Protein AF-A0A090AL54-F1 (afdb_monomer_lite)

Foldseek 3Di:
DDDDDDDDDDPVPVVVVVPPDPPPPPPPPPQLQVQFFDPPVSVVLVVLLCQCQPPPRPQHDPLLQQEAEEEDDVFFFDQPQHHLLVVLLLVCCVPPNPDPVSVVVHPDRPDDVPVDPLLVSLLVQFFPFLVRVLVSLQVQQQPPADPPPRHRSLQGTFPSVLSSLVSSVVSSHLYAYQYLDELSNQLRRVCQQNVHHSLRYHFFYFDWDDDPNTIGGRSDTDPDRRWALNVVVSCCVRSVHAHQEYEEQANRCQVNQVSNVPDPRNHAAEYEQQCCVPQGNHDHRHDDDDPRYYYHYCVRTGNHGTDDPPPRRKHQPFKWWADPVPRDIDTDRIPVVHDPPTDIDNADPVQVVVVVCCQVPVVSVVQDQDDPCPDQDDTWDADPVQQKTKGFFHWDQDPVGDTFTKIWIWHDDPRDPDTDTDPVPIGGD

Secondary structure (DSSP, 8-state):
---------SSSSSSTTSSS--------PPPS-TTB--HHHHHHHHHHHHHHHSTT-TT---GGG-EEEE--BTTTB---SS-HHHHHHHHHHHHTS--HHHHHH---TT--S-SS-HHHHHGGGTT-BHHHHHHHHHHHHHHSBPTTT-SBGGG-BBHHHHHHHHHHHHTT-EEEEEEEEEHHHIIIIIHHHH---GGGEEEEPEEEEEETTEEEEEEEEPSSPSSTTHHHHHHHHHT-S--SEEEE-SGGGHHHHHHHHT-SS--EEEEEEEE-TTTS-EE---PPP-TTEEEEEHHHHBS-SB--TTS-----S-EEEE-TTT--EEEESSTTSSPTTSEEESS-THHHHHHHHHHH-GGGGT----SS-----S--EEETTTTEEEEEEEEEE-TTSPEEEEEEEEEEPTTSS-EEEEEEEEEE-

Organism: NCBI:txid40754

Radius of gyration: 29.32 Å; chains: 1; bounding box: 94×60×91 Å

InterPro domains:
  IPR023214 HAD superfamily [G3DSA:3.40.50.1000] (121-334)
  IPR036412 HAD-like superfamily [SSF56784] (64-260)

Sequence (429 aa):
MKIKKCCNQSIAIAILLFLGLITTTLSYAKDPLPSWNNADHKQAIISFVEAVTEEGSPDFVPETYRVATFDQDGTILVEQPLVVLFEHLYNFFETQKPEPKLVLMGRQPGQYVSSVSNEVLLTAYQGYTVEQYSEDLLNFVKTAKHPRFNVPYFDLFYQPMLELIQYLRSKNFRVYIVSGSWQIFVRSVVGEKTGLRRSDLIGTQTELAYENGEIKLTGRLTQPVSNLEAKPEYIENNIGEKPILAFGNTLGDYQMFEYTSTNKRKHLVMWLEHDDGEREYEYASHIEEKPGWLKISMKNDFSTVFGNSSDKPCVQETTWGKDPSTGIWSKFNSSCDVPTGWDVSNQDPGHQTGIDKCKADPASCGITCDGEITQCPTSPTYEVASGELHIPLIGVPDAFGVMQGLGVSLIQRPGTFTFDLDMDRITGK

Structure (mmCIF, N/CA/C/O backbone):
data_AF-A0A090AL54-F1
#
_entry.id   AF-A0A090AL54-F1
#
loop_
_atom_site.group_PDB
_atom_site.id
_atom_site.type_symbol
_atom_site.label_atom_id
_atom_site.label_alt_id
_atom_site.label_comp_id
_atom_site.label_asym_id
_atom_site.label_entity_id
_atom_site.label_seq_id
_atom_site.pdbx_PDB_ins_code
_atom_site.Cartn_x
_atom_site.Cartn_y
_atom_site.Cartn_z
_atom_site.occupancy
_atom_site.B_iso_or_equiv
_atom_site.auth_seq_id
_atom_site.auth_comp_id
_atom_site.auth_asym_id
_atom_site.auth_atom_id
_atom_site.pdbx_PDB_model_num
ATOM 1 N N . MET A 1 1 ? -65.342 -42.803 53.718 1.00 35.75 1 MET A N 1
ATOM 2 C CA . MET A 1 1 ? -64.355 -43.443 52.822 1.00 35.75 1 MET A CA 1
ATOM 3 C C . MET A 1 1 ? -64.194 -42.599 51.556 1.00 35.75 1 MET A C 1
ATOM 5 O O . MET A 1 1 ? -65.107 -42.563 50.755 1.00 35.75 1 MET A O 1
ATOM 9 N N . LYS A 1 2 ? -63.078 -41.852 51.491 1.00 34.22 2 LYS A N 1
ATOM 10 C CA . LYS A 1 2 ? -62.219 -41.495 50.335 1.00 34.22 2 LYS A CA 1
ATOM 11 C C . LYS A 1 2 ? -62.883 -41.084 48.989 1.00 34.22 2 LYS A C 1
ATOM 13 O O . LYS A 1 2 ? -63.490 -41.921 48.348 1.00 34.22 2 LYS A O 1
ATOM 18 N N . ILE A 1 3 ? -62.834 -39.794 48.590 1.00 40.03 3 ILE A N 1
ATOM 19 C CA . ILE A 1 3 ? -61.770 -39.115 47.777 1.00 40.03 3 ILE A CA 1
ATOM 20 C C . ILE A 1 3 ? -61.902 -39.504 46.274 1.00 40.03 3 ILE A C 1
ATOM 22 O O . ILE A 1 3 ? -61.898 -40.688 45.986 1.00 40.03 3 ILE A O 1
ATOM 26 N N . LYS A 1 4 ? -62.011 -38.629 45.253 1.00 38.69 4 LYS A N 1
ATOM 27 C CA . LYS A 1 4 ? -61.203 -37.435 44.914 1.00 38.69 4 LYS A CA 1
ATOM 28 C C . LYS A 1 4 ? -61.872 -36.621 43.785 1.00 38.69 4 LYS A C 1
ATOM 30 O O . LYS A 1 4 ? -62.397 -37.192 42.836 1.00 38.69 4 LYS A O 1
ATOM 35 N N . LYS A 1 5 ? -61.741 -35.292 43.864 1.00 51.78 5 LYS A N 1
ATOM 36 C CA . LYS A 1 5 ? -61.818 -34.342 42.739 1.00 51.78 5 LYS A CA 1
ATOM 37 C C . LYS A 1 5 ? -60.677 -34.619 41.752 1.00 51.78 5 LYS A C 1
ATOM 39 O O . LYS A 1 5 ? -59.543 -34.708 42.208 1.00 51.78 5 LYS A O 1
ATOM 44 N N . CYS A 1 6 ? -60.952 -34.636 40.449 1.00 39.50 6 CYS A N 1
ATOM 45 C CA . CYS A 1 6 ? -59.945 -34.438 39.398 1.00 39.50 6 CYS A CA 1
ATOM 46 C C . CYS A 1 6 ? -60.629 -33.950 38.115 1.00 39.50 6 CYS A C 1
ATOM 48 O O . CYS A 1 6 ? -61.117 -34.755 37.336 1.00 39.50 6 CYS A O 1
ATOM 50 N N . CYS A 1 7 ? -60.663 -32.635 37.897 1.00 45.59 7 CYS A N 1
ATOM 51 C CA . CYS A 1 7 ? -60.806 -32.067 36.556 1.00 45.59 7 CYS A CA 1
ATOM 52 C C . CYS A 1 7 ? -60.325 -30.611 36.599 1.00 45.59 7 CYS A C 1
ATOM 54 O O . CYS A 1 7 ? -61.108 -29.726 36.913 1.00 45.59 7 CYS A O 1
ATOM 56 N N . ASN A 1 8 ? -59.011 -30.401 36.444 1.00 46.50 8 ASN A N 1
ATOM 57 C CA . ASN A 1 8 ? -58.380 -29.117 36.085 1.00 46.50 8 ASN A CA 1
ATOM 58 C C . ASN A 1 8 ? -56.856 -29.293 35.914 1.00 46.50 8 ASN A C 1
ATOM 60 O O . ASN A 1 8 ? -56.062 -28.648 36.591 1.00 46.50 8 ASN A O 1
ATOM 64 N N . GLN A 1 9 ? -56.424 -30.205 35.036 1.00 46.12 9 GLN A N 1
ATOM 65 C CA . GLN A 1 9 ? -54.992 -30.386 34.733 1.00 46.12 9 GLN A CA 1
ATOM 66 C C . GLN A 1 9 ? -54.643 -30.408 33.239 1.00 46.12 9 GLN A C 1
ATOM 68 O O . GLN A 1 9 ? -53.487 -30.620 32.895 1.00 46.12 9 GLN A O 1
ATOM 73 N N . SER A 1 10 ? -55.589 -30.118 32.342 1.00 47.31 10 SER A N 1
ATOM 74 C CA . SER A 1 10 ? -55.346 -30.261 30.896 1.00 47.31 10 SER A CA 1
ATOM 75 C C . SER A 1 10 ? -55.065 -28.955 30.145 1.00 47.31 10 SER A C 1
ATOM 77 O O . SER A 1 10 ? -54.845 -29.008 28.944 1.00 47.31 10 SER A O 1
ATOM 79 N N . ILE A 1 11 ? -55.030 -27.792 30.811 1.00 48.00 11 ILE A N 1
ATOM 80 C CA . ILE A 1 11 ? -54.783 -26.496 30.135 1.00 48.00 11 ILE A CA 1
ATOM 81 C C . ILE A 1 11 ? -53.390 -25.915 30.455 1.00 48.00 11 ILE A C 1
ATOM 83 O O . ILE A 1 11 ? -52.863 -25.114 29.692 1.00 48.00 11 ILE A O 1
ATOM 87 N N . ALA A 1 12 ? -52.713 -26.380 31.510 1.00 43.00 12 ALA A N 1
ATOM 88 C CA . ALA A 1 12 ? -51.407 -25.836 31.907 1.00 43.00 12 ALA A CA 1
ATOM 89 C C . ALA A 1 12 ? -50.195 -26.437 31.160 1.00 43.00 12 ALA A C 1
ATOM 91 O O . ALA A 1 12 ? -49.089 -25.927 31.298 1.00 43.00 12 ALA A O 1
ATOM 92 N N . ILE A 1 13 ? -50.375 -27.497 30.362 1.00 45.12 13 ILE A N 1
ATOM 93 C CA . ILE A 1 13 ? -49.256 -28.192 29.690 1.00 45.12 13 ILE A CA 1
ATOM 94 C C . ILE A 1 13 ? -49.034 -27.688 28.250 1.00 45.12 13 ILE A C 1
ATOM 96 O O . ILE A 1 13 ? -47.937 -27.821 27.718 1.00 45.12 13 ILE A O 1
ATOM 100 N N . ALA A 1 14 ? -50.011 -27.009 27.640 1.00 42.31 14 ALA A N 1
ATOM 101 C CA . ALA A 1 14 ? -49.862 -26.470 26.283 1.00 42.31 14 ALA A CA 1
ATOM 102 C C . ALA A 1 14 ? -49.110 -25.122 26.217 1.00 42.31 14 ALA A C 1
ATOM 104 O O . ALA A 1 14 ? -48.641 -24.745 25.150 1.00 42.31 14 ALA A O 1
ATOM 105 N N . ILE A 1 15 ? -48.952 -24.410 27.341 1.00 44.59 15 ILE A N 1
ATOM 106 C CA . ILE A 1 15 ? -48.249 -23.110 27.390 1.00 44.59 15 ILE A CA 1
ATOM 107 C C . ILE A 1 15 ? -46.769 -23.274 27.796 1.00 44.59 15 ILE A C 1
ATOM 109 O O . ILE A 1 15 ? -45.937 -22.433 27.471 1.00 44.59 15 ILE A O 1
ATOM 113 N N . LEU A 1 16 ? -46.398 -24.397 28.420 1.00 41.56 16 LEU A N 1
ATOM 114 C CA . LEU A 1 16 ? -45.016 -24.685 28.837 1.00 41.56 16 LEU A CA 1
ATOM 115 C C . LEU A 1 16 ? -44.150 -25.360 27.757 1.00 41.56 16 LEU A C 1
ATOM 117 O O . LEU A 1 16 ? -42.945 -25.484 27.945 1.00 41.56 16 LEU A O 1
ATOM 121 N N . LEU A 1 17 ? -44.731 -25.747 26.616 1.00 42.38 17 LEU A N 1
ATOM 122 C CA . LEU A 1 17 ? -44.000 -26.318 25.473 1.00 42.38 17 LEU A CA 1
ATOM 123 C C . LEU A 1 17 ? -43.671 -25.297 24.368 1.00 42.38 17 LEU A C 1
ATOM 125 O O . LEU A 1 17 ? -43.011 -25.652 23.399 1.00 42.38 17 LEU A O 1
ATOM 129 N N . PHE A 1 18 ? -44.071 -24.030 24.527 1.00 44.72 18 PHE A N 1
ATOM 130 C CA . PHE A 1 18 ? -43.773 -22.947 23.576 1.00 44.72 18 PHE A CA 1
ATOM 131 C C . PHE A 1 18 ? -42.726 -21.939 24.085 1.00 44.72 18 PHE A C 1
ATOM 133 O O . PHE A 1 18 ? -42.502 -20.914 23.448 1.00 44.72 18 PHE A O 1
ATOM 140 N N . LEU A 1 19 ? -42.075 -22.218 25.223 1.00 48.19 19 LEU A N 1
ATOM 141 C CA . LEU A 1 19 ? -41.098 -21.319 25.860 1.00 48.19 19 LEU A CA 1
ATOM 142 C C . LEU A 1 19 ? -39.647 -21.835 25.834 1.00 48.19 19 LEU A C 1
ATOM 144 O O . LEU A 1 19 ? -38.812 -21.369 26.604 1.00 48.19 19 LEU A O 1
ATOM 148 N N . GLY A 1 20 ? -39.334 -22.809 24.979 1.00 50.78 20 GLY A N 1
ATOM 149 C CA . GLY A 1 20 ? -38.052 -23.512 25.029 1.00 50.78 20 GLY A CA 1
ATOM 150 C C . GLY A 1 20 ? -37.465 -23.835 23.667 1.00 50.78 20 GLY A C 1
ATOM 151 O O . GLY A 1 20 ? -37.213 -25.000 23.414 1.00 50.78 20 GLY A O 1
ATOM 152 N N . LEU A 1 21 ? -37.275 -22.835 22.799 1.00 50.66 21 LEU A N 1
ATOM 153 C CA . LEU A 1 21 ? -36.350 -22.894 21.652 1.00 50.66 21 LEU A CA 1
ATOM 154 C C . LEU A 1 21 ? -36.153 -21.487 21.052 1.00 50.66 21 LEU A C 1
ATOM 156 O O . LEU A 1 21 ? -36.314 -21.264 19.859 1.00 50.66 21 LEU A O 1
ATOM 160 N N . ILE A 1 22 ? -35.781 -20.509 21.885 1.00 50.94 22 ILE A N 1
ATOM 161 C CA . ILE A 1 22 ? -34.991 -19.381 21.375 1.00 50.94 22 ILE A CA 1
ATOM 162 C C . ILE A 1 22 ? -33.556 -19.896 21.357 1.00 50.94 22 ILE A C 1
ATOM 164 O O . ILE A 1 22 ? -32.808 -19.746 22.320 1.00 50.94 22 ILE A O 1
ATOM 168 N N . THR A 1 23 ? -33.187 -20.595 20.288 1.00 46.06 23 THR A N 1
ATOM 169 C CA . THR A 1 23 ? -31.777 -20.776 19.959 1.00 46.06 23 THR A CA 1
ATOM 170 C C . THR A 1 23 ? -31.254 -19.396 19.608 1.00 46.06 23 THR A C 1
ATOM 172 O O . THR A 1 23 ? -31.425 -18.929 18.485 1.00 46.06 23 THR A O 1
ATOM 175 N N . THR A 1 24 ? -30.656 -18.712 20.579 1.00 43.81 24 THR A N 1
ATOM 176 C CA . THR A 1 24 ? -29.725 -17.629 20.288 1.00 43.81 24 THR A CA 1
ATOM 177 C C . THR A 1 24 ? -28.592 -18.257 19.491 1.00 43.81 24 THR A C 1
ATOM 179 O O . THR A 1 24 ? -27.664 -18.836 20.056 1.00 43.81 24 THR A O 1
ATOM 182 N N . THR A 1 25 ? -28.694 -18.213 18.167 1.00 40.38 25 THR A N 1
ATOM 183 C CA . THR A 1 25 ? -27.535 -18.364 17.302 1.00 40.38 25 THR A CA 1
ATOM 184 C C . THR A 1 25 ? -26.639 -17.179 17.629 1.00 40.38 25 THR A C 1
ATOM 186 O O . THR A 1 25 ? -26.835 -16.080 17.115 1.00 40.38 25 THR A O 1
ATOM 189 N N . LEU A 1 26 ? -25.703 -17.379 18.556 1.00 38.53 26 LEU A N 1
ATOM 190 C CA . LEU A 1 26 ? -24.510 -16.555 18.642 1.00 38.53 26 LEU A CA 1
ATOM 191 C C . LEU A 1 26 ? -23.835 -16.698 17.281 1.00 38.53 26 LEU A C 1
ATOM 193 O O . LEU A 1 26 ? -23.136 -17.675 17.022 1.00 38.53 26 LEU A O 1
ATOM 197 N N . SER A 1 27 ? -24.128 -15.764 16.378 1.00 35.09 27 SER A N 1
ATOM 198 C CA . SER A 1 27 ? -23.304 -15.549 15.203 1.00 35.09 27 SER A CA 1
ATOM 199 C C . SER A 1 27 ? -21.962 -15.108 15.757 1.00 35.09 27 SER A C 1
ATOM 201 O O . SER A 1 27 ? -21.806 -13.957 16.157 1.00 35.09 27 SER A O 1
ATOM 203 N N . TYR A 1 28 ? -21.032 -16.049 15.897 1.00 38.06 28 TYR A N 1
ATOM 204 C CA . TYR A 1 28 ? -19.657 -15.718 16.216 1.00 38.06 28 TYR A CA 1
ATOM 205 C C . TYR A 1 28 ? -19.184 -14.839 15.064 1.00 38.06 28 TYR A C 1
ATOM 207 O O . TYR A 1 28 ? -19.054 -15.317 13.935 1.00 38.06 28 TYR A O 1
ATOM 215 N N . ALA A 1 29 ? -19.053 -13.534 15.311 1.00 56.44 29 ALA A N 1
ATOM 216 C CA . ALA A 1 29 ? -18.458 -12.645 14.334 1.00 56.44 29 ALA A CA 1
ATOM 217 C C . ALA A 1 29 ? -17.075 -13.223 14.034 1.00 56.44 29 ALA A C 1
ATOM 219 O O . ALA A 1 29 ? -16.271 -13.421 14.947 1.00 56.44 29 ALA A O 1
ATOM 220 N N . LYS A 1 30 ? -16.851 -13.603 12.774 1.00 75.50 30 LYS A N 1
ATOM 221 C CA . LYS A 1 30 ? -15.556 -14.103 12.324 1.00 75.50 30 LYS A CA 1
ATOM 222 C C . LYS A 1 30 ? -14.515 -13.058 12.719 1.00 75.50 30 LYS A C 1
ATOM 224 O O . LYS A 1 30 ? -14.703 -11.884 12.409 1.00 75.50 30 LYS A O 1
ATOM 229 N N . ASP A 1 31 ? -13.482 -13.487 13.437 1.00 85.12 31 ASP A N 1
ATOM 230 C CA . ASP A 1 31 ? -12.390 -12.616 13.865 1.00 85.12 31 ASP A CA 1
ATOM 231 C C . ASP A 1 31 ? -11.860 -11.832 12.649 1.00 85.12 31 ASP A C 1
ATOM 233 O O . ASP A 1 31 ? -11.439 -12.470 11.678 1.00 85.12 31 ASP A O 1
ATOM 237 N N . PRO A 1 32 ? -11.935 -10.486 12.646 1.00 88.06 32 PRO A N 1
ATOM 238 C CA . PRO A 1 32 ? -11.549 -9.694 11.483 1.00 88.06 32 PRO A CA 1
ATOM 239 C C . PRO A 1 32 ? -10.033 -9.651 11.260 1.00 88.06 32 PRO A C 1
ATOM 241 O O . PRO A 1 32 ? -9.607 -9.307 10.162 1.00 88.06 32 PRO A O 1
ATOM 244 N N . LEU A 1 33 ? -9.231 -9.981 12.280 1.00 94.38 33 LEU A N 1
ATOM 245 C CA . LEU A 1 33 ? -7.768 -9.885 12.270 1.00 94.38 33 LEU A CA 1
ATOM 246 C C . LEU A 1 33 ? -7.137 -11.170 12.856 1.00 94.38 33 LEU A C 1
ATOM 248 O O . LEU A 1 33 ? -6.482 -11.113 13.903 1.00 94.38 33 LEU A O 1
ATOM 252 N N . PRO A 1 34 ? -7.367 -12.352 12.255 1.00 92.56 34 PRO A N 1
ATOM 253 C CA . PRO A 1 34 ? -6.992 -13.643 12.840 1.00 92.56 34 PRO A CA 1
ATOM 254 C C . PRO A 1 34 ? -5.477 -13.864 12.957 1.00 92.56 34 PRO A C 1
ATOM 256 O O . PRO A 1 34 ? -5.039 -14.632 13.814 1.00 92.56 34 PRO A O 1
ATOM 259 N N . SER A 1 35 ? -4.668 -13.181 12.145 1.00 95.50 35 SER A N 1
ATOM 260 C CA . SER A 1 35 ? -3.206 -13.257 12.212 1.00 95.50 35 SER A CA 1
ATOM 261 C C . SER A 1 35 ? -2.584 -12.255 13.190 1.00 95.50 35 SER A C 1
ATOM 263 O O . SER A 1 35 ? -1.362 -12.191 13.307 1.00 95.50 35 SER A O 1
ATOM 265 N N . TRP A 1 36 ? -3.404 -11.504 13.931 1.00 95.69 36 TRP A N 1
ATOM 266 C CA . TRP A 1 36 ? -2.970 -10.589 14.987 1.00 95.69 36 TRP A CA 1
ATOM 267 C C . TRP A 1 36 ? -3.145 -11.243 16.372 1.00 95.69 36 TRP A C 1
ATOM 269 O O . TRP A 1 36 ? -4.266 -11.517 16.804 1.00 95.69 36 TRP A O 1
ATOM 279 N N . ASN A 1 37 ? -2.030 -11.497 17.063 1.00 88.44 37 ASN A N 1
ATOM 280 C CA . ASN A 1 37 ? -1.937 -12.151 18.374 1.00 88.44 37 ASN A CA 1
ATOM 281 C C . ASN A 1 37 ? -2.195 -11.206 19.550 1.00 88.44 37 ASN A C 1
ATOM 283 O O . ASN A 1 37 ? -2.850 -11.588 20.521 1.00 88.44 37 ASN A O 1
ATOM 287 N N . ASN A 1 38 ? -1.611 -10.006 19.511 1.00 75.06 38 ASN A N 1
ATOM 288 C CA . ASN A 1 38 ? -1.593 -9.128 20.674 1.00 75.06 38 ASN A CA 1
ATOM 289 C C . ASN A 1 38 ? -2.958 -8.475 20.872 1.00 75.06 38 ASN A C 1
ATOM 291 O O . ASN A 1 38 ? -3.400 -7.668 20.049 1.00 75.06 38 ASN A O 1
ATOM 295 N N . ALA A 1 39 ? -3.597 -8.823 21.989 1.00 79.75 39 ALA A N 1
ATOM 296 C CA . ALA A 1 39 ? -4.912 -8.328 22.348 1.00 79.75 39 ALA A CA 1
ATOM 297 C C . ALA A 1 39 ? -4.956 -6.796 22.381 1.00 79.75 39 ALA A C 1
ATOM 299 O O . ALA A 1 39 ? -5.931 -6.238 21.901 1.00 79.75 39 ALA A O 1
ATOM 300 N N . ASP A 1 40 ? -3.909 -6.111 22.846 1.00 93.31 40 ASP A N 1
ATOM 301 C CA . ASP A 1 40 ? -3.958 -4.660 23.039 1.00 93.31 40 ASP A CA 1
ATOM 302 C C . ASP A 1 40 ? -3.881 -3.898 21.709 1.00 93.31 40 ASP A C 1
ATOM 304 O O . ASP A 1 40 ? -4.735 -3.054 21.437 1.00 93.31 40 ASP A O 1
ATOM 308 N N . HIS A 1 41 ? -2.916 -4.216 20.836 1.00 96.75 41 HIS A N 1
ATOM 309 C CA . HIS A 1 41 ? -2.802 -3.564 19.523 1.00 96.75 41 HIS A CA 1
ATOM 310 C C . HIS A 1 41 ? -3.955 -3.941 18.591 1.00 96.75 41 HIS A C 1
ATOM 312 O O . HIS A 1 41 ? -4.549 -3.069 17.953 1.00 96.75 41 HIS A O 1
ATOM 318 N N . LYS A 1 42 ? -4.345 -5.222 18.566 1.00 95.88 42 LYS A N 1
ATOM 319 C CA . LYS A 1 42 ? -5.525 -5.674 17.822 1.00 95.88 42 LYS A CA 1
ATOM 320 C C . LYS A 1 42 ? -6.789 -4.973 18.310 1.00 95.88 42 LYS A C 1
ATOM 322 O O . LYS A 1 42 ? -7.570 -4.482 17.496 1.00 95.88 42 LYS A O 1
ATOM 327 N N . GLN A 1 43 ? -6.983 -4.884 19.627 1.00 96.31 43 GLN A N 1
ATOM 328 C CA . GLN A 1 43 ? -8.135 -4.195 20.195 1.00 96.31 43 GLN A CA 1
ATOM 329 C C . GLN A 1 43 ? -8.076 -2.695 19.909 1.00 96.31 43 GLN A C 1
ATOM 331 O O . GLN A 1 43 ? -9.118 -2.115 19.622 1.00 96.31 43 GLN A O 1
ATOM 336 N N . ALA A 1 44 ? -6.902 -2.058 19.929 1.00 97.81 44 ALA A N 1
ATOM 337 C CA . ALA A 1 44 ? -6.754 -0.648 19.569 1.00 97.81 44 ALA A CA 1
ATOM 338 C C . ALA A 1 44 ? -7.203 -0.378 18.124 1.00 97.81 44 ALA A C 1
ATOM 340 O O . ALA A 1 44 ? -7.969 0.558 17.890 1.00 97.81 44 ALA A O 1
ATOM 341 N N . ILE A 1 45 ? -6.808 -1.237 17.176 1.00 98.44 45 ILE A N 1
ATOM 342 C CA . ILE A 1 45 ? -7.250 -1.171 15.776 1.00 98.44 45 ILE A CA 1
ATOM 343 C C . ILE A 1 45 ? -8.769 -1.344 15.678 1.00 98.44 45 ILE A C 1
ATOM 345 O O . ILE A 1 45 ? -9.446 -0.506 15.084 1.00 98.44 45 ILE A O 1
ATOM 349 N N . ILE A 1 46 ? -9.318 -2.409 16.271 1.00 97.31 46 ILE A N 1
ATOM 350 C CA . ILE A 1 46 ? -10.757 -2.705 16.198 1.00 97.31 46 ILE A CA 1
ATOM 351 C C . ILE A 1 46 ? -11.568 -1.567 16.823 1.00 97.31 46 ILE A C 1
ATOM 353 O O . ILE A 1 46 ? -12.476 -1.052 16.178 1.00 97.31 46 ILE A O 1
ATOM 357 N N . SER A 1 47 ? -11.177 -1.103 18.011 1.00 97.81 47 SER A N 1
ATOM 358 C CA . SER A 1 47 ? -11.863 -0.031 18.744 1.00 97.81 47 SER A CA 1
ATOM 359 C C . SER A 1 47 ? -11.790 1.305 18.008 1.00 97.81 47 SER A C 1
ATOM 361 O O . SER A 1 47 ? -12.745 2.078 18.030 1.00 97.81 47 SER A O 1
ATOM 363 N N . PHE A 1 48 ? -10.664 1.606 17.352 1.00 98.69 48 PHE A N 1
ATOM 364 C CA . PHE A 1 48 ? -10.552 2.780 16.490 1.00 98.69 48 PHE A CA 1
ATOM 365 C C . PHE A 1 48 ? -11.542 2.697 15.327 1.00 98.69 48 PHE A C 1
ATOM 367 O O . PHE A 1 48 ? -12.311 3.633 15.114 1.00 98.69 48 PHE A O 1
ATOM 374 N N . VAL A 1 49 ? -11.544 1.571 14.608 1.00 98.44 49 VAL A N 1
ATOM 375 C CA . VAL A 1 49 ? -12.415 1.353 13.449 1.00 98.44 49 VAL A CA 1
ATOM 376 C C . VAL A 1 49 ? -13.887 1.410 13.850 1.00 98.44 49 VAL A C 1
ATOM 378 O O . VAL A 1 49 ? -14.662 2.090 13.184 1.00 98.44 49 VAL A O 1
ATOM 381 N N . GLU A 1 50 ? -14.281 0.769 14.949 1.00 97.00 50 GLU A N 1
ATOM 382 C CA . GLU A 1 50 ? -15.644 0.840 15.488 1.00 97.00 50 GLU A CA 1
ATOM 383 C C . GLU A 1 50 ? -16.024 2.283 15.834 1.00 97.00 50 GLU A C 1
ATOM 385 O O . GLU A 1 50 ? -17.022 2.790 15.322 1.00 97.00 50 GLU A O 1
ATOM 390 N N . ALA A 1 51 ? -15.176 2.999 16.580 1.00 98.44 51 ALA A N 1
ATOM 391 C CA . ALA A 1 51 ? -15.453 4.375 16.983 1.00 98.44 51 ALA A CA 1
ATOM 392 C C . ALA A 1 51 ? -15.689 5.321 15.793 1.00 98.44 51 ALA A C 1
ATOM 394 O O . ALA A 1 51 ? -16.540 6.204 15.884 1.00 98.44 51 ALA A O 1
ATOM 395 N N . VAL A 1 52 ? -14.968 5.153 14.680 1.00 98.50 52 VAL A N 1
ATOM 396 C CA . VAL A 1 52 ? -15.109 6.030 13.503 1.00 98.50 52 VAL A CA 1
ATOM 397 C C . VAL A 1 52 ? -16.153 5.550 12.491 1.00 98.50 52 VAL A C 1
ATOM 399 O O . VAL A 1 52 ? -16.452 6.277 11.541 1.00 98.50 52 VAL A O 1
ATOM 402 N N . THR A 1 53 ? -16.729 4.357 12.671 1.00 92.56 53 THR A N 1
ATOM 403 C CA . THR A 1 53 ? -17.691 3.767 11.720 1.00 92.56 53 THR A CA 1
ATOM 404 C C . THR A 1 53 ? -19.092 3.576 12.291 1.00 92.56 53 THR A C 1
ATOM 406 O O . THR A 1 53 ? -20.040 3.544 11.509 1.00 92.56 53 THR A O 1
ATOM 409 N N . GLU A 1 54 ? -19.244 3.490 13.614 1.00 93.56 54 GLU A N 1
ATOM 410 C CA . GLU A 1 54 ? -20.533 3.283 14.276 1.00 93.56 54 GLU A CA 1
ATOM 411 C C . GLU A 1 54 ? -21.393 4.554 14.271 1.00 93.56 54 GLU A C 1
ATOM 413 O O . GLU A 1 54 ? -20.997 5.611 14.771 1.00 93.56 54 GLU A O 1
ATOM 418 N N . GLU A 1 55 ? -22.596 4.455 13.702 1.00 86.75 55 GLU A N 1
ATOM 419 C CA . GLU A 1 55 ? -23.551 5.562 13.684 1.00 86.75 55 GLU A CA 1
ATOM 420 C C . GLU A 1 55 ? -23.929 5.985 15.111 1.00 86.75 55 GLU A C 1
ATOM 422 O O . GLU A 1 55 ? -24.274 5.167 15.958 1.00 86.75 55 GLU A O 1
ATOM 427 N N . GLY A 1 56 ? -23.874 7.291 15.380 1.00 91.44 56 GLY A N 1
ATOM 428 C CA . GLY A 1 56 ? -24.134 7.847 16.712 1.00 91.44 56 GLY A CA 1
ATOM 429 C C . GLY A 1 56 ? -22.908 7.914 17.627 1.00 91.44 56 GLY A C 1
ATOM 430 O O . GLY A 1 56 ? -22.983 8.568 18.668 1.00 91.44 56 GLY A O 1
ATOM 431 N N . SER A 1 57 ? -21.769 7.333 17.233 1.00 97.19 57 SER A N 1
ATOM 432 C CA . SER A 1 57 ? -20.492 7.574 17.911 1.00 97.19 57 SER A CA 1
ATOM 433 C C . SER A 1 57 ? -20.107 9.062 17.839 1.00 97.19 57 SER A C 1
ATOM 435 O O . SER A 1 57 ? -20.241 9.677 16.775 1.00 97.19 57 SER A O 1
ATOM 437 N N . PRO A 1 58 ? -19.569 9.663 18.920 1.00 96.75 58 PRO A N 1
ATOM 438 C CA . PRO A 1 58 ? -19.029 11.025 18.870 1.00 96.75 58 PRO A CA 1
ATOM 439 C C . PRO A 1 58 ? -17.823 11.152 17.926 1.00 96.75 58 PRO A C 1
ATOM 441 O O . PRO A 1 58 ? -17.519 12.253 17.468 1.00 96.75 58 PRO A O 1
ATOM 444 N N . ASP A 1 59 ? -17.162 10.032 17.623 1.00 98.06 59 ASP A N 1
ATOM 445 C CA . ASP A 1 59 ? -16.010 9.949 16.726 1.00 98.06 59 ASP A CA 1
ATOM 446 C C . ASP A 1 59 ? -16.403 9.556 15.291 1.00 98.06 59 ASP A C 1
ATOM 448 O O . ASP A 1 59 ? -15.517 9.376 14.455 1.00 98.06 59 ASP A O 1
ATOM 452 N N . PHE A 1 60 ? -17.702 9.414 14.988 1.00 97.50 60 PHE A N 1
ATOM 453 C CA . PHE A 1 60 ? -18.177 8.947 13.685 1.00 97.50 60 PHE A CA 1
ATOM 454 C C . PHE A 1 60 ? -17.610 9.779 12.527 1.00 97.50 60 PHE A C 1
ATOM 456 O O . PHE A 1 60 ? -17.700 11.011 12.495 1.00 97.50 60 PHE A O 1
ATOM 463 N N . VAL A 1 61 ? -17.070 9.085 11.525 1.00 94.75 61 VAL A N 1
ATOM 464 C CA . VAL A 1 61 ? -16.526 9.677 10.304 1.00 94.75 61 VAL A CA 1
ATOM 465 C C . VAL A 1 61 ? -17.359 9.201 9.109 1.00 94.75 61 VAL A C 1
ATOM 467 O O . VAL A 1 61 ? -17.510 7.992 8.925 1.00 94.75 61 VAL A O 1
ATOM 470 N N . PRO A 1 62 ? -17.896 10.103 8.263 1.00 91.00 62 PRO A N 1
ATOM 471 C CA . PRO A 1 62 ? -18.553 9.709 7.016 1.00 91.00 62 PRO A CA 1
ATOM 472 C C . PRO A 1 62 ? -17.598 8.954 6.085 1.00 91.00 62 PRO A C 1
ATOM 474 O O . PRO A 1 62 ? -16.417 9.289 6.019 1.00 91.00 62 PRO A O 1
ATOM 477 N N . GLU A 1 63 ? -18.114 7.987 5.325 1.00 89.81 63 GLU A N 1
ATOM 478 C CA . GLU A 1 63 ? -17.328 7.082 4.464 1.00 89.81 63 GLU A CA 1
ATOM 479 C C . GLU A 1 63 ? -16.342 7.806 3.540 1.00 89.81 63 GLU A C 1
ATOM 481 O O . GLU A 1 63 ? -15.183 7.410 3.436 1.00 89.81 63 GLU A O 1
ATOM 486 N N . THR A 1 64 ? -16.756 8.932 2.949 1.00 87.50 64 THR A N 1
ATOM 487 C CA . THR A 1 64 ? -15.911 9.763 2.075 1.00 87.50 64 THR A CA 1
ATOM 488 C C . THR A 1 64 ? -14.590 10.182 2.732 1.00 87.50 64 THR A C 1
ATOM 490 O O . THR A 1 64 ? -13.577 10.292 2.037 1.00 87.50 64 THR A O 1
ATOM 493 N N . TYR A 1 65 ? -14.588 10.352 4.060 1.00 93.50 65 TYR A N 1
ATOM 494 C CA . TYR A 1 65 ? -13.453 10.804 4.870 1.00 93.50 65 TYR A CA 1
ATOM 495 C C . TYR A 1 65 ? -12.727 9.668 5.611 1.00 93.50 65 TYR A C 1
ATOM 497 O O . TYR A 1 65 ? -11.790 9.932 6.366 1.00 93.50 65 TYR A O 1
ATOM 505 N N . ARG A 1 66 ? -13.131 8.402 5.426 1.00 97.88 66 ARG A N 1
ATOM 506 C CA . ARG A 1 66 ? -12.466 7.233 6.028 1.00 97.88 66 ARG A CA 1
ATOM 507 C C . ARG A 1 66 ? -11.253 6.818 5.199 1.00 97.88 66 ARG A C 1
ATOM 509 O O . ARG A 1 66 ? -11.249 5.768 4.565 1.00 97.88 66 ARG A O 1
ATOM 516 N N . VAL A 1 67 ? -10.236 7.671 5.151 1.00 98.62 67 VAL A N 1
ATOM 517 C CA . VAL A 1 67 ? -9.018 7.422 4.367 1.00 98.62 67 VAL A CA 1
ATOM 518 C C . VAL A 1 67 ? -7.959 6.740 5.230 1.00 98.62 67 VAL A C 1
ATOM 520 O O . VAL A 1 67 ? -7.633 7.223 6.316 1.00 98.62 67 VAL A O 1
ATOM 523 N N . ALA A 1 68 ? -7.417 5.630 4.730 1.00 98.88 68 ALA A N 1
ATOM 524 C CA . ALA A 1 68 ? -6.291 4.917 5.323 1.00 98.88 68 ALA A CA 1
ATOM 525 C C . ALA A 1 68 ? -5.133 4.835 4.323 1.00 98.88 68 ALA A C 1
ATOM 527 O O . ALA A 1 68 ? -5.360 4.472 3.172 1.00 98.88 68 ALA A O 1
ATOM 528 N N . THR A 1 69 ? -3.911 5.141 4.749 1.00 98.88 69 THR A N 1
ATOM 529 C CA . THR A 1 69 ? -2.704 5.084 3.909 1.00 98.88 69 THR A CA 1
ATOM 530 C C . THR A 1 69 ? -1.690 4.101 4.475 1.00 98.88 69 THR A C 1
ATOM 532 O O . THR A 1 69 ? -1.360 4.157 5.657 1.00 98.88 69 THR A O 1
ATOM 535 N N . PHE A 1 70 ? -1.171 3.226 3.624 1.00 98.88 70 PHE A N 1
ATOM 536 C CA . PHE A 1 70 ? -0.135 2.258 3.962 1.00 98.88 70 PHE A CA 1
ATOM 537 C C . PHE A 1 70 ? 1.093 2.507 3.094 1.00 98.88 70 PHE A C 1
ATOM 539 O O . PHE A 1 70 ? 0.955 2.736 1.894 1.00 98.88 70 PHE A O 1
ATOM 546 N N . ASP A 1 71 ? 2.287 2.418 3.662 1.00 98.62 71 ASP A N 1
ATOM 547 C CA . ASP A 1 71 ? 3.471 2.163 2.848 1.00 98.62 71 ASP A CA 1
ATOM 548 C C . ASP A 1 71 ? 3.458 0.724 2.291 1.00 98.62 71 ASP A C 1
ATOM 550 O O . ASP A 1 71 ? 2.576 -0.080 2.612 1.00 98.62 71 ASP A O 1
ATOM 554 N N . GLN A 1 72 ? 4.402 0.404 1.406 1.00 97.62 72 GLN A N 1
ATOM 555 C CA . GLN A 1 72 ? 4.531 -0.912 0.806 1.00 97.62 72 GLN A CA 1
ATOM 556 C C . GLN A 1 72 ? 5.752 -1.701 1.290 1.00 97.62 72 GLN A C 1
ATOM 558 O O . GLN A 1 72 ? 5.587 -2.841 1.734 1.00 97.62 72 GLN A O 1
ATOM 563 N N . ASP A 1 73 ? 6.955 -1.159 1.122 1.00 96.38 73 ASP A N 1
ATOM 564 C CA . ASP A 1 73 ? 8.217 -1.883 1.305 1.00 96.38 73 ASP A CA 1
ATOM 565 C C . ASP A 1 73 ? 8.484 -2.037 2.802 1.00 96.38 73 ASP A C 1
ATOM 567 O O . ASP A 1 73 ? 8.475 -1.065 3.534 1.00 96.38 73 ASP A O 1
ATOM 571 N N . GLY A 1 74 ? 8.585 -3.269 3.301 1.00 97.19 74 GLY A N 1
ATOM 572 C CA . GLY A 1 74 ? 8.672 -3.537 4.738 1.00 97.19 74 GLY A CA 1
ATOM 573 C C . GLY A 1 74 ? 7.397 -3.211 5.526 1.00 97.19 74 GLY A C 1
ATOM 574 O O . GLY A 1 74 ? 7.343 -3.463 6.724 1.00 97.19 74 GLY A O 1
ATOM 575 N N . THR A 1 75 ? 6.331 -2.724 4.885 1.00 98.56 75 THR A N 1
ATOM 576 C CA . THR A 1 75 ? 5.037 -2.479 5.544 1.00 98.56 75 THR A CA 1
ATOM 577 C C . THR A 1 75 ? 3.989 -3.521 5.181 1.00 98.56 75 THR A C 1
ATOM 579 O O . THR A 1 75 ? 3.312 -4.022 6.069 1.00 98.56 75 THR A O 1
ATOM 582 N N . ILE A 1 76 ? 3.841 -3.890 3.904 1.00 98.19 76 ILE A N 1
ATOM 583 C CA . ILE A 1 76 ? 2.903 -4.950 3.469 1.00 98.19 76 ILE A CA 1
ATOM 584 C C . ILE A 1 76 ? 3.595 -6.082 2.705 1.00 98.19 76 ILE A C 1
ATOM 586 O O . ILE A 1 76 ? 2.990 -7.136 2.519 1.00 98.19 76 ILE A O 1
ATOM 590 N N . LEU A 1 77 ? 4.823 -5.863 2.236 1.00 98.12 77 LEU A N 1
ATOM 591 C CA . LEU A 1 77 ? 5.636 -6.792 1.455 1.00 98.12 77 LEU A CA 1
ATOM 592 C C . LEU A 1 77 ? 7.077 -6.714 1.960 1.00 98.12 77 LEU A C 1
ATOM 594 O O . LEU A 1 77 ? 7.566 -5.619 2.217 1.00 98.12 77 LEU A O 1
ATOM 598 N N . VAL A 1 78 ? 7.749 -7.860 2.062 1.00 96.94 78 VAL A N 1
ATOM 599 C CA . VAL A 1 78 ? 9.167 -7.929 2.444 1.00 96.94 78 VAL A CA 1
ATOM 600 C C . VAL A 1 78 ? 10.060 -7.007 1.609 1.00 96.94 78 VAL A C 1
ATOM 602 O O . VAL A 1 78 ? 9.905 -6.918 0.394 1.00 96.94 78 VAL A O 1
ATOM 605 N N . GLU A 1 79 ? 11.031 -6.359 2.255 1.00 94.38 79 GLU A N 1
ATOM 606 C CA . GLU A 1 79 ? 12.025 -5.495 1.594 1.00 94.38 79 GLU A CA 1
ATOM 607 C C . GLU A 1 79 ? 13.483 -5.917 1.831 1.00 94.38 79 GLU A C 1
ATOM 609 O O . GLU A 1 79 ? 14.406 -5.290 1.315 1.00 94.38 79 GLU A O 1
ATOM 614 N N . GLN A 1 80 ? 13.716 -6.969 2.615 1.00 92.75 80 GLN A N 1
ATOM 615 C CA . GLN A 1 80 ? 15.049 -7.509 2.875 1.00 92.75 80 GLN A CA 1
ATOM 616 C C . GLN A 1 80 ? 15.289 -8.769 2.045 1.00 92.75 80 GLN A C 1
ATOM 618 O O . GLN A 1 80 ? 14.345 -9.506 1.809 1.00 92.75 80 GLN A O 1
ATOM 623 N N . PRO A 1 81 ? 16.530 -9.066 1.615 1.00 88.75 81 PRO A N 1
ATOM 624 C CA . PRO A 1 81 ? 17.752 -8.283 1.834 1.00 88.75 81 PRO A CA 1
ATOM 625 C C . PRO A 1 81 ? 17.846 -7.024 0.951 1.00 88.75 81 PRO A C 1
ATOM 627 O O . PRO A 1 81 ? 18.789 -6.241 1.081 1.00 88.75 81 PRO A O 1
ATOM 630 N N . LEU A 1 82 ? 16.912 -6.879 0.012 1.00 85.38 82 LEU A N 1
ATOM 631 C CA . LEU A 1 82 ? 16.822 -5.780 -0.929 1.00 85.38 82 LEU A CA 1
ATOM 632 C C . LEU A 1 82 ? 15.360 -5.605 -1.361 1.00 85.38 82 LEU A C 1
ATOM 634 O O . LEU A 1 82 ? 14.662 -6.593 -1.600 1.00 85.38 82 LEU A O 1
ATOM 638 N N . VAL A 1 83 ? 14.925 -4.349 -1.500 1.00 89.62 83 VAL A N 1
ATOM 639 C CA . VAL A 1 83 ? 13.582 -3.985 -1.975 1.00 89.62 83 VAL A CA 1
ATOM 640 C C . VAL A 1 83 ? 13.257 -4.734 -3.270 1.00 89.62 83 VAL A C 1
ATOM 642 O O . VAL A 1 83 ? 14.062 -4.757 -4.205 1.00 89.62 83 VAL A O 1
ATOM 645 N N . VAL A 1 84 ? 12.059 -5.322 -3.349 1.00 93.19 84 VAL A N 1
ATOM 646 C CA . VAL A 1 84 ? 11.658 -6.242 -4.433 1.00 93.19 84 VAL A CA 1
ATOM 647 C C . VAL A 1 84 ? 11.756 -5.599 -5.819 1.00 93.19 84 VAL A C 1
ATOM 649 O O . VAL A 1 84 ? 12.141 -6.261 -6.784 1.00 93.19 84 VAL A O 1
ATOM 652 N N . LEU A 1 85 ? 11.465 -4.301 -5.929 1.00 91.25 85 LEU A N 1
ATOM 653 C CA . LEU A 1 85 ? 11.665 -3.551 -7.169 1.00 91.25 85 LEU A CA 1
ATOM 654 C C . LEU A 1 85 ? 13.140 -3.542 -7.605 1.00 91.25 85 LEU A C 1
ATOM 656 O O . LEU A 1 85 ? 13.429 -3.738 -8.780 1.00 91.25 85 LEU A O 1
ATOM 660 N N . PHE A 1 86 ? 14.090 -3.349 -6.688 1.00 85.62 86 PHE A N 1
ATOM 661 C CA . PHE A 1 86 ? 15.509 -3.405 -7.045 1.00 85.62 86 PHE A CA 1
ATOM 662 C C . PHE A 1 86 ? 15.954 -4.828 -7.379 1.00 85.62 86 PHE A C 1
ATOM 664 O O . PHE A 1 86 ? 16.751 -5.002 -8.297 1.00 85.62 86 PHE A O 1
ATOM 671 N N . GLU A 1 87 ? 15.400 -5.845 -6.717 1.00 87.75 87 GLU A N 1
ATOM 672 C CA . GLU A 1 87 ? 15.654 -7.246 -7.074 1.00 87.75 87 GLU A CA 1
ATOM 673 C C . GLU A 1 87 ? 15.235 -7.567 -8.513 1.00 87.75 87 GLU A C 1
ATOM 675 O O . GLU A 1 87 ? 15.969 -8.233 -9.248 1.00 87.75 87 GLU A O 1
ATOM 680 N N . HIS A 1 88 ? 14.085 -7.043 -8.943 1.00 89.75 88 HIS A N 1
ATOM 681 C CA . HIS A 1 88 ? 13.635 -7.139 -10.331 1.00 89.75 88 HIS A CA 1
ATOM 682 C C . HIS A 1 88 ? 14.625 -6.485 -11.300 1.00 89.75 88 HIS A C 1
ATOM 684 O O . HIS A 1 88 ? 15.024 -7.101 -12.292 1.00 89.75 88 HIS A O 1
ATOM 690 N N . LEU A 1 89 ? 15.070 -5.267 -10.981 1.00 84.38 89 LEU A N 1
ATOM 691 C CA . LEU A 1 89 ? 16.013 -4.515 -11.805 1.00 84.38 89 LEU A CA 1
ATOM 692 C C . LEU A 1 89 ? 17.346 -5.256 -11.947 1.00 84.38 89 LEU A C 1
ATOM 694 O O . LEU A 1 89 ? 17.810 -5.452 -13.071 1.00 84.38 89 LEU A O 1
ATOM 698 N N . TYR A 1 90 ? 17.932 -5.735 -10.847 1.00 80.00 90 TYR A N 1
ATOM 699 C CA . TYR A 1 90 ? 19.168 -6.521 -10.901 1.00 80.00 90 TYR A CA 1
ATOM 700 C C . TYR A 1 90 ? 18.999 -7.789 -11.735 1.00 80.00 90 TYR A C 1
ATOM 702 O O . TYR A 1 90 ? 19.816 -8.040 -12.619 1.00 80.00 90 TYR A O 1
ATOM 710 N N . ASN A 1 91 ? 17.912 -8.541 -11.536 1.00 82.00 91 ASN A N 1
ATOM 711 C CA . ASN A 1 91 ? 17.642 -9.736 -12.331 1.00 82.00 91 ASN A CA 1
ATOM 712 C C . ASN A 1 91 ? 17.551 -9.419 -13.834 1.00 82.00 91 ASN A C 1
ATOM 714 O O . ASN A 1 91 ? 18.084 -10.161 -14.659 1.00 82.00 91 ASN A O 1
ATOM 718 N N . PHE A 1 92 ? 16.917 -8.308 -14.214 1.00 81.88 92 PHE A N 1
ATOM 719 C CA . PHE A 1 92 ? 16.835 -7.887 -15.612 1.00 81.88 92 PHE A CA 1
ATOM 720 C C . PHE A 1 92 ? 18.202 -7.523 -16.204 1.00 81.88 92 PHE A C 1
ATOM 722 O O . PHE A 1 92 ? 18.536 -7.968 -17.307 1.00 81.88 92 PHE A O 1
ATOM 729 N N . PHE A 1 93 ? 19.014 -6.743 -15.486 1.00 77.88 93 PHE A N 1
ATOM 730 C CA . PHE A 1 93 ? 20.351 -6.380 -15.957 1.00 77.88 93 PHE A CA 1
ATOM 731 C C . PHE A 1 93 ? 21.283 -7.595 -16.012 1.00 77.88 93 PHE A C 1
ATOM 733 O O . PHE A 1 93 ? 22.072 -7.700 -16.941 1.00 77.88 93 PHE A O 1
ATOM 740 N N . GLU A 1 94 ? 21.172 -8.556 -15.097 1.00 75.81 94 GLU A N 1
ATOM 741 C CA . GLU A 1 94 ? 21.977 -9.782 -15.142 1.00 75.81 94 GLU A CA 1
ATOM 742 C C . GLU A 1 94 ? 21.589 -10.712 -16.303 1.00 75.81 94 GLU A C 1
ATOM 744 O O . GLU A 1 94 ? 22.460 -11.349 -16.897 1.00 75.81 94 GLU A O 1
ATOM 749 N N . THR A 1 95 ? 20.298 -10.800 -16.642 1.00 75.56 95 THR A N 1
ATOM 750 C CA . THR A 1 95 ? 19.787 -11.842 -17.554 1.00 75.56 95 THR A CA 1
ATOM 751 C C . THR A 1 95 ? 19.439 -11.353 -18.959 1.00 75.56 95 THR A C 1
ATOM 753 O O . THR A 1 95 ? 19.590 -12.116 -19.913 1.00 75.56 95 THR A O 1
ATOM 756 N N . GLN A 1 96 ? 18.978 -10.108 -19.112 1.00 74.56 96 GLN A N 1
ATOM 757 C CA . GLN A 1 96 ? 18.416 -9.604 -20.372 1.00 74.56 96 GLN A CA 1
ATOM 758 C C . GLN A 1 96 ? 19.257 -8.495 -21.007 1.00 74.56 96 GLN A C 1
ATOM 760 O O . GLN A 1 96 ? 19.514 -8.531 -22.211 1.00 74.56 96 GLN A O 1
ATOM 765 N N . LYS A 1 97 ? 19.699 -7.507 -20.218 1.00 71.31 97 LYS A N 1
ATOM 766 C CA . LYS A 1 97 ? 20.521 -6.387 -20.708 1.00 71.31 97 LYS A CA 1
ATOM 767 C C . LYS A 1 97 ? 21.752 -6.173 -19.821 1.00 71.31 97 LYS A C 1
ATOM 769 O O . LYS A 1 97 ? 21.750 -5.230 -19.038 1.00 71.31 97 LYS A O 1
ATOM 774 N N . PRO A 1 98 ? 22.813 -6.991 -19.958 1.00 66.62 98 PRO A N 1
ATOM 775 C CA . PRO A 1 98 ? 24.041 -6.843 -19.177 1.00 66.62 98 PRO A CA 1
ATOM 776 C C . PRO A 1 98 ? 24.614 -5.426 -19.255 1.00 66.62 98 PRO A C 1
ATOM 778 O O . PRO A 1 98 ? 25.147 -5.020 -20.286 1.00 66.62 98 PRO A O 1
ATOM 781 N N . GLU A 1 99 ? 24.523 -4.676 -18.156 1.00 66.06 99 GLU A N 1
ATOM 782 C CA . GLU A 1 99 ? 25.184 -3.380 -17.986 1.00 66.06 99 GLU A CA 1
ATOM 783 C C . GLU A 1 99 ? 26.323 -3.574 -16.967 1.00 66.06 99 GLU A C 1
ATOM 785 O O . GLU A 1 99 ? 26.065 -3.834 -15.786 1.00 66.06 99 GLU A O 1
ATOM 790 N N . PRO A 1 100 ? 27.598 -3.522 -17.403 1.00 58.06 100 PRO A N 1
ATOM 791 C CA . PRO A 1 100 ? 28.722 -3.880 -16.547 1.00 58.06 100 PRO A CA 1
ATOM 792 C C . PRO A 1 100 ? 28.851 -3.029 -15.283 1.00 58.06 100 PRO A C 1
ATOM 794 O O . PRO A 1 100 ? 29.274 -3.560 -14.267 1.00 58.06 100 PRO A O 1
ATOM 797 N N . LYS A 1 101 ? 28.504 -1.737 -15.295 1.00 59.25 101 LYS A N 1
ATOM 798 C CA . LYS A 1 101 ? 28.577 -0.883 -14.099 1.00 59.25 101 LYS A CA 1
ATOM 799 C C . LYS A 1 101 ? 27.515 -1.263 -13.074 1.00 59.25 101 LYS A C 1
ATOM 801 O O . LYS A 1 101 ? 27.826 -1.255 -11.893 1.00 59.25 101 LYS A O 1
ATOM 806 N N . LEU A 1 102 ? 26.311 -1.633 -13.495 1.00 58.78 102 LEU A N 1
ATOM 807 C CA . LEU A 1 102 ? 25.234 -2.084 -12.614 1.00 58.78 102 LEU A CA 1
ATOM 808 C C . LEU A 1 102 ? 25.518 -3.459 -12.016 1.00 58.78 102 LEU A C 1
ATOM 810 O O . LEU A 1 102 ? 25.352 -3.652 -10.813 1.00 58.78 102 LEU A O 1
ATOM 814 N N . VAL A 1 103 ? 26.073 -4.365 -12.821 1.00 53.91 103 VAL A N 1
ATOM 815 C CA . VAL A 1 103 ? 26.614 -5.645 -12.341 1.00 53.91 103 VAL A CA 1
ATOM 816 C C . VAL A 1 103 ? 27.779 -5.420 -11.359 1.00 53.91 103 VAL A C 1
ATOM 818 O O . VAL A 1 103 ? 27.908 -6.150 -10.379 1.00 53.91 103 VAL A O 1
ATOM 821 N N . LEU A 1 104 ? 28.609 -4.390 -11.578 1.00 48.72 104 LEU A N 1
ATOM 822 C CA . LEU A 1 104 ? 29.742 -4.037 -10.708 1.00 48.72 104 LEU A CA 1
ATOM 823 C C . LEU A 1 104 ? 29.344 -3.288 -9.425 1.00 48.72 104 LEU A C 1
ATOM 825 O O . LEU A 1 104 ? 30.086 -3.372 -8.448 1.00 48.72 104 LEU A O 1
ATOM 829 N N . MET A 1 105 ? 28.220 -2.564 -9.405 1.00 54.56 105 MET A N 1
ATOM 830 C CA . MET A 1 105 ? 27.689 -1.958 -8.174 1.00 54.56 105 MET A CA 1
ATOM 831 C C . MET A 1 105 ? 27.027 -3.002 -7.268 1.00 54.56 105 MET A C 1
ATOM 833 O O . MET A 1 105 ? 27.115 -2.880 -6.051 1.00 54.56 105 MET A O 1
ATOM 837 N N . GLY A 1 106 ? 26.529 -4.095 -7.856 1.00 53.22 106 GLY A N 1
ATOM 838 C CA . GLY A 1 106 ? 26.242 -5.350 -7.167 1.00 53.22 106 GLY A CA 1
ATOM 839 C C . GLY A 1 106 ? 24.945 -5.376 -6.350 1.00 53.22 106 GLY A C 1
ATOM 840 O O . GLY A 1 106 ? 24.365 -4.360 -5.995 1.00 53.22 106 GLY A O 1
ATOM 841 N N . ARG A 1 107 ? 24.512 -6.593 -6.009 1.00 67.12 107 ARG A N 1
ATOM 842 C CA . ARG A 1 107 ? 23.332 -6.922 -5.188 1.00 67.12 107 ARG A CA 1
ATOM 843 C C . ARG A 1 107 ? 23.677 -6.954 -3.688 1.00 67.12 107 ARG A C 1
ATOM 845 O O . ARG A 1 107 ? 23.426 -7.947 -3.006 1.00 67.12 107 ARG A O 1
ATOM 852 N N . GLN A 1 108 ? 24.378 -5.936 -3.185 1.00 58.00 108 GLN A N 1
ATOM 853 C CA . GLN A 1 108 ? 24.841 -5.932 -1.790 1.00 58.00 108 GLN A CA 1
ATOM 854 C C . GLN A 1 108 ? 23.691 -5.569 -0.831 1.00 58.00 108 GLN A C 1
ATOM 856 O O . GLN A 1 108 ? 23.071 -4.518 -1.011 1.00 58.00 108 GLN A O 1
ATOM 861 N N . PRO A 1 109 ? 23.415 -6.380 0.209 1.00 54.09 109 PRO A N 1
ATOM 862 C CA . PRO A 1 109 ? 22.411 -6.053 1.221 1.00 54.09 109 PRO A CA 1
ATOM 863 C C . PRO A 1 109 ? 22.686 -4.695 1.876 1.00 54.09 109 PRO A C 1
ATOM 865 O O . PRO A 1 109 ? 23.830 -4.376 2.202 1.00 54.09 109 PRO A O 1
ATOM 868 N N . GLY A 1 110 ? 21.643 -3.885 2.063 1.00 51.97 110 GLY A N 1
ATOM 869 C CA . GLY A 1 110 ? 21.756 -2.555 2.674 1.00 51.97 110 GLY A CA 1
ATOM 870 C C . GLY A 1 110 ? 22.385 -1.472 1.785 1.00 51.97 110 GLY A C 1
ATOM 871 O O . GLY A 1 110 ? 22.433 -0.310 2.193 1.00 51.97 110 GLY A O 1
ATOM 872 N N . GLN A 1 111 ? 22.824 -1.796 0.562 1.00 51.88 111 GLN A N 1
ATOM 873 C CA . GLN A 1 111 ? 23.107 -0.773 -0.438 1.00 51.88 111 GLN A CA 1
ATOM 874 C C . GLN A 1 111 ? 21.797 -0.347 -1.096 1.00 51.88 111 GLN A C 1
ATOM 876 O O . GLN A 1 111 ? 21.287 -0.995 -2.007 1.00 51.88 111 GLN A O 1
ATOM 881 N N . TYR A 1 112 ? 21.274 0.802 -0.667 1.00 50.59 112 TYR A N 1
ATOM 882 C CA . TYR A 1 112 ? 20.447 1.599 -1.563 1.00 50.59 112 TYR A CA 1
ATOM 883 C C . TYR A 1 112 ? 21.279 1.891 -2.803 1.00 50.59 112 TYR A C 1
ATOM 885 O O . TYR A 1 112 ? 22.473 2.188 -2.679 1.00 50.59 112 TYR A O 1
ATOM 893 N N . VAL A 1 113 ? 20.654 1.849 -3.977 1.00 51.16 113 VAL A N 1
ATOM 894 C CA . VAL A 1 113 ? 21.262 2.258 -5.246 1.00 51.16 113 VAL A CA 1
ATOM 895 C C . VAL A 1 113 ? 21.499 3.781 -5.235 1.00 51.16 113 VAL A C 1
ATOM 897 O O . VAL A 1 113 ? 20.991 4.535 -6.044 1.00 51.16 113 VAL A O 1
ATOM 900 N N . SER A 1 114 ? 22.238 4.288 -4.254 1.00 44.69 114 SER A N 1
ATOM 901 C CA . SER A 1 114 ? 22.650 5.683 -4.145 1.00 44.69 114 SER A CA 1
ATOM 902 C C . SER A 1 114 ? 23.811 5.980 -5.095 1.00 44.69 114 SER A C 1
ATOM 904 O O . SER A 1 114 ? 24.058 7.137 -5.425 1.00 44.69 114 SER A O 1
ATOM 906 N N . SER A 1 115 ? 24.501 4.940 -5.579 1.00 43.59 115 SER A N 1
ATOM 907 C CA . SER A 1 115 ? 25.603 5.040 -6.536 1.00 43.59 115 SER A CA 1
ATOM 908 C C . SER A 1 115 ? 25.166 4.990 -8.009 1.00 43.59 115 SER A C 1
ATOM 910 O O . SER A 1 115 ? 25.916 5.467 -8.861 1.00 43.59 115 SER A O 1
ATOM 912 N N . VAL A 1 116 ? 23.958 4.498 -8.324 1.00 53.72 116 VAL A N 1
ATOM 913 C CA . VAL A 1 116 ? 23.306 4.677 -9.638 1.00 53.72 116 VAL A CA 1
ATOM 914 C C . VAL A 1 116 ? 21.951 5.337 -9.441 1.00 53.72 116 VAL A C 1
ATOM 916 O O . VAL A 1 116 ? 21.104 4.789 -8.754 1.00 53.72 116 VAL A O 1
ATOM 919 N N . SER A 1 117 ? 21.705 6.488 -10.070 1.00 61.88 117 SER A N 1
ATOM 920 C CA . SER A 1 117 ? 20.391 7.126 -9.962 1.00 61.88 117 SER A CA 1
ATOM 921 C C . SER A 1 117 ? 19.282 6.177 -10.436 1.00 61.88 117 SER A C 1
ATOM 923 O O . SER A 1 117 ? 19.425 5.498 -11.453 1.00 61.88 117 SER A O 1
ATOM 925 N N . ASN A 1 118 ? 18.148 6.157 -9.727 1.00 64.50 118 ASN A N 1
ATOM 926 C CA . ASN A 1 118 ? 16.960 5.383 -10.120 1.00 64.50 118 ASN A CA 1
ATOM 927 C C . ASN A 1 118 ? 16.555 5.625 -11.587 1.00 64.50 118 ASN A C 1
ATOM 929 O O . ASN A 1 118 ? 16.026 4.731 -12.241 1.00 64.50 118 ASN A O 1
ATOM 933 N N . GLU A 1 119 ? 16.843 6.817 -12.115 1.00 66.12 119 GLU A N 1
ATOM 934 C CA . GLU A 1 119 ? 16.665 7.167 -13.526 1.00 66.12 119 GLU A CA 1
ATOM 935 C C . GLU A 1 119 ? 17.477 6.256 -14.453 1.00 66.12 119 GLU A C 1
ATOM 937 O O . GLU A 1 119 ? 16.924 5.700 -15.395 1.00 66.12 119 GLU A O 1
ATOM 942 N N . VAL A 1 120 ? 18.764 6.029 -14.166 1.00 67.38 120 VAL A N 1
ATOM 943 C CA . VAL A 1 120 ? 19.615 5.143 -14.977 1.00 67.38 120 VAL A CA 1
ATOM 944 C C . VAL A 1 120 ? 19.074 3.713 -14.967 1.00 67.38 120 VAL A C 1
ATOM 946 O O . VAL A 1 120 ? 19.064 3.072 -16.015 1.00 67.38 120 VAL A O 1
ATOM 949 N N . LEU A 1 121 ? 18.550 3.225 -13.839 1.00 70.94 121 LEU A N 1
ATOM 950 C CA . LEU A 1 121 ? 17.916 1.904 -13.795 1.00 70.94 121 LEU A CA 1
ATOM 951 C C . LEU A 1 121 ? 16.638 1.841 -14.643 1.00 70.94 121 LEU A C 1
ATOM 953 O O . LEU A 1 121 ? 16.427 0.862 -15.355 1.00 70.94 121 LEU A O 1
ATOM 957 N N . LEU A 1 122 ? 15.802 2.882 -14.611 1.00 77.50 122 LEU A N 1
ATOM 958 C CA . LEU A 1 122 ? 14.551 2.919 -15.371 1.00 77.50 122 LEU A CA 1
ATOM 959 C C . LEU A 1 122 ? 14.782 3.026 -16.889 1.00 77.50 122 LEU A C 1
ATOM 961 O O . LEU A 1 122 ? 13.954 2.534 -17.658 1.00 77.50 122 LEU A O 1
ATOM 965 N N . THR A 1 123 ? 15.916 3.581 -17.345 1.00 80.12 123 THR A N 1
ATOM 966 C CA . THR A 1 123 ? 16.248 3.630 -18.786 1.00 80.12 123 THR A CA 1
ATOM 967 C C . THR A 1 123 ? 16.288 2.255 -19.462 1.00 80.12 123 THR A C 1
ATOM 969 O O . THR A 1 123 ? 16.049 2.163 -20.666 1.00 80.12 123 THR A O 1
ATOM 972 N N . ALA A 1 124 ? 16.493 1.165 -18.710 1.00 79.44 124 ALA A N 1
ATOM 973 C CA . ALA A 1 124 ? 16.402 -0.196 -19.242 1.00 79.44 124 ALA A CA 1
ATOM 974 C C . ALA A 1 124 ? 15.049 -0.518 -19.894 1.00 79.44 124 ALA A C 1
ATOM 976 O O . ALA A 1 124 ? 15.011 -1.299 -20.853 1.00 79.44 124 ALA A O 1
ATOM 977 N N . TYR A 1 125 ? 13.978 0.107 -19.404 1.00 85.94 125 TYR A N 1
ATOM 978 C CA . TYR A 1 125 ? 12.597 -0.094 -19.843 1.00 85.94 125 TYR A CA 1
ATOM 979 C C . TYR A 1 125 ? 12.072 1.081 -20.672 1.00 85.94 125 TYR A C 1
ATOM 981 O O . TYR A 1 125 ? 10.876 1.169 -20.939 1.00 85.94 125 TYR A O 1
ATOM 989 N N . GLN A 1 126 ? 12.947 1.996 -21.103 1.00 89.94 126 GLN A N 1
ATOM 990 C CA . GLN A 1 126 ? 12.554 3.074 -22.003 1.00 89.94 126 GLN A CA 1
ATOM 991 C C . GLN A 1 126 ? 11.902 2.502 -23.272 1.00 89.94 126 GLN A C 1
ATOM 993 O O . GLN A 1 126 ? 12.423 1.578 -23.902 1.00 89.94 126 GLN A O 1
ATOM 998 N N . GLY A 1 127 ? 10.755 3.069 -23.643 1.00 91.56 127 GLY A N 1
ATOM 999 C CA . GLY A 1 127 ? 9.973 2.654 -24.806 1.00 91.56 127 GLY A CA 1
ATOM 1000 C C . GLY A 1 127 ? 9.064 1.446 -24.573 1.00 91.56 127 GLY A C 1
ATOM 1001 O O . GLY A 1 127 ? 8.268 1.139 -25.460 1.00 91.56 127 GLY A O 1
ATOM 1002 N N . TYR A 1 128 ? 9.129 0.790 -23.408 1.00 93.31 128 TYR A N 1
ATOM 1003 C CA . TYR A 1 128 ? 8.125 -0.205 -23.030 1.00 93.31 128 TYR A CA 1
ATOM 1004 C C . TYR A 1 128 ? 6.779 0.498 -22.870 1.00 93.31 128 TYR A C 1
ATOM 1006 O O . TYR A 1 128 ? 6.714 1.638 -22.401 1.00 93.31 128 TYR A O 1
ATOM 1014 N N . THR A 1 129 ? 5.705 -0.187 -23.242 1.00 94.88 129 THR A N 1
ATOM 1015 C CA . THR A 1 129 ? 4.352 0.209 -22.841 1.00 94.88 129 THR A CA 1
ATOM 1016 C C . THR A 1 129 ? 4.153 -0.042 -21.348 1.00 94.88 129 THR A C 1
ATOM 1018 O O . THR A 1 129 ? 4.877 -0.832 -20.728 1.00 94.88 129 THR A O 1
ATOM 1021 N N . VAL A 1 130 ? 3.160 0.625 -20.757 1.00 90.81 130 VAL A N 1
ATOM 1022 C CA . VAL A 1 130 ? 2.784 0.385 -19.357 1.00 90.81 130 VAL A CA 1
ATOM 1023 C C . VAL A 1 130 ? 2.412 -1.084 -19.148 1.00 90.81 130 VAL A C 1
ATOM 1025 O O . VAL A 1 130 ? 2.825 -1.678 -18.158 1.00 90.81 130 VAL A O 1
ATOM 1028 N N . GLU A 1 131 ? 1.697 -1.680 -20.099 1.00 91.31 131 GLU A N 1
ATOM 1029 C CA . GLU A 1 131 ? 1.232 -3.065 -20.069 1.00 91.31 131 GLU A CA 1
ATOM 1030 C C . GLU A 1 131 ? 2.404 -4.051 -20.105 1.00 91.31 131 GLU A C 1
ATOM 1032 O O . GLU A 1 131 ? 2.492 -4.925 -19.245 1.00 91.31 131 GLU A O 1
ATOM 1037 N N . GLN A 1 132 ? 3.357 -3.860 -21.025 1.00 93.12 132 GLN A N 1
ATOM 1038 C CA . GLN A 1 132 ? 4.553 -4.707 -21.115 1.00 93.12 132 GLN A CA 1
ATOM 1039 C C . GLN A 1 132 ? 5.366 -4.689 -19.821 1.00 93.12 132 GLN A C 1
ATOM 1041 O O . GLN A 1 132 ? 5.811 -5.736 -19.353 1.00 93.12 132 GLN A O 1
ATOM 1046 N N . TYR A 1 133 ? 5.566 -3.506 -19.232 1.00 93.06 133 TYR A N 1
ATOM 1047 C CA . TYR A 1 133 ? 6.321 -3.406 -17.987 1.00 93.06 133 TYR A CA 1
ATOM 1048 C C . TYR A 1 133 ? 5.541 -3.978 -16.795 1.00 93.06 133 TYR A C 1
ATOM 1050 O O . TYR A 1 133 ? 6.114 -4.666 -15.953 1.00 93.06 133 TYR A O 1
ATOM 1058 N N . SER A 1 134 ? 4.223 -3.763 -16.744 1.00 92.56 134 SER A N 1
ATOM 1059 C CA . SER A 1 134 ? 3.339 -4.381 -15.752 1.00 92.56 134 SER A CA 1
ATOM 1060 C C . SER A 1 134 ? 3.408 -5.912 -15.779 1.00 92.56 134 SER A C 1
ATOM 1062 O O . SER A 1 134 ? 3.511 -6.531 -14.719 1.00 92.56 134 SER A O 1
ATOM 1064 N N . GLU A 1 135 ? 3.368 -6.525 -16.964 1.00 92.69 135 GLU A N 1
ATOM 1065 C CA . GLU A 1 135 ? 3.456 -7.981 -17.129 1.00 92.69 135 GLU A CA 1
ATOM 1066 C C . GLU A 1 135 ? 4.827 -8.529 -16.724 1.00 92.69 135 GLU A C 1
ATOM 1068 O O . GLU A 1 135 ? 4.896 -9.540 -16.026 1.00 92.69 135 GLU A O 1
ATOM 1073 N N . ASP A 1 136 ? 5.914 -7.859 -17.112 1.00 93.31 136 ASP A N 1
ATOM 1074 C CA . ASP A 1 136 ? 7.279 -8.249 -16.742 1.00 93.31 136 ASP A CA 1
ATOM 1075 C C . ASP A 1 136 ? 7.474 -8.256 -15.215 1.00 93.31 136 ASP A C 1
ATOM 1077 O O . ASP A 1 136 ? 7.924 -9.252 -14.640 1.00 93.31 136 ASP A O 1
ATOM 1081 N N . LEU A 1 137 ? 7.020 -7.196 -14.540 1.00 94.94 137 LEU A N 1
ATOM 1082 C CA . LEU A 1 137 ? 7.035 -7.090 -13.080 1.00 94.94 137 LEU A CA 1
ATOM 1083 C C . LEU A 1 137 ? 6.219 -8.192 -12.405 1.00 94.94 137 LEU A C 1
ATOM 1085 O O . LEU A 1 137 ? 6.678 -8.817 -11.445 1.00 94.94 137 LEU A O 1
ATOM 1089 N N . LEU A 1 138 ? 5.006 -8.439 -12.903 1.00 93.69 138 LEU A N 1
ATOM 1090 C CA . LEU A 1 138 ? 4.114 -9.438 -12.328 1.00 93.69 138 LEU A CA 1
ATOM 1091 C C . LEU A 1 138 ? 4.664 -10.858 -12.508 1.00 93.69 138 LEU A C 1
ATOM 1093 O O . LEU A 1 138 ? 4.607 -11.673 -11.583 1.00 93.69 138 LEU A O 1
ATOM 1097 N N . ASN A 1 139 ? 5.231 -11.147 -13.678 1.00 94.81 139 ASN A N 1
ATOM 1098 C CA . ASN A 1 139 ? 5.887 -12.417 -13.961 1.00 94.81 139 ASN A CA 1
ATOM 1099 C C . ASN A 1 139 ? 7.091 -12.632 -13.046 1.00 94.81 139 ASN A C 1
ATOM 1101 O O . ASN A 1 139 ? 7.239 -13.720 -12.484 1.00 94.81 139 ASN A O 1
ATOM 1105 N N . PHE A 1 140 ? 7.916 -11.602 -12.842 1.00 95.56 140 PHE A N 1
ATOM 1106 C CA . PHE A 1 140 ? 9.049 -11.678 -11.927 1.00 95.56 140 PHE A CA 1
ATOM 1107 C C . PHE A 1 140 ? 8.605 -12.049 -10.512 1.00 95.56 140 PHE A C 1
ATOM 1109 O O . PHE A 1 140 ? 9.053 -13.068 -9.992 1.00 95.56 140 PHE A O 1
ATOM 1116 N N . VAL A 1 141 ? 7.678 -11.305 -9.901 1.00 95.81 141 VAL A N 1
ATOM 1117 C CA . VAL A 1 141 ? 7.294 -11.576 -8.503 1.00 95.81 141 VAL A CA 1
ATOM 1118 C C . VAL A 1 141 ? 6.610 -12.935 -8.321 1.00 95.81 141 VAL A C 1
ATOM 1120 O O . VAL A 1 141 ? 6.728 -13.534 -7.253 1.00 95.81 141 VAL A O 1
ATOM 1123 N N . LYS A 1 142 ? 5.929 -13.453 -9.354 1.00 95.75 142 LYS A N 1
ATOM 1124 C CA . LYS A 1 142 ? 5.268 -14.770 -9.329 1.00 95.75 142 LYS A CA 1
ATOM 1125 C C . LYS A 1 142 ? 6.226 -15.949 -9.546 1.00 95.75 142 LYS A C 1
ATOM 1127 O O . LYS A 1 142 ? 5.860 -17.077 -9.222 1.00 95.75 142 LYS A O 1
ATOM 1132 N N . THR A 1 143 ? 7.427 -15.727 -10.086 1.00 94.12 143 THR A N 1
ATOM 1133 C CA . THR A 1 143 ? 8.345 -16.815 -10.487 1.00 94.12 143 THR A CA 1
ATOM 1134 C C . THR A 1 143 ? 9.710 -16.753 -9.810 1.00 94.12 143 THR A C 1
ATOM 1136 O O . THR A 1 143 ? 10.243 -17.795 -9.417 1.00 94.12 143 THR A O 1
ATOM 1139 N N . ALA A 1 144 ? 10.278 -15.558 -9.647 1.00 94.31 144 ALA A N 1
ATOM 1140 C CA . ALA A 1 144 ? 11.551 -15.360 -8.979 1.00 94.31 144 ALA A CA 1
ATOM 1141 C C . ALA A 1 144 ? 11.397 -15.651 -7.489 1.00 94.31 144 ALA A C 1
ATOM 1143 O O . ALA A 1 144 ? 10.484 -15.157 -6.826 1.00 94.31 144 ALA A O 1
ATOM 1144 N N . LYS A 1 145 ? 12.304 -16.475 -6.968 1.00 94.06 145 LYS A N 1
ATOM 1145 C CA . LYS A 1 145 ? 12.282 -16.890 -5.572 1.00 94.06 145 LYS A CA 1
ATOM 1146 C C . LYS A 1 145 ? 13.153 -15.988 -4.725 1.00 94.06 145 LYS A C 1
ATOM 1148 O O . LYS A 1 145 ? 14.296 -15.701 -5.075 1.00 94.06 145 LYS A O 1
ATOM 1153 N N . HIS A 1 146 ? 12.628 -15.638 -3.565 1.00 94.56 146 HIS A N 1
ATOM 1154 C CA . HIS A 1 146 ? 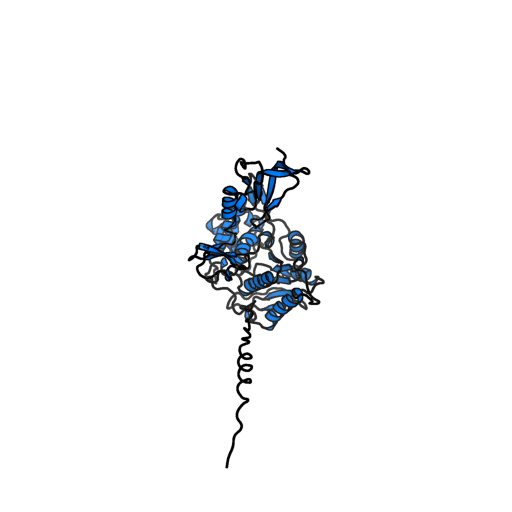13.374 -14.924 -2.554 1.00 94.56 146 HIS A CA 1
ATOM 1155 C C . HIS A 1 146 ? 14.535 -15.781 -2.014 1.00 94.56 146 HIS A C 1
ATOM 1157 O O . HIS A 1 146 ? 14.312 -16.951 -1.683 1.00 94.56 146 HIS A O 1
ATOM 1163 N N . PRO A 1 147 ? 15.755 -15.232 -1.842 1.00 91.38 147 PRO A N 1
ATOM 1164 C CA . PRO A 1 147 ? 16.948 -16.017 -1.506 1.00 91.38 147 PRO A CA 1
ATOM 1165 C C . PRO A 1 147 ? 16.857 -16.745 -0.158 1.00 91.38 147 PRO A C 1
ATOM 1167 O O . PRO A 1 147 ? 17.286 -17.889 -0.044 1.00 91.38 147 PRO A O 1
ATOM 1170 N N . ARG A 1 148 ? 16.277 -16.101 0.863 1.00 93.44 148 ARG A N 1
ATOM 1171 C CA . ARG A 1 148 ? 16.081 -16.704 2.192 1.00 93.44 148 ARG A CA 1
ATOM 1172 C C . ARG A 1 148 ? 14.908 -17.687 2.250 1.00 93.44 148 ARG A C 1
ATOM 1174 O O . ARG A 1 148 ? 15.087 -18.824 2.668 1.00 93.44 148 ARG A O 1
ATOM 1181 N N . PHE A 1 149 ? 13.711 -17.242 1.866 1.00 94.00 149 PHE A N 1
ATOM 1182 C CA . PHE A 1 149 ? 12.477 -18.016 2.038 1.00 94.00 149 PHE A CA 1
ATOM 1183 C C . PHE A 1 149 ? 12.242 -19.068 0.944 1.00 94.00 149 PHE A C 1
ATOM 1185 O O . PHE A 1 149 ? 11.439 -19.975 1.136 1.00 94.00 149 PHE A O 1
ATOM 1192 N N . ASN A 1 150 ? 12.945 -18.978 -0.192 1.00 94.81 150 ASN A N 1
ATOM 1193 C CA . ASN A 1 150 ? 12.868 -19.927 -1.310 1.00 94.81 150 ASN A CA 1
ATOM 1194 C C . ASN A 1 150 ? 11.444 -20.122 -1.888 1.00 94.81 150 ASN A C 1
ATOM 1196 O O . ASN A 1 150 ? 11.108 -21.174 -2.446 1.00 94.81 150 ASN A O 1
ATOM 1200 N N . VAL A 1 151 ? 10.624 -19.078 -1.791 1.00 94.44 151 VAL A N 1
ATOM 1201 C CA . VAL A 1 151 ? 9.275 -18.968 -2.367 1.00 94.44 151 VAL A CA 1
ATOM 1202 C C . VAL A 1 151 ? 9.198 -17.730 -3.265 1.00 94.44 151 VAL A C 1
ATOM 1204 O O . VAL A 1 151 ? 10.053 -16.847 -3.129 1.00 94.44 151 VAL A O 1
ATOM 1207 N N . PRO A 1 152 ? 8.233 -17.656 -4.200 1.00 96.19 152 PRO A N 1
ATOM 1208 C CA . PRO A 1 152 ? 8.011 -16.456 -4.999 1.00 96.19 152 PRO A CA 1
ATOM 1209 C C . PRO A 1 152 ? 7.847 -15.200 -4.138 1.00 96.19 152 PRO A C 1
ATOM 1211 O O . PRO A 1 152 ? 7.199 -15.252 -3.094 1.00 96.19 152 PRO A O 1
ATOM 1214 N N . TYR A 1 153 ? 8.371 -14.056 -4.590 1.00 96.00 153 TYR A N 1
ATOM 1215 C CA . TYR A 1 153 ? 8.175 -12.775 -3.890 1.00 96.00 153 TYR A CA 1
ATOM 1216 C C . TYR A 1 153 ? 6.687 -12.439 -3.686 1.00 96.00 153 TYR A C 1
ATOM 1218 O O . TYR A 1 153 ? 6.316 -11.835 -2.685 1.00 96.00 153 TYR A O 1
ATOM 1226 N N . PHE A 1 154 ? 5.815 -12.888 -4.593 1.00 95.50 154 PHE A N 1
ATOM 1227 C CA . PHE A 1 154 ? 4.365 -12.707 -4.498 1.00 95.50 154 PHE A CA 1
ATOM 1228 C C . PHE A 1 154 ? 3.722 -13.398 -3.278 1.00 95.50 154 PHE A C 1
ATOM 1230 O O . PHE A 1 154 ? 2.623 -13.020 -2.859 1.00 95.50 154 PHE A O 1
ATOM 1237 N N . ASP A 1 155 ? 4.401 -14.375 -2.674 1.00 94.81 155 ASP A N 1
ATOM 1238 C CA . ASP A 1 155 ? 3.952 -15.074 -1.465 1.00 94.81 155 ASP A CA 1
ATOM 1239 C C . ASP A 1 155 ? 4.464 -14.415 -0.172 1.00 94.81 155 ASP A C 1
ATOM 1241 O O . ASP A 1 155 ? 4.095 -14.839 0.919 1.00 94.81 155 ASP A O 1
ATOM 1245 N N . LEU A 1 156 ? 5.262 -13.345 -0.276 1.00 97.12 156 LEU A N 1
ATOM 1246 C CA . LEU A 1 156 ? 5.919 -12.680 0.857 1.00 97.12 156 LEU A CA 1
ATOM 1247 C C . LEU A 1 156 ? 5.266 -11.355 1.263 1.00 97.12 156 LEU A C 1
ATOM 1249 O O . LEU A 1 156 ? 5.900 -10.482 1.856 1.00 97.12 156 LEU A O 1
ATOM 1253 N N . PHE A 1 157 ? 3.979 -11.212 0.957 1.00 97.75 157 PHE A N 1
ATOM 1254 C CA . PHE A 1 157 ? 3.153 -10.185 1.579 1.00 97.75 157 PHE A CA 1
ATOM 1255 C C . PHE A 1 157 ? 2.794 -10.591 3.006 1.00 97.75 157 PHE A C 1
ATOM 1257 O O . PHE A 1 157 ? 2.503 -11.762 3.271 1.00 97.75 157 PHE A O 1
ATOM 1264 N N . TYR A 1 158 ? 2.764 -9.617 3.909 1.00 98.19 158 TYR A N 1
ATOM 1265 C CA . TYR A 1 158 ? 2.459 -9.867 5.308 1.00 98.19 158 TYR A CA 1
ATOM 1266 C C . TYR A 1 158 ? 0.969 -10.151 5.489 1.00 98.19 158 TYR A C 1
ATOM 1268 O O . TYR A 1 158 ? 0.114 -9.288 5.278 1.00 98.19 158 TYR A O 1
ATOM 1276 N N . GLN A 1 159 ? 0.653 -11.374 5.903 1.00 96.81 159 GLN A N 1
ATOM 1277 C CA . GLN A 1 159 ? -0.715 -11.851 6.084 1.00 96.81 159 GLN A CA 1
ATOM 1278 C C . GLN A 1 159 ? -1.544 -10.969 7.044 1.00 96.81 159 GLN A C 1
ATOM 1280 O O . GLN A 1 159 ? -2.657 -10.594 6.666 1.00 96.81 159 GLN A O 1
ATOM 1285 N N . PRO A 1 160 ? -1.022 -10.534 8.211 1.00 97.12 160 PRO A N 1
ATOM 1286 C CA . PRO A 1 160 ? -1.735 -9.611 9.102 1.00 97.12 160 PRO A CA 1
ATOM 1287 C C . PRO A 1 160 ? -2.104 -8.283 8.426 1.00 97.12 160 PRO A C 1
ATOM 1289 O O . PRO A 1 160 ? -3.159 -7.707 8.697 1.00 97.12 160 PRO A O 1
ATOM 1292 N N . MET A 1 161 ? -1.268 -7.803 7.506 1.00 98.25 161 MET A N 1
ATOM 1293 C CA . MET A 1 161 ? -1.488 -6.541 6.800 1.00 98.25 161 MET A CA 1
ATOM 1294 C C . MET A 1 161 ? -2.531 -6.683 5.695 1.00 98.25 161 MET A C 1
ATOM 1296 O O . MET A 1 161 ? -3.370 -5.798 5.525 1.00 98.25 161 MET A O 1
ATOM 1300 N N . LEU A 1 162 ? -2.547 -7.821 4.994 1.00 96.62 162 LEU A N 1
ATOM 1301 C CA . LEU A 1 162 ? -3.619 -8.147 4.053 1.00 96.62 162 LEU A CA 1
ATOM 1302 C C . LEU A 1 162 ? -4.977 -8.230 4.767 1.00 96.62 162 LEU A C 1
ATOM 1304 O O . LEU A 1 162 ? -5.964 -7.690 4.271 1.00 96.62 162 LEU A O 1
ATOM 1308 N N . GLU A 1 163 ? -5.024 -8.845 5.951 1.00 96.00 163 GLU A N 1
ATOM 1309 C CA . GLU A 1 163 ? -6.229 -8.890 6.790 1.00 96.00 163 GLU A CA 1
ATOM 1310 C C . GLU A 1 163 ? -6.6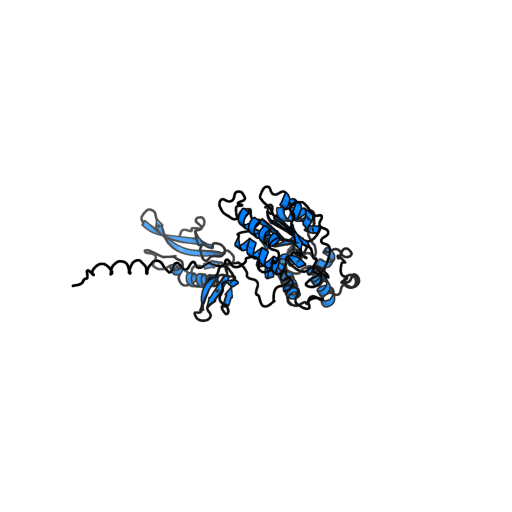78 -7.498 7.225 1.00 96.00 163 GLU A C 1
ATOM 1312 O O . GLU A 1 163 ? -7.857 -7.175 7.102 1.00 96.00 163 GLU A O 1
ATOM 1317 N N . LEU A 1 164 ? -5.747 -6.648 7.666 1.00 98.00 164 LEU A N 1
ATOM 1318 C CA . LEU A 1 164 ? -6.053 -5.277 8.063 1.00 98.00 164 LEU A CA 1
ATOM 1319 C C . LEU A 1 164 ? -6.617 -4.454 6.899 1.00 98.00 164 LEU A C 1
ATOM 1321 O O . LEU A 1 164 ? -7.635 -3.781 7.063 1.00 98.00 164 LEU A O 1
ATOM 1325 N N . ILE A 1 165 ? -6.017 -4.548 5.711 1.00 96.38 165 ILE A N 1
ATOM 1326 C CA . ILE A 1 165 ? -6.531 -3.893 4.500 1.00 96.38 165 ILE A CA 1
ATOM 1327 C C . ILE A 1 165 ? -7.964 -4.360 4.211 1.00 96.38 165 ILE A C 1
ATOM 1329 O O . ILE A 1 165 ? -8.846 -3.529 3.989 1.00 96.38 165 ILE A O 1
ATOM 1333 N N . GLN A 1 166 ? -8.227 -5.671 4.250 1.00 89.56 166 GLN A N 1
ATOM 1334 C CA . GLN A 1 166 ? -9.571 -6.202 3.995 1.00 89.56 166 GLN A CA 1
ATOM 1335 C C . GLN A 1 166 ? -10.576 -5.808 5.081 1.00 89.56 166 GLN A C 1
ATOM 1337 O O . GLN A 1 166 ? -11.716 -5.459 4.767 1.00 89.56 166 GLN A O 1
ATOM 1342 N N . TYR A 1 167 ? -10.164 -5.800 6.348 1.00 94.69 167 TYR A N 1
ATOM 1343 C CA . TYR A 1 167 ? -11.006 -5.361 7.453 1.00 94.69 167 TYR A CA 1
ATOM 1344 C C . TYR A 1 167 ? -11.424 -3.898 7.282 1.00 94.69 167 TYR A C 1
ATOM 1346 O O . TYR A 1 167 ? -12.617 -3.591 7.332 1.00 94.69 167 TYR A O 1
ATOM 1354 N N . LEU A 1 168 ? -10.477 -3.005 6.986 1.00 96.44 168 LEU A N 1
ATOM 1355 C CA . LEU A 1 168 ? -10.761 -1.592 6.733 1.00 96.44 168 LEU A CA 1
ATOM 1356 C C . LEU A 1 168 ? -11.721 -1.414 5.548 1.00 96.44 168 LEU A C 1
ATOM 1358 O O . LEU A 1 168 ? -12.712 -0.688 5.662 1.00 96.44 168 LEU A O 1
ATOM 1362 N N . ARG A 1 169 ? -11.498 -2.130 4.439 1.00 91.88 169 ARG A N 1
ATOM 1363 C CA . ARG A 1 169 ? -12.406 -2.117 3.278 1.00 91.88 169 ARG A CA 1
ATOM 1364 C C . ARG A 1 169 ? -13.818 -2.578 3.640 1.00 91.88 169 ARG A C 1
ATOM 1366 O O . ARG A 1 169 ? -14.777 -1.925 3.245 1.00 91.88 169 ARG A O 1
ATOM 1373 N N . SER A 1 170 ? -13.955 -3.634 4.449 1.00 87.62 170 SER A N 1
ATOM 1374 C CA . SER A 1 170 ? -15.261 -4.122 4.932 1.00 87.62 170 SER A CA 1
ATOM 1375 C C . SER A 1 170 ? -16.015 -3.103 5.801 1.00 87.62 170 SER A C 1
ATOM 1377 O O . SER A 1 170 ? -17.214 -3.239 6.038 1.00 87.62 170 SER A O 1
ATOM 1379 N N . LYS A 1 171 ? -15.311 -2.068 6.274 1.00 91.62 171 LYS A N 1
ATOM 1380 C CA . LYS A 1 171 ? -15.828 -0.955 7.076 1.00 91.62 171 LYS A CA 1
ATOM 1381 C C . LYS A 1 171 ? -15.904 0.359 6.285 1.00 91.62 171 LYS A C 1
ATOM 1383 O O . LYS A 1 171 ? -16.002 1.444 6.868 1.00 91.62 171 LYS A O 1
ATOM 1388 N N . ASN A 1 172 ? -15.896 0.256 4.954 1.00 89.38 172 ASN A N 1
ATOM 1389 C CA . ASN A 1 172 ? -15.997 1.360 4.000 1.00 89.38 172 ASN A CA 1
ATOM 1390 C C . ASN A 1 172 ? -14.878 2.402 4.150 1.00 89.38 172 ASN A C 1
ATOM 1392 O O . ASN A 1 172 ? -15.092 3.593 3.921 1.00 89.38 172 ASN A O 1
ATOM 1396 N N . PHE A 1 173 ? -13.674 1.967 4.534 1.00 96.31 173 PHE A N 1
ATOM 1397 C CA . PHE A 1 173 ? -12.483 2.793 4.366 1.00 96.31 173 PHE A CA 1
ATOM 1398 C C . PHE A 1 173 ? -12.031 2.793 2.907 1.00 96.31 173 PHE A C 1
ATOM 1400 O O . PHE A 1 173 ? -11.990 1.757 2.240 1.00 96.31 173 PHE A O 1
ATOM 1407 N N . ARG A 1 174 ? -11.594 3.962 2.445 1.00 96.44 174 ARG A N 1
ATOM 1408 C CA . ARG A 1 174 ? -10.803 4.119 1.226 1.00 96.44 174 ARG A CA 1
ATOM 1409 C C . ARG A 1 174 ? -9.341 3.873 1.596 1.00 96.44 174 ARG A C 1
ATOM 1411 O O . ARG A 1 174 ? -8.712 4.722 2.227 1.00 96.44 174 ARG A O 1
ATOM 1418 N N . VAL A 1 175 ? -8.836 2.693 1.252 1.00 97.56 175 VAL A N 1
ATOM 1419 C CA . VAL A 1 175 ? -7.466 2.269 1.565 1.00 97.56 175 VAL A CA 1
ATOM 1420 C C . VAL A 1 175 ? -6.547 2.586 0.392 1.00 97.56 175 VAL A C 1
ATOM 1422 O O . VAL A 1 175 ? -6.839 2.179 -0.728 1.00 97.56 175 VAL A O 1
ATOM 1425 N N . TYR A 1 176 ? -5.441 3.273 0.665 1.00 98.69 176 TYR A N 1
ATOM 1426 C CA . TYR A 1 176 ? -4.424 3.654 -0.306 1.00 98.69 176 TYR A CA 1
ATOM 1427 C C . TYR A 1 176 ? -3.066 3.083 0.065 1.00 98.69 176 TYR A C 1
ATOM 1429 O O . TYR A 1 176 ? -2.721 2.998 1.243 1.00 98.69 176 TYR A O 1
ATOM 1437 N N . ILE A 1 177 ? -2.273 2.774 -0.955 1.00 98.69 177 ILE A N 1
ATOM 1438 C CA . ILE A 1 177 ? -0.843 2.506 -0.809 1.00 98.69 177 ILE A CA 1
ATOM 1439 C C . ILE A 1 177 ? -0.079 3.753 -1.252 1.00 98.69 177 ILE A C 1
ATOM 1441 O O . ILE A 1 177 ? -0.369 4.269 -2.328 1.00 98.69 177 ILE A O 1
ATOM 1445 N N . VAL A 1 178 ? 0.871 4.230 -0.448 1.00 98.44 178 VAL A N 1
ATOM 1446 C CA . VAL A 1 178 ? 1.710 5.412 -0.709 1.00 98.44 178 VAL A CA 1
ATOM 1447 C C . VAL A 1 178 ? 3.174 5.030 -0.501 1.00 98.44 178 VAL A C 1
ATOM 1449 O O . VAL A 1 178 ? 3.680 5.046 0.621 1.00 98.44 178 VAL A O 1
ATOM 1452 N N . SER A 1 179 ? 3.854 4.675 -1.590 1.00 96.75 179 SER A N 1
ATOM 1453 C CA . SER A 1 179 ? 5.185 4.057 -1.555 1.00 96.75 179 SER A CA 1
ATOM 1454 C C . SER A 1 179 ? 6.241 4.859 -2.316 1.00 96.75 179 SER A C 1
ATOM 1456 O O . SER A 1 179 ? 5.952 5.515 -3.317 1.00 96.75 179 SER A O 1
ATOM 1458 N N . GLY A 1 180 ? 7.495 4.759 -1.865 1.00 91.94 180 GLY A N 1
ATOM 1459 C CA . GLY A 1 180 ? 8.656 5.265 -2.599 1.00 91.94 180 GLY A CA 1
ATOM 1460 C C . GLY A 1 180 ? 8.966 4.467 -3.873 1.00 91.94 180 GLY A C 1
ATOM 1461 O O . GLY A 1 180 ? 9.583 5.010 -4.796 1.00 91.94 180 GLY A O 1
ATOM 1462 N N . SER A 1 181 ? 8.496 3.219 -3.968 1.00 91.94 181 SER A N 1
ATOM 1463 C CA . SER A 1 181 ? 8.616 2.378 -5.160 1.00 91.94 181 SER A CA 1
ATOM 1464 C C . SER A 1 181 ? 7.883 2.975 -6.367 1.00 91.94 181 SER A C 1
ATOM 1466 O O . SER A 1 181 ? 7.010 3.840 -6.256 1.00 91.94 181 SER A O 1
ATOM 1468 N N . TRP A 1 182 ? 8.266 2.547 -7.571 1.00 92.94 182 TRP A N 1
ATOM 1469 C CA . TRP A 1 182 ? 7.760 3.142 -8.811 1.00 92.94 182 TRP A CA 1
ATOM 1470 C C . TRP A 1 182 ? 6.260 2.906 -8.992 1.00 92.94 182 TRP A C 1
ATOM 1472 O O . TRP A 1 182 ? 5.748 1.812 -8.761 1.00 92.94 182 TRP A O 1
ATOM 1482 N N . GLN A 1 183 ? 5.560 3.917 -9.504 1.00 94.19 183 GLN A N 1
ATOM 1483 C CA . GLN A 1 183 ? 4.108 3.918 -9.683 1.00 94.19 183 GLN A CA 1
ATOM 1484 C C . GLN A 1 183 ? 3.578 2.687 -10.434 1.00 94.19 183 GLN A C 1
ATOM 1486 O O . GLN A 1 183 ? 2.515 2.164 -10.086 1.00 94.19 183 GLN A O 1
ATOM 1491 N N . ILE A 1 184 ? 4.301 2.218 -11.456 1.00 93.69 184 ILE A N 1
ATOM 1492 C CA . ILE A 1 184 ? 3.906 1.039 -12.238 1.00 93.69 184 ILE A CA 1
ATOM 1493 C C . ILE A 1 184 ? 4.089 -0.248 -11.423 1.00 93.69 184 ILE A C 1
ATOM 1495 O O . ILE A 1 184 ? 3.221 -1.117 -11.487 1.00 93.69 184 ILE A O 1
ATOM 1499 N N . PHE A 1 185 ? 5.137 -0.352 -10.599 1.00 95.00 185 PHE A N 1
ATOM 1500 C CA . PHE A 1 185 ? 5.343 -1.489 -9.697 1.00 95.00 185 PHE A CA 1
ATOM 1501 C C . PHE A 1 185 ? 4.197 -1.632 -8.709 1.00 95.00 185 PHE A C 1
ATOM 1503 O O . PHE A 1 185 ? 3.530 -2.668 -8.692 1.00 95.00 185 PHE A O 1
ATOM 1510 N N . VAL A 1 186 ? 3.895 -0.558 -7.976 1.00 95.88 186 VAL A N 1
ATOM 1511 C CA . VAL A 1 186 ? 2.821 -0.561 -6.977 1.00 95.88 186 VAL A CA 1
ATOM 1512 C C . VAL A 1 186 ? 1.485 -0.929 -7.638 1.00 95.88 186 VAL A C 1
ATOM 1514 O O . VAL A 1 186 ? 0.784 -1.821 -7.168 1.00 95.88 186 VAL A O 1
ATOM 1517 N N . ARG A 1 187 ? 1.160 -0.334 -8.797 1.00 93.75 187 ARG A N 1
ATOM 1518 C CA . ARG A 1 187 ? -0.094 -0.614 -9.526 1.00 93.75 187 ARG A CA 1
ATOM 1519 C C . ARG A 1 187 ? -0.223 -2.033 -10.069 1.00 93.75 187 ARG A C 1
ATOM 1521 O O . ARG A 1 187 ? -1.348 -2.487 -10.255 1.00 93.75 187 ARG A O 1
ATOM 1528 N N . SER A 1 188 ? 0.891 -2.692 -10.373 1.00 89.88 188 SER A N 1
ATOM 1529 C CA . SER A 1 188 ? 0.884 -4.018 -11.001 1.00 89.88 188 SER A CA 1
ATOM 1530 C C . SER A 1 188 ? 0.939 -5.119 -9.949 1.00 89.88 188 SER A C 1
ATOM 1532 O O . SER A 1 188 ? 0.094 -6.006 -9.932 1.00 89.88 188 SER A O 1
ATOM 1534 N N . VAL A 1 189 ? 1.907 -5.036 -9.037 1.00 92.88 189 VAL A N 1
ATOM 1535 C CA . VAL A 1 189 ? 2.197 -6.095 -8.065 1.00 92.88 189 VAL A CA 1
ATOM 1536 C C . VAL A 1 189 ? 1.260 -6.016 -6.862 1.00 92.88 189 VAL A C 1
ATOM 1538 O O . VAL A 1 189 ? 0.613 -7.003 -6.510 1.00 92.88 189 VAL A O 1
ATOM 1541 N N . VAL A 1 190 ? 1.147 -4.839 -6.242 1.00 93.19 190 VAL A N 1
ATOM 1542 C CA . VAL A 1 190 ? 0.320 -4.670 -5.036 1.00 93.19 190 VAL A CA 1
ATOM 1543 C C . VAL A 1 190 ? -1.160 -4.745 -5.383 1.00 93.19 190 VAL A C 1
ATOM 1545 O O . VAL A 1 190 ? -1.927 -5.364 -4.647 1.00 93.19 190 VAL A O 1
ATOM 1548 N N . GLY A 1 191 ? -1.556 -4.172 -6.522 1.00 82.94 191 GLY A N 1
ATOM 1549 C CA . GLY A 1 191 ? -2.927 -4.258 -7.026 1.00 82.94 191 GLY A CA 1
ATOM 1550 C C . GLY A 1 191 ? -3.391 -5.699 -7.206 1.00 82.94 191 GLY A C 1
ATOM 1551 O O . GLY A 1 191 ? -4.445 -6.058 -6.689 1.00 82.94 191 GLY A O 1
ATOM 1552 N N . GLU A 1 192 ? -2.566 -6.545 -7.829 1.00 85.69 192 GLU A N 1
ATOM 1553 C CA . GLU A 1 192 ? -2.872 -7.971 -7.989 1.00 85.69 192 GLU A CA 1
ATOM 1554 C C . GLU A 1 192 ? -3.051 -8.679 -6.636 1.00 85.69 192 GLU A C 1
ATOM 1556 O O . GLU A 1 192 ? -3.981 -9.466 -6.466 1.00 85.69 192 GLU A O 1
ATOM 1561 N N . LYS A 1 193 ? -2.175 -8.423 -5.653 1.00 89.50 193 LYS A N 1
ATOM 1562 C CA . LYS A 1 193 ? -2.242 -9.125 -4.361 1.00 89.50 193 LYS A CA 1
ATOM 1563 C C . LYS A 1 193 ? -3.416 -8.669 -3.492 1.00 89.50 193 LYS A C 1
ATOM 1565 O O . LYS A 1 193 ? -4.031 -9.485 -2.808 1.00 89.50 193 LYS A O 1
ATOM 1570 N N . THR A 1 194 ? -3.690 -7.368 -3.476 1.00 84.19 194 THR A N 1
ATOM 1571 C CA . THR A 1 194 ? -4.634 -6.740 -2.533 1.00 84.19 194 THR A CA 1
ATOM 1572 C C . THR A 1 194 ? -6.041 -6.568 -3.104 1.00 84.19 194 THR A C 1
ATOM 1574 O O . THR A 1 194 ? -6.998 -6.388 -2.345 1.00 84.19 194 THR A O 1
ATOM 1577 N N . GLY A 1 195 ? -6.178 -6.590 -4.433 1.00 82.69 195 GLY A N 1
ATOM 1578 C CA . GLY A 1 195 ? -7.408 -6.215 -5.123 1.00 82.69 195 GLY A CA 1
ATOM 1579 C C . GLY A 1 195 ? -7.774 -4.742 -4.927 1.00 82.69 195 GLY A C 1
ATOM 1580 O O . GLY A 1 195 ? -8.954 -4.415 -4.935 1.00 82.69 195 GLY A O 1
ATOM 1581 N N . LEU A 1 196 ? -6.810 -3.862 -4.638 1.00 82.31 196 LEU A N 1
ATOM 1582 C CA . LEU A 1 196 ? -7.030 -2.412 -4.636 1.00 82.31 196 LEU A CA 1
ATOM 1583 C C . LEU A 1 196 ? -7.038 -1.881 -6.073 1.00 82.31 196 LEU A C 1
ATOM 1585 O O . LEU A 1 196 ? -6.325 -2.388 -6.945 1.00 82.31 196 LEU A O 1
ATOM 1589 N N . ARG A 1 197 ? -7.819 -0.827 -6.334 1.00 84.69 197 ARG A N 1
ATOM 1590 C CA . ARG A 1 197 ? -7.892 -0.235 -7.677 1.00 84.69 197 ARG A CA 1
ATOM 1591 C C . ARG A 1 197 ? -6.575 0.460 -7.997 1.00 84.69 197 ARG A C 1
ATOM 1593 O O . ARG A 1 197 ? -5.919 1.008 -7.119 1.00 84.69 197 ARG A O 1
ATOM 1600 N N . ARG A 1 198 ? -6.220 0.556 -9.282 1.00 85.25 198 ARG A N 1
ATOM 1601 C CA . ARG A 1 198 ? -4.995 1.261 -9.718 1.00 85.25 198 ARG A CA 1
ATOM 1602 C C . ARG A 1 198 ? -4.932 2.724 -9.254 1.00 85.25 198 ARG A C 1
ATOM 1604 O O . ARG A 1 198 ? -3.834 3.246 -9.083 1.00 85.25 198 ARG A O 1
ATOM 1611 N N . SER A 1 199 ? -6.082 3.374 -9.058 1.00 87.88 199 SER A N 1
ATOM 1612 C CA . SER A 1 199 ? -6.189 4.732 -8.500 1.00 87.88 199 SER A CA 1
ATOM 1613 C C . SER A 1 199 ? -5.850 4.811 -7.013 1.00 87.88 199 SER A C 1
ATOM 1615 O O . SER A 1 199 ? -5.465 5.871 -6.538 1.00 87.88 199 SER A O 1
ATOM 1617 N N . ASP A 1 200 ? -5.981 3.700 -6.291 1.00 92.69 200 ASP A N 1
ATOM 1618 C CA . ASP A 1 200 ? -5.734 3.615 -4.852 1.00 92.69 200 ASP A CA 1
ATOM 1619 C C . ASP A 1 200 ? -4.255 3.277 -4.554 1.00 92.69 200 ASP A C 1
ATOM 1621 O O . ASP A 1 200 ? -3.821 3.192 -3.409 1.00 92.69 200 ASP A O 1
ATOM 1625 N N . LEU A 1 201 ? -3.457 3.082 -5.604 1.00 96.62 201 LEU A N 1
ATOM 1626 C CA . LEU A 1 201 ? -2.062 2.670 -5.549 1.00 96.62 201 LEU A CA 1
ATOM 1627 C C . LEU A 1 201 ? -1.197 3.831 -6.030 1.00 96.62 201 LEU A C 1
ATOM 1629 O O . LEU A 1 201 ? -1.186 4.149 -7.223 1.00 96.62 201 LEU A O 1
ATOM 1633 N N . ILE A 1 202 ? -0.479 4.460 -5.107 1.00 97.81 202 ILE A N 1
ATOM 1634 C CA . ILE A 1 202 ? 0.319 5.664 -5.320 1.00 97.81 202 ILE A CA 1
ATOM 1635 C C . ILE A 1 202 ? 1.784 5.303 -5.087 1.00 97.81 202 ILE A C 1
ATOM 1637 O O . ILE A 1 202 ? 2.179 4.857 -4.011 1.00 97.81 202 ILE A O 1
ATOM 1641 N N . GLY A 1 203 ? 2.586 5.468 -6.131 1.00 95.50 203 GLY A N 1
ATOM 1642 C CA . GLY A 1 203 ? 4.034 5.311 -6.063 1.00 95.50 203 GLY A CA 1
ATOM 1643 C C . GLY A 1 203 ? 4.726 6.530 -6.651 1.00 95.50 203 GLY A C 1
ATOM 1644 O O . GLY A 1 203 ? 4.072 7.433 -7.175 1.00 95.50 203 GLY A O 1
ATOM 1645 N N . THR A 1 204 ? 6.054 6.526 -6.647 1.00 93.19 204 THR A N 1
ATOM 1646 C CA . THR A 1 204 ? 6.842 7.552 -7.338 1.00 93.19 204 THR A CA 1
ATOM 1647 C C . THR A 1 204 ? 6.478 7.585 -8.819 1.00 93.19 204 THR A C 1
ATOM 1649 O O . THR A 1 204 ? 6.590 6.566 -9.512 1.00 93.19 204 THR A O 1
ATOM 1652 N N . GLN A 1 205 ? 6.020 8.742 -9.305 1.00 91.19 205 GLN A N 1
ATOM 1653 C CA . GLN A 1 205 ? 5.491 8.867 -10.661 1.00 91.19 205 GLN A CA 1
ATOM 1654 C C . GLN A 1 205 ? 6.570 8.553 -11.704 1.00 91.19 205 GLN A C 1
ATOM 1656 O O . GLN A 1 205 ? 7.670 9.101 -11.689 1.00 91.19 205 GLN A O 1
ATOM 1661 N N . THR A 1 206 ? 6.238 7.653 -12.624 1.00 90.25 206 THR A N 1
ATOM 1662 C CA . THR A 1 206 ? 7.028 7.383 -13.827 1.00 90.25 206 THR A CA 1
ATOM 1663 C C . THR A 1 206 ? 6.626 8.382 -14.896 1.00 90.25 206 THR A C 1
ATOM 1665 O O . THR A 1 206 ? 5.431 8.538 -15.150 1.00 90.25 206 THR A O 1
ATOM 1668 N N . GLU A 1 207 ? 7.587 9.025 -15.548 1.00 91.75 207 GLU A N 1
ATOM 1669 C CA . GLU A 1 207 ? 7.272 9.892 -16.675 1.00 91.75 207 GLU A CA 1
ATOM 1670 C C . GLU A 1 207 ? 6.891 9.039 -17.894 1.00 91.75 207 GLU A C 1
ATOM 1672 O O . GLU A 1 207 ? 7.537 8.036 -18.222 1.00 91.75 207 GLU A O 1
ATOM 1677 N N . LEU A 1 208 ? 5.802 9.440 -18.548 1.00 93.56 208 LEU A N 1
ATOM 1678 C CA . LEU A 1 208 ? 5.184 8.715 -19.649 1.00 93.56 208 LEU A CA 1
ATOM 1679 C C . LEU A 1 208 ? 5.081 9.617 -20.880 1.00 93.56 208 LEU A C 1
ATOM 1681 O O . LEU A 1 208 ? 4.813 10.812 -20.763 1.00 93.56 208 LEU A O 1
ATOM 1685 N N . ALA A 1 209 ? 5.248 9.029 -22.059 1.00 94.50 209 ALA A N 1
ATOM 1686 C CA . ALA A 1 209 ? 5.018 9.668 -23.348 1.00 94.50 209 ALA A CA 1
ATOM 1687 C C . ALA A 1 209 ? 3.860 8.975 -24.071 1.00 94.50 209 ALA A C 1
ATOM 1689 O O . ALA A 1 209 ? 3.746 7.751 -24.037 1.00 94.50 209 ALA A O 1
ATOM 1690 N N . TYR A 1 210 ? 3.004 9.754 -24.728 1.00 95.75 210 TYR A N 1
ATOM 1691 C CA . TYR A 1 210 ? 1.961 9.220 -25.599 1.00 95.75 210 TYR A CA 1
ATOM 1692 C C . TYR A 1 210 ? 2.451 9.227 -27.046 1.00 95.75 210 TYR A C 1
ATOM 1694 O O . TYR A 1 210 ? 2.684 10.290 -27.623 1.00 95.75 210 TYR A O 1
ATOM 1702 N N . GLU A 1 211 ? 2.608 8.042 -27.629 1.00 92.75 211 GLU A N 1
ATOM 1703 C CA . GLU A 1 211 ? 3.172 7.857 -28.963 1.00 92.75 211 GLU A CA 1
ATOM 1704 C C . GLU A 1 211 ? 2.400 6.770 -29.714 1.00 92.75 211 GLU A C 1
ATOM 1706 O O . GLU A 1 211 ? 2.294 5.637 -29.253 1.00 92.75 211 GLU A O 1
ATOM 1711 N N . ASN A 1 212 ? 1.885 7.102 -30.902 1.00 91.00 212 ASN A N 1
ATOM 1712 C CA . ASN A 1 212 ? 1.216 6.157 -31.808 1.00 91.00 212 ASN A CA 1
ATOM 1713 C C . ASN A 1 212 ? 0.060 5.356 -31.173 1.00 91.00 212 ASN A C 1
ATOM 1715 O O . ASN A 1 212 ? -0.136 4.192 -31.508 1.00 91.00 212 ASN A O 1
ATOM 1719 N N . GLY A 1 213 ? -0.719 5.976 -30.280 1.00 92.31 213 GLY A N 1
ATOM 1720 C CA . GLY A 1 213 ? -1.846 5.310 -29.614 1.00 92.31 213 GLY A CA 1
ATOM 1721 C C . GLY A 1 213 ? -1.473 4.552 -28.339 1.00 92.31 213 GLY A C 1
ATOM 1722 O O . GLY A 1 213 ? -2.355 3.992 -27.699 1.00 92.31 213 GLY A O 1
ATOM 1723 N N . GLU A 1 214 ? -0.200 4.561 -27.945 1.00 92.00 214 GLU A N 1
ATOM 1724 C CA . GLU A 1 214 ? 0.303 3.854 -26.768 1.00 92.00 214 GLU A CA 1
ATOM 1725 C C . GLU A 1 214 ? 0.896 4.831 -25.749 1.00 92.00 214 GLU A C 1
ATOM 1727 O O . GLU A 1 214 ? 1.446 5.876 -26.103 1.00 92.00 214 GLU A O 1
ATOM 1732 N N . ILE A 1 215 ? 0.826 4.465 -24.469 1.00 93.56 215 ILE A N 1
ATOM 1733 C CA . ILE A 1 215 ? 1.535 5.158 -23.392 1.00 93.56 215 ILE A CA 1
ATOM 1734 C C . ILE A 1 215 ? 2.829 4.396 -23.107 1.00 93.56 215 ILE A C 1
ATOM 1736 O O . ILE A 1 215 ? 2.794 3.214 -22.763 1.00 93.56 215 ILE A O 1
ATOM 1740 N N . LYS A 1 216 ? 3.969 5.077 -23.235 1.00 95.12 216 LYS A N 1
ATOM 1741 C CA . LYS A 1 216 ? 5.309 4.495 -23.113 1.00 95.12 216 LYS A CA 1
ATOM 1742 C C . LYS A 1 216 ? 6.114 5.132 -22.000 1.00 95.12 216 LYS A C 1
ATOM 1744 O O . LYS A 1 216 ? 5.969 6.316 -21.710 1.00 95.12 216 LYS A O 1
ATOM 1749 N N . LEU A 1 217 ? 7.000 4.348 -21.402 1.00 93.75 217 LEU A N 1
ATOM 1750 C CA . LEU A 1 217 ? 7.936 4.816 -20.389 1.00 93.75 217 LEU A CA 1
ATOM 1751 C C . LEU A 1 217 ? 9.038 5.654 -21.047 1.00 93.75 217 LEU A C 1
ATOM 1753 O O . LEU A 1 217 ? 9.699 5.194 -21.982 1.00 93.75 217 LEU A O 1
ATOM 1757 N N . THR A 1 218 ? 9.297 6.855 -20.523 1.00 91.50 218 THR A N 1
ATOM 1758 C CA . THR A 1 218 ? 10.394 7.709 -21.023 1.00 91.50 218 THR A CA 1
ATOM 1759 C C . THR A 1 218 ? 11.768 7.282 -20.505 1.00 91.50 218 THR A C 1
ATOM 1761 O O . THR A 1 218 ? 12.785 7.754 -21.007 1.00 91.50 218 THR A O 1
ATOM 1764 N N . GLY A 1 219 ? 11.812 6.398 -19.502 1.00 86.75 219 GLY A N 1
ATOM 1765 C CA . GLY A 1 219 ? 13.038 6.052 -18.783 1.00 86.75 219 GLY A CA 1
ATOM 1766 C C . GLY A 1 219 ? 13.341 6.972 -17.593 1.00 86.75 219 GLY A C 1
ATOM 1767 O O . GLY A 1 219 ? 14.420 6.864 -17.021 1.00 86.75 219 GLY A O 1
ATOM 1768 N N . ARG A 1 220 ? 12.427 7.880 -17.216 1.00 86.62 220 ARG A N 1
ATOM 1769 C CA . ARG A 1 220 ? 12.623 8.850 -16.123 1.00 86.62 220 ARG A CA 1
ATOM 1770 C C . ARG A 1 220 ? 11.505 8.799 -15.080 1.00 86.62 220 ARG A C 1
ATOM 1772 O O . ARG A 1 220 ? 10.393 8.348 -15.353 1.00 86.62 220 ARG A O 1
ATOM 1779 N N . LEU A 1 221 ? 11.820 9.277 -13.879 1.00 86.62 221 LEU A N 1
ATOM 1780 C CA . LEU A 1 221 ? 10.868 9.469 -12.785 1.00 86.62 221 LEU A CA 1
ATOM 1781 C C . LEU A 1 221 ? 10.603 10.960 -12.587 1.00 86.62 221 LEU A C 1
ATOM 1783 O O . LEU A 1 221 ? 11.502 11.785 -12.745 1.00 86.62 221 LEU A O 1
ATOM 1787 N N . THR A 1 222 ? 9.385 11.297 -12.188 1.00 85.31 222 THR A N 1
ATOM 1788 C CA . THR A 1 222 ? 9.051 12.637 -11.710 1.00 85.31 222 THR A CA 1
ATOM 1789 C C . THR A 1 222 ? 9.585 12.819 -10.290 1.00 85.31 222 THR A C 1
ATOM 1791 O O . THR A 1 222 ? 9.517 11.906 -9.467 1.00 85.31 222 THR A O 1
ATOM 1794 N N . GLN A 1 223 ? 10.117 14.008 -10.005 1.00 83.44 223 GLN A N 1
ATOM 1795 C CA . GLN A 1 223 ? 10.551 14.411 -8.668 1.00 83.44 223 GLN A CA 1
ATOM 1796 C C . GLN A 1 223 ? 9.462 15.248 -7.972 1.00 83.44 223 GLN A C 1
ATOM 1798 O O . GLN A 1 223 ? 8.750 15.983 -8.660 1.00 83.44 223 GLN A O 1
ATOM 1803 N N . PRO A 1 224 ? 9.366 15.204 -6.632 1.00 85.50 224 PRO A N 1
ATOM 1804 C CA . PRO A 1 224 ? 10.149 14.353 -5.734 1.00 85.50 224 PRO A CA 1
ATOM 1805 C C . PRO A 1 224 ? 9.705 12.879 -5.776 1.00 85.50 224 PRO A C 1
ATOM 1807 O O . PRO A 1 224 ? 8.568 12.559 -6.128 1.00 85.50 224 PRO A O 1
ATOM 1810 N N . VAL A 1 225 ? 10.612 11.972 -5.401 1.00 81.94 225 VAL A N 1
ATOM 1811 C CA . VAL A 1 225 ? 10.277 10.575 -5.061 1.00 81.94 225 VAL A CA 1
ATOM 1812 C C . VAL A 1 225 ? 9.303 10.580 -3.879 1.00 81.94 225 VAL A C 1
ATOM 1814 O O . VAL A 1 225 ? 9.488 11.378 -2.966 1.00 81.94 225 VAL A O 1
ATOM 1817 N N . SER A 1 226 ? 8.290 9.705 -3.874 1.00 84.88 226 SER A N 1
ATOM 1818 C CA . SER A 1 226 ? 7.250 9.635 -2.829 1.00 84.88 226 SER A CA 1
ATOM 1819 C C . SER A 1 226 ? 7.788 9.051 -1.510 1.00 84.88 226 SER A C 1
ATOM 1821 O O . SER A 1 226 ? 7.417 7.955 -1.089 1.00 84.88 226 SER A O 1
ATOM 1823 N N . ASN A 1 227 ? 8.695 9.778 -0.865 1.00 80.81 227 ASN A N 1
ATOM 1824 C CA . ASN A 1 227 ? 9.351 9.412 0.383 1.00 80.81 227 ASN A CA 1
ATOM 1825 C C . ASN A 1 227 ? 9.510 10.648 1.284 1.00 80.81 227 ASN A C 1
ATOM 1827 O O . ASN A 1 227 ? 9.592 11.766 0.771 1.00 80.81 227 ASN A O 1
ATOM 1831 N N . LEU A 1 228 ? 9.575 10.451 2.603 1.00 88.69 228 LEU A N 1
ATOM 1832 C CA . LEU A 1 228 ? 9.734 11.524 3.590 1.00 88.69 228 LEU A CA 1
ATOM 1833 C C . LEU A 1 228 ? 8.702 12.651 3.378 1.00 88.69 228 LEU A C 1
ATOM 1835 O O . LEU A 1 228 ? 7.500 12.386 3.279 1.00 88.69 228 LEU A O 1
ATOM 1839 N N . GLU A 1 229 ? 9.155 13.906 3.265 1.00 89.31 229 GLU A N 1
ATOM 1840 C CA . GLU A 1 229 ? 8.317 15.099 3.096 1.00 89.31 229 GLU A CA 1
ATOM 1841 C C . GLU A 1 229 ? 7.409 15.039 1.862 1.00 89.31 229 GLU A C 1
ATOM 1843 O O . GLU A 1 229 ? 6.357 15.677 1.849 1.00 89.31 229 GLU A O 1
ATOM 1848 N N . ALA A 1 230 ? 7.767 14.248 0.846 1.00 92.31 230 ALA A N 1
ATOM 1849 C CA . ALA A 1 230 ? 6.960 14.118 -0.357 1.00 92.31 230 ALA A CA 1
ATOM 1850 C C . ALA A 1 230 ? 5.711 13.250 -0.146 1.00 92.31 230 ALA A C 1
ATOM 1852 O O . ALA A 1 230 ? 4.726 13.438 -0.856 1.00 92.31 230 ALA A O 1
ATOM 1853 N N . LYS A 1 231 ? 5.686 12.314 0.818 1.00 96.50 231 LYS A N 1
ATOM 1854 C CA . LYS A 1 231 ? 4.506 11.445 1.010 1.00 96.50 231 LYS A CA 1
ATOM 1855 C C . LYS A 1 231 ? 3.224 12.244 1.303 1.00 96.50 231 LYS A C 1
ATOM 1857 O O . LYS A 1 231 ? 2.222 11.982 0.637 1.00 96.50 231 LYS A O 1
ATOM 1862 N N . PRO A 1 232 ? 3.221 13.248 2.205 1.00 97.69 232 PRO A N 1
ATOM 1863 C CA . PRO A 1 232 ? 2.084 14.161 2.359 1.00 97.69 232 PRO A CA 1
ATOM 1864 C C . PRO A 1 232 ? 1.660 14.874 1.067 1.00 97.69 232 PRO A C 1
ATOM 1866 O O . PRO A 1 232 ? 0.466 14.995 0.806 1.00 97.69 232 PRO A O 1
ATOM 1869 N N . GLU A 1 233 ? 2.608 15.310 0.233 1.00 96.44 233 GLU A N 1
ATOM 1870 C CA . GLU A 1 233 ? 2.298 15.958 -1.050 1.00 96.44 233 GLU A CA 1
ATOM 1871 C C . GLU A 1 233 ? 1.614 14.986 -2.017 1.00 96.44 233 GLU A C 1
ATOM 1873 O O . GLU A 1 233 ? 0.639 15.338 -2.680 1.00 96.44 233 GLU A O 1
ATOM 1878 N N . TYR A 1 234 ? 2.089 13.741 -2.080 1.00 97.00 234 TYR A N 1
ATOM 1879 C CA . TYR A 1 234 ? 1.470 12.691 -2.886 1.00 97.00 234 TYR A CA 1
ATOM 1880 C C . TYR A 1 234 ? 0.072 12.330 -2.381 1.00 97.00 234 TYR A C 1
ATOM 1882 O O . TYR A 1 234 ? -0.828 12.133 -3.200 1.00 97.00 234 TYR A O 1
ATOM 1890 N N . ILE A 1 235 ? -0.131 12.283 -1.064 1.00 97.94 235 ILE A N 1
ATOM 1891 C CA . ILE A 1 235 ? -1.455 12.098 -0.460 1.00 97.94 235 ILE A CA 1
ATOM 1892 C C . ILE A 1 235 ? -2.398 13.207 -0.932 1.00 97.94 235 ILE A C 1
ATOM 1894 O O . ILE A 1 235 ? -3.462 12.908 -1.471 1.00 97.94 235 ILE A O 1
ATOM 1898 N N . GLU A 1 236 ? -1.998 14.474 -0.835 1.00 96.38 236 GLU A N 1
ATOM 1899 C CA . GLU A 1 236 ? -2.885 15.573 -1.229 1.00 96.38 236 GLU A CA 1
ATOM 1900 C C . GLU A 1 236 ? -3.136 15.650 -2.730 1.00 96.38 236 GLU A C 1
ATOM 1902 O O . GLU A 1 236 ? -4.274 15.839 -3.154 1.00 96.38 236 GLU A O 1
ATOM 1907 N N . ASN A 1 237 ? -2.109 15.439 -3.549 1.00 95.25 237 ASN A N 1
ATOM 1908 C CA . ASN A 1 237 ? -2.246 15.549 -4.998 1.00 95.25 237 ASN A CA 1
ATOM 1909 C C . ASN A 1 237 ? -3.056 14.401 -5.621 1.00 95.25 237 ASN A C 1
ATOM 1911 O O . ASN A 1 237 ? -3.659 14.594 -6.675 1.00 95.25 237 ASN A O 1
ATOM 1915 N N . ASN A 1 238 ? -3.061 13.209 -5.010 1.00 95.38 238 ASN A N 1
ATOM 1916 C CA . ASN A 1 238 ? -3.708 12.023 -5.590 1.00 95.38 238 ASN A CA 1
ATOM 1917 C C . ASN A 1 238 ? -5.000 11.616 -4.870 1.00 95.38 238 ASN A C 1
ATOM 1919 O O . ASN A 1 238 ? -5.905 11.082 -5.510 1.00 95.38 238 ASN A O 1
ATOM 1923 N N . ILE A 1 239 ? -5.094 11.839 -3.556 1.00 96.44 239 ILE A N 1
ATOM 1924 C CA . ILE A 1 239 ? -6.250 11.440 -2.739 1.00 96.44 239 ILE A CA 1
ATOM 1925 C C . ILE A 1 239 ? -7.160 12.642 -2.470 1.00 96.44 239 ILE A C 1
ATOM 1927 O O . ILE A 1 239 ? -8.386 12.491 -2.496 1.00 96.44 239 ILE A O 1
ATOM 1931 N N . GLY A 1 240 ? -6.561 13.812 -2.216 1.00 95.44 240 GLY A N 1
ATOM 1932 C CA . GLY A 1 240 ? -7.257 15.058 -1.879 1.00 95.44 240 GLY A CA 1
ATOM 1933 C C . GLY A 1 240 ? -7.946 15.044 -0.513 1.00 95.44 240 GLY A C 1
ATOM 1934 O O . GLY A 1 240 ? -8.816 15.872 -0.258 1.00 95.44 240 GLY A O 1
ATOM 1935 N N . GLU A 1 241 ? -7.613 14.072 0.338 1.00 94.38 241 GLU A N 1
ATOM 1936 C CA . GLU A 1 241 ? -8.214 13.888 1.653 1.00 94.38 241 GLU A CA 1
ATOM 1937 C C . GLU A 1 241 ? -7.157 13.432 2.657 1.00 94.38 241 GLU A C 1
ATOM 1939 O O . GLU A 1 241 ? -6.422 12.465 2.429 1.00 94.38 241 GLU A O 1
ATOM 1944 N N . LYS A 1 242 ? -7.130 14.097 3.814 1.00 97.38 242 LYS A N 1
ATOM 1945 C CA . LYS A 1 242 ? -6.214 13.759 4.903 1.00 97.38 242 LYS A CA 1
ATOM 1946 C C . LYS A 1 242 ? -6.577 12.399 5.517 1.00 97.38 242 LYS A C 1
ATOM 1948 O O . LYS A 1 242 ? -7.722 12.237 5.956 1.00 97.38 242 LYS A O 1
ATOM 1953 N N . PRO A 1 243 ? -5.624 11.458 5.650 1.00 98.69 243 PRO A N 1
ATOM 1954 C CA . PRO A 1 243 ? -5.885 10.165 6.265 1.00 98.69 243 PRO A CA 1
ATOM 1955 C C . PRO A 1 243 ? -6.325 10.296 7.723 1.00 98.69 243 PRO A C 1
ATOM 1957 O O . PRO A 1 243 ? -5.953 11.235 8.433 1.00 98.69 243 PRO A O 1
ATOM 1960 N N . ILE A 1 244 ? -7.122 9.331 8.171 1.00 98.81 244 ILE A N 1
ATOM 1961 C CA . ILE A 1 244 ? -7.392 9.078 9.592 1.00 98.81 244 ILE A CA 1
ATOM 1962 C C . ILE A 1 244 ? -6.659 7.826 10.082 1.00 98.81 244 ILE A C 1
ATOM 1964 O O . ILE A 1 244 ? -6.632 7.571 11.279 1.00 98.81 244 ILE A O 1
ATOM 1968 N N . LEU A 1 245 ? -6.058 7.044 9.185 1.00 98.88 245 LEU A N 1
ATOM 1969 C CA . LEU A 1 245 ? -5.192 5.928 9.542 1.00 98.88 245 LEU A CA 1
ATOM 1970 C C . LEU A 1 245 ? -3.936 5.954 8.674 1.00 98.88 245 LEU A C 1
ATOM 1972 O O . LEU A 1 245 ? -4.054 6.059 7.455 1.00 98.88 245 LEU A O 1
ATOM 1976 N N . ALA A 1 246 ? -2.760 5.828 9.286 1.00 98.81 246 ALA A N 1
ATOM 1977 C CA . ALA A 1 246 ? -1.504 5.652 8.564 1.00 98.81 246 ALA A CA 1
ATOM 1978 C C . ALA A 1 246 ? -0.690 4.486 9.133 1.00 98.81 246 ALA A C 1
ATOM 1980 O O . ALA A 1 246 ? -0.607 4.335 10.352 1.00 98.81 246 ALA A O 1
ATOM 1981 N N . PHE A 1 247 ? -0.095 3.687 8.245 1.00 98.81 247 PHE A N 1
ATOM 1982 C CA . PHE A 1 247 ? 0.772 2.562 8.591 1.00 98.81 247 PHE A CA 1
ATOM 1983 C C . PHE A 1 247 ? 2.033 2.573 7.719 1.00 98.81 247 PHE A C 1
ATOM 1985 O O . PHE A 1 247 ? 1.926 2.622 6.497 1.00 98.81 247 PHE A O 1
ATOM 1992 N N . GLY A 1 248 ? 3.212 2.524 8.330 1.00 98.38 248 GLY A N 1
ATOM 1993 C CA . GLY A 1 248 ? 4.498 2.381 7.636 1.00 98.38 248 GLY A CA 1
ATOM 1994 C C . GLY A 1 248 ? 5.506 1.574 8.456 1.00 98.38 248 GLY A C 1
ATOM 1995 O O . GLY A 1 248 ? 5.117 0.896 9.409 1.00 98.38 248 GLY A O 1
ATOM 1996 N N . ASN A 1 249 ? 6.793 1.664 8.140 1.00 97.56 249 ASN A N 1
ATOM 1997 C CA . ASN A 1 249 ? 7.841 0.940 8.868 1.00 97.56 249 ASN A CA 1
ATOM 1998 C C . ASN A 1 249 ? 9.191 1.665 8.929 1.00 97.56 249 ASN A C 1
ATOM 2000 O O . ASN A 1 249 ? 10.064 1.214 9.659 1.00 97.56 249 ASN A O 1
ATOM 2004 N N . THR A 1 250 ? 9.405 2.765 8.200 1.00 93.38 250 THR A N 1
ATOM 2005 C CA . THR A 1 250 ? 10.710 3.449 8.216 1.00 93.38 250 THR A CA 1
ATOM 2006 C C . THR A 1 250 ? 10.608 4.942 8.500 1.00 93.38 250 THR A C 1
ATOM 2008 O O . THR A 1 250 ? 9.532 5.542 8.482 1.00 93.38 250 THR A O 1
ATOM 2011 N N . LEU A 1 251 ? 11.765 5.587 8.695 1.00 92.44 251 LEU A N 1
ATOM 2012 C CA . LEU A 1 251 ? 11.875 7.050 8.701 1.00 92.44 251 LEU A CA 1
ATOM 2013 C C . LEU A 1 251 ? 11.2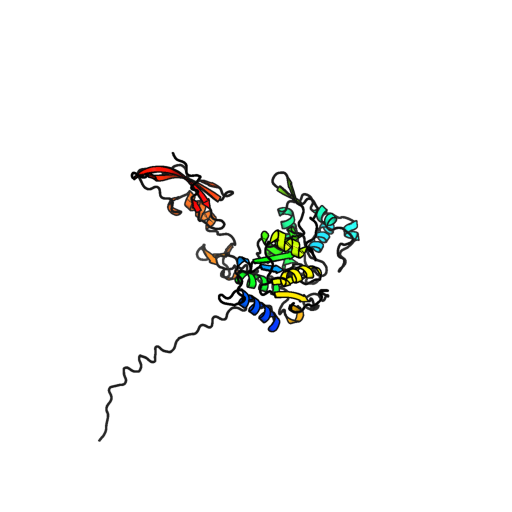21 7.693 7.462 1.00 92.44 251 LEU A C 1
ATOM 2015 O O . LEU A 1 251 ? 10.698 8.798 7.569 1.00 92.44 251 LEU A O 1
ATOM 2019 N N . GLY A 1 252 ? 11.192 6.994 6.321 1.00 91.38 252 GLY A N 1
ATOM 2020 C CA . GLY A 1 252 ? 10.527 7.433 5.093 1.00 91.38 252 GLY A CA 1
ATOM 2021 C C . GLY A 1 252 ? 9.027 7.720 5.229 1.00 91.38 252 GLY A C 1
ATOM 2022 O O . GLY A 1 252 ? 8.458 8.457 4.422 1.00 91.38 252 GLY A O 1
ATOM 2023 N N . ASP A 1 253 ? 8.391 7.181 6.268 1.00 97.19 253 ASP A N 1
ATOM 2024 C CA . ASP A 1 253 ? 6.964 7.333 6.558 1.00 97.19 253 ASP A CA 1
ATOM 2025 C C . ASP A 1 253 ? 6.658 8.431 7.572 1.00 97.19 253 ASP A C 1
ATOM 2027 O O . ASP A 1 253 ? 5.495 8.784 7.779 1.00 97.19 253 ASP A O 1
ATOM 2031 N N . TYR A 1 254 ? 7.685 8.994 8.207 1.00 96.31 254 TYR A N 1
ATOM 2032 C CA . TYR A 1 254 ? 7.518 9.872 9.358 1.00 96.31 254 TYR A CA 1
ATOM 2033 C C . TYR A 1 254 ? 6.612 11.070 9.056 1.00 96.31 254 TYR A C 1
ATOM 2035 O O . TYR A 1 254 ? 5.686 11.357 9.811 1.00 96.31 254 TYR A O 1
ATOM 2043 N N . GLN A 1 255 ? 6.800 11.739 7.920 1.00 97.31 255 GLN A N 1
ATOM 2044 C CA . GLN A 1 255 ? 5.978 12.889 7.550 1.00 97.31 255 GLN A CA 1
ATOM 2045 C C . GLN A 1 255 ? 4.553 12.477 7.142 1.00 97.31 255 GLN A C 1
ATOM 2047 O O . GLN A 1 255 ? 3.622 13.248 7.370 1.00 97.31 255 GLN A O 1
ATOM 2052 N N . MET A 1 256 ? 4.335 11.262 6.615 1.00 98.19 256 MET A N 1
ATOM 2053 C CA . MET A 1 256 ? 2.982 10.713 6.415 1.00 98.19 256 MET A CA 1
ATOM 2054 C C . MET A 1 256 ? 2.267 10.521 7.762 1.00 98.19 256 MET A C 1
ATOM 2056 O O . MET A 1 256 ? 1.083 10.854 7.892 1.00 98.19 256 MET A O 1
ATOM 2060 N N . PHE A 1 257 ? 2.987 10.036 8.774 1.00 98.44 257 PHE A N 1
ATOM 2061 C CA . PHE A 1 257 ? 2.479 9.903 10.137 1.00 98.44 257 PHE A CA 1
ATOM 2062 C C . PHE A 1 257 ? 2.160 11.257 10.764 1.00 98.44 257 PHE A C 1
ATOM 2064 O O . PHE A 1 257 ? 1.051 11.455 11.259 1.00 98.44 257 PHE A O 1
ATOM 2071 N N . GLU A 1 258 ? 3.081 12.219 10.686 1.00 97.62 258 GLU A N 1
ATOM 2072 C CA . GLU A 1 258 ? 2.847 13.575 11.188 1.00 97.62 258 GLU A CA 1
ATOM 2073 C C . GLU A 1 258 ? 1.648 14.228 10.507 1.00 97.62 258 GLU A C 1
ATOM 2075 O O . GLU A 1 258 ? 0.770 14.765 11.185 1.00 97.62 258 GLU A O 1
ATOM 2080 N N . TYR A 1 259 ? 1.570 14.135 9.178 1.00 98.06 259 TYR A N 1
ATOM 2081 C CA . TYR A 1 259 ? 0.472 14.694 8.404 1.00 98.06 259 TYR A CA 1
ATOM 2082 C C . TYR A 1 259 ? -0.878 14.105 8.835 1.00 98.06 259 TYR A C 1
ATOM 2084 O O . TYR A 1 259 ? -1.817 14.861 9.102 1.00 98.06 259 TYR A O 1
ATOM 2092 N N . THR A 1 260 ? -0.950 12.785 9.022 1.00 98.44 260 THR A N 1
ATOM 2093 C CA . THR A 1 260 ? -2.130 12.086 9.561 1.00 98.44 260 THR A CA 1
ATOM 2094 C C . THR A 1 260 ? -2.466 12.549 10.980 1.00 98.44 260 THR A C 1
ATOM 2096 O O . THR A 1 260 ? -3.626 12.841 11.275 1.00 98.44 260 THR A O 1
ATOM 2099 N N . SER A 1 261 ? -1.466 12.724 11.849 1.00 97.81 261 SER A N 1
ATOM 2100 C CA . SER A 1 261 ? -1.658 13.216 13.220 1.00 97.81 261 SER A CA 1
ATOM 2101 C C . SER A 1 261 ? -2.174 14.653 13.312 1.00 97.81 261 SER A C 1
ATOM 2103 O O . SER A 1 261 ? -2.727 15.047 14.338 1.00 97.81 261 SER A O 1
ATOM 2105 N N . THR A 1 262 ? -2.064 15.446 12.243 1.00 96.81 262 THR A N 1
ATOM 2106 C CA . THR A 1 262 ? -2.699 16.775 12.182 1.00 96.81 262 THR A CA 1
ATOM 2107 C C . THR A 1 262 ? -4.198 16.728 11.855 1.00 96.81 262 THR A C 1
ATOM 2109 O O . THR A 1 262 ? -4.838 17.779 11.725 1.00 96.81 262 THR A O 1
ATOM 2112 N N . ASN A 1 263 ? -4.784 15.540 11.667 1.00 97.06 263 ASN A N 1
ATOM 2113 C CA . ASN A 1 263 ? -6.213 15.405 11.426 1.00 97.06 263 ASN A CA 1
ATOM 2114 C C . ASN A 1 263 ? -7.007 15.744 12.697 1.00 97.06 263 ASN A C 1
ATOM 2116 O O . ASN A 1 263 ? -6.709 15.270 13.789 1.00 97.06 263 ASN A O 1
ATOM 2120 N N . LYS A 1 264 ? -8.043 16.577 12.547 1.00 95.56 264 LYS A N 1
ATOM 2121 C CA . LYS A 1 264 ? -8.935 16.962 13.655 1.00 95.56 264 LYS A CA 1
ATOM 2122 C C . LYS A 1 264 ? -9.877 15.831 14.062 1.00 95.56 264 LYS A C 1
ATOM 2124 O O . LYS A 1 264 ? -10.469 15.895 15.135 1.00 95.56 264 LYS A O 1
ATOM 2129 N N . ARG A 1 265 ? -10.075 14.848 13.181 1.00 96.69 265 ARG A N 1
ATOM 2130 C CA . ARG A 1 265 ? -10.825 13.628 13.481 1.00 96.69 265 ARG A CA 1
ATOM 2131 C C . ARG A 1 265 ? -9.961 12.695 14.314 1.00 96.69 265 ARG A C 1
ATOM 2133 O O . ARG A 1 265 ? -8.732 12.787 14.286 1.00 96.69 265 ARG A O 1
ATOM 2140 N N . LYS A 1 266 ? -10.614 11.769 15.015 1.00 98.06 266 LYS A N 1
ATOM 2141 C CA . LYS A 1 266 ? -9.914 10.641 15.620 1.00 98.06 266 LYS A CA 1
ATOM 2142 C C . LYS A 1 266 ? -9.095 9.947 14.540 1.00 98.06 266 LYS A C 1
ATOM 2144 O O . LYS A 1 266 ? -9.612 9.660 13.461 1.00 98.06 266 LYS A O 1
ATOM 2149 N N . HIS A 1 267 ? -7.824 9.724 14.835 1.00 98.56 267 HIS A N 1
ATOM 2150 C CA . HIS A 1 267 ? -6.880 9.121 13.913 1.00 98.56 267 HIS A CA 1
ATOM 2151 C C . HIS A 1 267 ? -6.050 8.053 14.621 1.00 98.56 267 HIS A C 1
ATOM 2153 O O . HIS A 1 267 ? -5.952 8.045 15.849 1.00 98.56 267 HIS A O 1
ATOM 2159 N N . LEU A 1 268 ? -5.458 7.163 13.833 1.00 98.75 268 LEU A N 1
ATOM 2160 C CA . LEU A 1 268 ? -4.588 6.097 14.298 1.00 98.75 268 LEU A CA 1
ATOM 2161 C C . LEU A 1 268 ? -3.322 6.062 13.443 1.00 98.75 268 LEU A C 1
ATOM 2163 O O . LEU A 1 268 ? -3.386 5.923 12.226 1.00 98.75 268 LEU A O 1
ATOM 2167 N N . VAL A 1 269 ? -2.166 6.179 14.085 1.00 98.75 269 VAL A N 1
ATOM 2168 C CA . VAL A 1 269 ? -0.866 6.033 13.429 1.00 98.75 269 VAL A CA 1
ATOM 2169 C C . VAL A 1 269 ? -0.198 4.789 13.980 1.00 98.75 269 VAL A C 1
ATOM 2171 O O . VAL A 1 269 ? -0.118 4.616 15.197 1.00 98.75 269 VAL A O 1
ATOM 2174 N N . MET A 1 270 ? 0.268 3.933 13.081 1.00 98.44 270 MET A N 1
ATOM 2175 C CA . MET A 1 270 ? 0.936 2.681 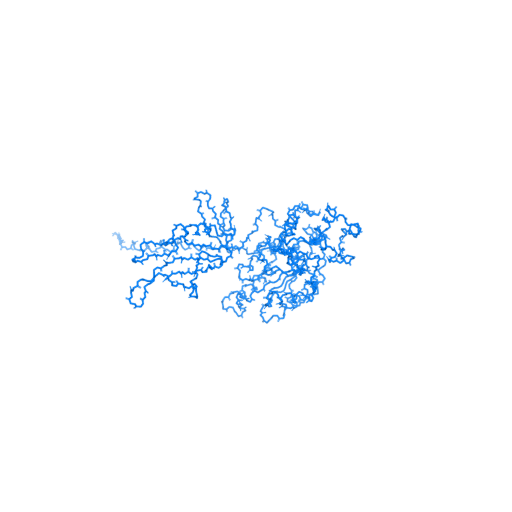13.405 1.00 98.44 270 MET A CA 1
ATOM 2176 C C . MET A 1 270 ? 2.218 2.550 12.599 1.00 98.44 270 MET A C 1
ATOM 2178 O O . MET A 1 270 ? 2.311 3.049 11.478 1.00 98.44 270 MET A O 1
ATOM 2182 N N . TRP A 1 271 ? 3.193 1.842 13.149 1.00 98.06 271 TRP A N 1
ATOM 2183 C CA . TRP A 1 271 ? 4.374 1.462 12.394 1.00 98.06 271 TRP A CA 1
ATOM 2184 C C . TRP A 1 271 ? 4.879 0.083 12.800 1.00 98.06 271 TRP A C 1
ATOM 2186 O O . TRP A 1 271 ? 4.725 -0.312 13.954 1.00 98.06 271 TRP A O 1
ATOM 2196 N N . LEU A 1 272 ? 5.428 -0.658 11.839 1.00 97.88 272 LEU A N 1
ATOM 2197 C CA . LEU A 1 272 ? 5.908 -2.023 12.035 1.00 97.88 272 LEU A CA 1
ATOM 2198 C C . LEU A 1 272 ? 7.384 -2.009 12.426 1.00 97.88 272 LEU A C 1
ATOM 2200 O O . LEU A 1 272 ? 8.219 -1.574 11.642 1.00 97.88 272 LEU A O 1
ATOM 2204 N N . GLU A 1 273 ? 7.693 -2.515 13.615 1.00 97.25 273 GLU A N 1
ATOM 2205 C CA . GLU A 1 273 ? 9.049 -2.862 14.018 1.00 97.25 273 GLU A CA 1
ATOM 2206 C C . GLU A 1 273 ? 9.360 -4.292 13.568 1.00 97.25 273 GLU A C 1
ATOM 2208 O O . GLU A 1 273 ? 8.685 -5.255 13.953 1.00 97.25 273 GLU A O 1
ATOM 2213 N N . HIS A 1 274 ? 10.416 -4.419 12.770 1.00 98.06 274 HIS A N 1
ATOM 2214 C CA . HIS A 1 274 ? 10.944 -5.694 12.296 1.00 98.06 274 HIS A CA 1
ATOM 2215 C C . HIS A 1 274 ? 11.862 -6.297 13.359 1.00 98.06 274 HIS A C 1
ATOM 2217 O O . HIS A 1 274 ? 13.081 -6.162 13.301 1.00 98.06 274 HIS A O 1
ATOM 2223 N N . ASP A 1 275 ? 11.261 -6.931 14.368 1.00 97.69 275 ASP A N 1
ATOM 2224 C CA . ASP A 1 275 ? 11.935 -7.535 15.529 1.00 97.69 275 ASP A CA 1
ATOM 2225 C C . ASP A 1 275 ? 11.908 -9.077 15.529 1.00 97.69 275 ASP A C 1
ATOM 2227 O O . ASP A 1 275 ? 12.158 -9.723 16.554 1.00 97.69 275 ASP A O 1
ATOM 2231 N N . ASP A 1 276 ? 11.599 -9.687 14.381 1.00 97.31 276 ASP A N 1
ATOM 2232 C CA . ASP A 1 276 ? 11.453 -11.134 14.236 1.00 97.31 276 ASP A CA 1
ATOM 2233 C C . ASP A 1 276 ? 12.444 -11.735 13.240 1.00 97.31 276 ASP A C 1
ATOM 2235 O O . ASP A 1 276 ? 12.085 -12.198 12.159 1.00 97.31 276 ASP A O 1
ATOM 2239 N N . GLY A 1 277 ? 13.712 -11.808 13.645 1.00 96.44 277 GLY A N 1
ATOM 2240 C CA . GLY A 1 277 ? 14.760 -12.437 12.844 1.00 96.44 277 GLY A CA 1
ATOM 2241 C C . GLY A 1 277 ? 14.579 -13.943 12.603 1.00 96.44 277 GLY A C 1
ATOM 2242 O O . GLY A 1 277 ? 15.318 -14.508 11.795 1.00 96.44 277 GLY A O 1
ATOM 2243 N N . GLU A 1 278 ? 13.632 -14.617 13.270 1.00 95.06 278 GLU A N 1
ATOM 2244 C CA . GLU A 1 278 ? 13.362 -16.045 13.066 1.00 95.06 278 GLU A CA 1
ATOM 2245 C C . GLU A 1 278 ? 12.396 -16.266 11.896 1.00 95.06 278 GLU A C 1
ATOM 2247 O O . GLU A 1 278 ? 12.722 -17.004 10.958 1.00 95.06 278 GLU A O 1
ATOM 2252 N N . ARG A 1 279 ? 11.226 -15.616 11.933 1.00 96.38 279 ARG A N 1
ATOM 2253 C CA . ARG A 1 279 ? 10.175 -15.748 10.907 1.00 96.38 279 ARG A CA 1
ATOM 2254 C C . ARG A 1 279 ? 10.376 -14.792 9.729 1.00 96.38 279 ARG A C 1
ATOM 2256 O O . ARG A 1 279 ? 9.949 -15.105 8.620 1.00 96.38 279 ARG A O 1
ATOM 2263 N N . GLU A 1 280 ? 11.057 -13.676 9.958 1.00 96.88 280 GLU A N 1
ATOM 2264 C CA . GLU A 1 280 ? 11.372 -12.613 9.000 1.00 96.88 280 GLU A CA 1
ATOM 2265 C C . GLU A 1 280 ? 12.815 -12.125 9.252 1.00 96.88 280 GLU A C 1
ATOM 2267 O O . GLU A 1 280 ? 13.687 -12.910 9.624 1.00 96.88 280 GLU A O 1
ATOM 2272 N N . TYR A 1 281 ? 13.116 -10.863 9.008 1.00 96.06 281 TYR A N 1
ATOM 2273 C CA . TYR A 1 281 ? 14.359 -10.172 9.285 1.00 96.06 281 TYR A CA 1
ATOM 2274 C C . TYR A 1 281 ? 14.222 -9.322 10.554 1.00 96.06 281 TYR A C 1
ATOM 2276 O O . TYR A 1 281 ? 13.137 -8.942 10.979 1.00 96.06 281 TYR A O 1
ATOM 2284 N N . GLU A 1 282 ? 15.367 -9.045 11.175 1.00 96.38 282 GLU A N 1
ATOM 2285 C CA . GLU A 1 282 ? 15.460 -8.122 12.303 1.00 96.38 282 GLU A CA 1
ATOM 2286 C C . GLU A 1 282 ? 16.276 -6.907 11.870 1.00 96.38 282 GLU A C 1
ATOM 2288 O O . GLU A 1 282 ? 17.441 -7.051 11.480 1.00 96.38 282 GLU A O 1
ATOM 2293 N N . TYR A 1 283 ? 15.663 -5.725 11.886 1.00 94.12 283 TYR A N 1
ATOM 2294 C CA . TYR A 1 283 ? 16.317 -4.473 11.520 1.00 94.12 283 TYR A CA 1
ATOM 2295 C C . TYR A 1 283 ? 15.573 -3.258 12.081 1.00 94.12 283 TYR A C 1
ATOM 2297 O O . TYR A 1 283 ? 14.374 -3.294 12.336 1.00 94.12 283 TYR A O 1
ATOM 2305 N N . ALA A 1 284 ? 16.309 -2.165 12.287 1.00 89.38 284 ALA A N 1
ATOM 2306 C CA . ALA A 1 284 ? 15.768 -0.967 12.914 1.00 89.38 284 ALA A CA 1
ATOM 2307 C C . ALA A 1 284 ? 14.921 -0.140 11.937 1.00 89.38 284 ALA A C 1
ATOM 2309 O O . ALA A 1 284 ? 15.378 0.224 10.853 1.00 89.38 284 ALA A O 1
ATOM 2310 N N . SER A 1 285 ? 13.737 0.262 12.393 1.00 87.88 285 SER A N 1
ATOM 2311 C CA . SER A 1 285 ? 12.825 1.154 11.661 1.00 87.88 285 SER A CA 1
ATOM 2312 C C . SER A 1 285 ? 13.324 2.606 11.577 1.00 87.88 285 SER A C 1
ATOM 2314 O O . SER A 1 285 ? 12.916 3.380 10.713 1.00 87.88 285 SER A O 1
ATOM 2316 N N . HIS A 1 286 ? 14.222 3.006 12.488 1.00 89.56 286 HIS A N 1
ATOM 2317 C CA . HIS A 1 286 ? 14.737 4.379 12.618 1.00 89.56 286 HIS A CA 1
ATOM 2318 C C . HIS A 1 286 ? 13.648 5.462 12.788 1.00 89.56 286 HIS A C 1
ATOM 2320 O O . HIS A 1 286 ? 13.887 6.636 12.507 1.00 89.56 286 HIS A O 1
ATOM 2326 N N . ILE A 1 287 ? 12.466 5.080 13.278 1.00 91.81 287 ILE A N 1
ATOM 2327 C CA . ILE A 1 287 ? 11.368 5.990 13.613 1.00 91.81 287 ILE A CA 1
ATOM 2328 C C . ILE A 1 287 ? 11.548 6.484 15.052 1.00 91.81 287 ILE A C 1
ATOM 2330 O O . ILE A 1 287 ? 11.747 5.695 15.975 1.00 91.81 287 ILE A O 1
ATOM 2334 N N . GLU A 1 288 ? 11.451 7.797 15.258 1.00 91.25 288 GLU A N 1
ATOM 2335 C CA . GLU A 1 288 ? 11.352 8.378 16.598 1.00 91.25 288 GLU A CA 1
ATOM 2336 C C . GLU A 1 288 ? 9.917 8.218 17.127 1.00 91.25 288 GLU A C 1
ATOM 2338 O O . GLU A 1 288 ? 8.964 8.708 16.516 1.00 91.25 288 GLU A O 1
ATOM 2343 N N . GLU A 1 289 ? 9.755 7.529 18.260 1.00 89.31 289 GLU A N 1
ATOM 2344 C CA . GLU A 1 289 ? 8.446 7.315 18.885 1.00 89.31 289 GLU A CA 1
ATOM 2345 C C . GLU A 1 289 ? 7.777 8.647 19.268 1.00 89.31 289 GLU A C 1
ATOM 2347 O O . GLU A 1 289 ? 8.388 9.517 19.893 1.00 89.31 289 GLU A O 1
ATOM 2352 N N . LYS A 1 290 ? 6.482 8.783 18.953 1.00 93.94 290 LYS A N 1
ATOM 2353 C CA . LYS A 1 290 ? 5.649 9.908 19.397 1.00 93.94 290 LYS A CA 1
ATOM 2354 C C . LYS A 1 290 ? 4.456 9.437 20.223 1.00 93.94 290 LYS A C 1
ATOM 2356 O O . LYS A 1 290 ? 3.914 8.362 19.961 1.00 93.94 290 LYS A O 1
ATOM 2361 N N . PRO A 1 291 ? 3.985 10.252 21.187 1.00 93.06 291 PRO A N 1
ATOM 2362 C CA . PRO A 1 291 ? 2.759 9.955 21.915 1.00 93.06 291 PRO A CA 1
ATOM 2363 C C . PRO A 1 291 ? 1.582 9.694 20.967 1.00 93.06 291 PRO A C 1
ATOM 2365 O O . PRO A 1 291 ? 1.275 10.519 20.109 1.00 93.06 291 PRO A O 1
ATOM 2368 N N . GLY A 1 292 ? 0.913 8.553 21.145 1.00 93.19 292 GLY A N 1
ATOM 2369 C CA . GLY A 1 292 ? -0.247 8.153 20.342 1.00 93.19 292 GLY A CA 1
ATOM 2370 C C . GLY A 1 292 ? 0.080 7.387 19.057 1.00 93.19 292 GLY A C 1
ATOM 2371 O O . GLY A 1 292 ? -0.845 6.888 18.422 1.00 93.19 292 GLY A O 1
ATOM 2372 N N . TRP A 1 293 ? 1.355 7.251 18.681 1.00 97.19 293 TRP A N 1
ATOM 2373 C CA . TRP A 1 293 ? 1.767 6.348 17.604 1.00 97.19 293 TRP A CA 1
ATOM 2374 C C . TRP A 1 293 ? 1.981 4.946 18.175 1.00 97.19 293 TRP A C 1
ATOM 2376 O O . TRP A 1 293 ? 2.687 4.782 19.170 1.00 97.19 293 TRP A O 1
ATOM 2386 N N . LEU A 1 294 ? 1.366 3.936 17.561 1.00 97.44 294 LEU A N 1
ATOM 2387 C CA . LEU A 1 294 ? 1.492 2.551 18.009 1.00 97.44 294 LEU A CA 1
ATOM 2388 C C . LEU A 1 294 ? 2.641 1.858 17.278 1.00 97.44 294 LEU A C 1
ATOM 2390 O O . LEU A 1 294 ? 2.609 1.702 16.058 1.00 97.44 294 LEU A O 1
ATOM 2394 N N . LYS A 1 295 ? 3.635 1.408 18.043 1.00 97.25 295 LYS A N 1
ATOM 2395 C CA . LYS A 1 295 ? 4.681 0.512 17.553 1.00 97.25 295 LYS A CA 1
ATOM 2396 C C . LYS A 1 295 ? 4.157 -0.919 17.545 1.00 97.25 295 LYS A C 1
ATOM 2398 O O . LYS A 1 295 ? 3.900 -1.473 18.610 1.00 97.25 295 LYS A O 1
ATOM 2403 N N . ILE A 1 296 ? 4.042 -1.508 16.365 1.00 97.75 296 ILE A N 1
ATOM 2404 C CA . ILE A 1 296 ? 3.619 -2.891 16.158 1.00 97.75 296 ILE A CA 1
ATOM 2405 C C . ILE A 1 296 ? 4.866 -3.774 16.097 1.00 97.75 296 ILE A C 1
ATOM 2407 O O . ILE A 1 296 ? 5.723 -3.568 15.251 1.00 97.75 296 ILE A O 1
ATOM 2411 N N . SER A 1 297 ? 4.984 -4.744 16.996 1.00 97.38 297 SER A N 1
ATOM 2412 C CA . SER A 1 297 ? 6.060 -5.740 17.019 1.00 97.38 297 SER A CA 1
ATOM 2413 C C . SER A 1 297 ? 5.688 -6.899 16.104 1.00 97.38 297 SER A C 1
ATOM 2415 O O . SER A 1 297 ? 4.726 -7.615 16.390 1.00 97.38 297 SER A O 1
ATOM 2417 N N . MET A 1 298 ? 6.449 -7.140 15.035 1.00 97.94 298 MET A N 1
ATOM 2418 C CA . MET A 1 298 ? 6.216 -8.304 14.177 1.00 97.94 298 MET A CA 1
ATOM 2419 C C . MET A 1 298 ? 6.235 -9.606 14.993 1.00 97.94 298 MET A C 1
ATOM 2421 O O . MET A 1 298 ? 5.369 -10.472 14.838 1.00 97.94 298 MET A O 1
ATOM 2425 N N . LYS A 1 299 ? 7.191 -9.727 15.916 1.00 96.62 299 LYS A N 1
ATOM 2426 C CA . LYS A 1 299 ? 7.391 -10.914 16.742 1.00 96.62 299 LYS A CA 1
ATOM 2427 C C . LYS A 1 299 ? 6.210 -11.213 17.653 1.00 96.62 299 LYS A C 1
ATOM 2429 O O . LYS A 1 299 ? 5.765 -12.358 17.737 1.00 96.62 299 LYS A O 1
ATOM 2434 N N . ASN A 1 300 ? 5.713 -10.197 18.347 1.00 96.69 300 ASN A N 1
ATOM 2435 C CA . ASN A 1 300 ? 4.722 -10.387 19.403 1.00 96.69 300 ASN A CA 1
ATOM 2436 C C . ASN A 1 300 ? 3.286 -10.184 18.910 1.00 96.69 300 ASN A C 1
ATOM 2438 O O . ASN A 1 300 ? 2.367 -10.831 19.418 1.00 96.69 300 ASN A O 1
ATOM 2442 N N . ASP A 1 301 ? 3.085 -9.323 17.913 1.00 97.81 301 ASP A N 1
ATOM 2443 C CA . ASP A 1 301 ? 1.750 -8.951 17.458 1.00 97.81 301 ASP A CA 1
ATOM 2444 C C . ASP A 1 301 ? 1.255 -9.829 16.320 1.00 97.81 301 ASP A C 1
ATOM 2446 O O . ASP A 1 301 ? 0.043 -9.956 16.166 1.00 97.81 301 ASP A O 1
ATOM 2450 N N . PHE A 1 302 ? 2.138 -10.481 15.559 1.00 96.81 302 PHE A N 1
ATOM 2451 C CA . PHE A 1 302 ? 1.731 -11.362 14.465 1.00 96.81 302 PHE A CA 1
ATOM 2452 C C . PHE A 1 302 ? 1.805 -12.835 14.866 1.00 96.81 302 PHE A C 1
ATOM 2454 O O . PHE A 1 302 ? 2.822 -13.318 15.368 1.00 96.81 302 PHE A O 1
ATOM 2461 N N . SER A 1 303 ? 0.730 -13.581 14.612 1.00 94.81 303 SER A N 1
ATOM 2462 C CA . SER A 1 303 ? 0.678 -15.038 14.794 1.00 94.81 303 SER A CA 1
ATOM 2463 C C . SER A 1 303 ? 1.362 -15.780 13.651 1.00 94.81 303 SER A C 1
ATOM 2465 O O . SER A 1 303 ? 2.064 -16.768 13.874 1.00 94.81 303 SER A O 1
ATOM 2467 N N . THR A 1 304 ? 1.254 -15.227 12.446 1.00 93.94 304 THR A N 1
ATOM 2468 C CA . THR A 1 304 ? 2.007 -15.611 11.257 1.00 93.94 304 THR A CA 1
ATOM 2469 C C . THR A 1 304 ? 2.454 -14.360 10.514 1.00 93.94 304 THR A C 1
ATOM 2471 O O . THR A 1 304 ? 1.756 -13.348 10.527 1.00 93.94 304 THR A O 1
ATOM 2474 N N . VAL A 1 305 ? 3.614 -14.427 9.862 1.00 95.75 305 VAL A N 1
ATOM 2475 C CA . VAL A 1 305 ? 4.137 -13.322 9.045 1.00 95.75 305 VAL A CA 1
ATOM 2476 C C . VAL A 1 305 ? 3.595 -13.434 7.622 1.00 95.75 305 VAL A C 1
ATOM 2478 O O . VAL A 1 305 ? 2.947 -12.515 7.134 1.00 95.75 305 VAL A O 1
ATOM 2481 N N . PHE A 1 306 ? 3.784 -14.587 6.980 1.00 94.50 306 PHE A N 1
ATOM 2482 C CA . PHE A 1 306 ? 3.339 -14.856 5.610 1.00 94.50 306 PHE A CA 1
ATOM 2483 C C . PHE A 1 306 ? 2.132 -15.807 5.598 1.00 94.50 306 PHE A C 1
ATOM 2485 O O . PHE A 1 306 ? 1.960 -16.623 6.508 1.00 94.50 306 PHE A O 1
ATOM 2492 N N . GLY A 1 307 ? 1.278 -15.690 4.580 1.00 80.50 307 GLY A N 1
ATOM 2493 C CA . GLY A 1 307 ? 0.125 -16.578 4.382 1.00 80.50 307 GLY A CA 1
ATOM 2494 C C . GLY A 1 307 ? 0.521 -17.872 3.664 1.00 80.50 307 GLY A C 1
ATOM 2495 O O . GLY A 1 307 ? 1.543 -17.921 2.979 1.00 80.50 307 GLY A O 1
ATOM 2496 N N . ASN A 1 308 ? -0.290 -18.929 3.771 1.00 59.34 308 ASN A N 1
ATOM 2497 C CA . ASN A 1 308 ? -0.094 -20.115 2.936 1.00 59.34 308 ASN A CA 1
ATOM 2498 C C . ASN A 1 308 ? -0.488 -19.785 1.488 1.00 59.34 308 ASN A C 1
ATOM 2500 O O . ASN A 1 308 ? -1.579 -19.282 1.243 1.00 59.34 308 ASN A O 1
ATOM 2504 N N . SER A 1 309 ? 0.342 -20.144 0.504 1.00 47.34 309 SER A N 1
ATOM 2505 C CA . SER A 1 309 ? 0.086 -19.910 -0.935 1.00 47.34 309 SER A CA 1
ATOM 2506 C C . SER A 1 309 ? -1.191 -20.578 -1.483 1.00 47.34 309 SER A C 1
ATOM 2508 O O . SER A 1 309 ? -1.590 -20.344 -2.623 1.00 47.34 309 SER A O 1
ATOM 2510 N N . SER A 1 310 ? -1.844 -21.418 -0.674 1.00 41.59 310 SER A N 1
ATOM 2511 C CA . SER A 1 310 ? -3.128 -22.074 -0.963 1.00 41.59 310 SER A CA 1
ATOM 2512 C C . SER A 1 310 ? -4.339 -21.190 -0.657 1.00 41.59 310 SER A C 1
ATOM 2514 O O . SER A 1 310 ? -5.420 -21.420 -1.201 1.00 41.59 310 SER A O 1
ATOM 2516 N N . ASP A 1 311 ? -4.162 -20.182 0.195 1.00 46.84 311 ASP A N 1
ATOM 2517 C CA . ASP A 1 311 ? -5.204 -19.237 0.555 1.00 46.84 311 ASP A CA 1
ATOM 2518 C C . ASP A 1 311 ? -5.219 -18.142 -0.512 1.00 46.84 311 ASP A C 1
ATOM 2520 O O . ASP A 1 311 ? -4.472 -17.163 -0.457 1.00 46.84 311 ASP A O 1
ATOM 2524 N N . LYS A 1 312 ? -6.048 -18.328 -1.550 1.00 43.66 312 LYS A N 1
ATOM 2525 C CA . LYS A 1 312 ? -6.359 -17.233 -2.479 1.00 43.66 312 LYS A CA 1
ATOM 2526 C C . LYS A 1 312 ? -6.801 -16.035 -1.632 1.00 43.66 312 LYS A C 1
ATOM 2528 O O . LYS A 1 312 ? -7.736 -16.199 -0.844 1.00 43.66 312 LYS A O 1
ATOM 2533 N N . PRO A 1 313 ? -6.167 -14.856 -1.765 1.00 48.12 313 PRO A N 1
ATOM 2534 C CA . PRO A 1 313 ? -6.536 -13.712 -0.953 1.00 48.12 313 PRO A CA 1
ATOM 2535 C C . PRO A 1 313 ? -8.022 -13.414 -1.156 1.00 48.12 313 PRO A C 1
ATOM 2537 O O . PRO A 1 313 ? -8.511 -13.334 -2.286 1.00 48.12 313 PRO A O 1
ATOM 2540 N N . CYS A 1 314 ? -8.746 -13.301 -0.042 1.00 51.97 314 CYS A N 1
ATOM 2541 C CA . CYS A 1 314 ? -10.133 -12.869 -0.045 1.00 51.97 314 CYS A CA 1
ATOM 2542 C C . CYS A 1 314 ? -10.184 -11.455 -0.602 1.00 51.97 314 CYS A C 1
ATOM 2544 O O . CYS A 1 314 ? -9.772 -10.516 0.073 1.00 51.97 314 CYS A O 1
ATOM 2546 N N . VAL A 1 315 ? -10.693 -11.293 -1.817 1.00 51.22 315 VAL A N 1
ATOM 2547 C CA . VAL A 1 315 ? -10.980 -9.972 -2.364 1.00 51.22 315 VAL A CA 1
ATOM 2548 C C . VAL A 1 315 ? -12.385 -9.624 -1.882 1.00 51.22 315 VAL A C 1
ATOM 2550 O O . VAL A 1 315 ? -13.351 -10.307 -2.232 1.00 51.22 315 VAL A O 1
ATOM 2553 N N . GLN A 1 316 ? -12.511 -8.626 -1.004 1.00 54.94 316 GLN A N 1
ATOM 2554 C CA . GLN A 1 316 ? -13.802 -8.050 -0.600 1.00 54.94 316 GLN A CA 1
ATOM 2555 C C . GLN A 1 316 ? -14.299 -7.101 -1.702 1.00 54.94 316 GLN A C 1
ATOM 2557 O O . GLN A 1 316 ? -14.373 -5.884 -1.532 1.00 54.94 316 GLN A O 1
ATOM 2562 N N . GLU A 1 317 ? -14.573 -7.666 -2.875 1.00 56.44 317 GLU A N 1
ATOM 2563 C CA . GLU A 1 317 ? -15.266 -7.004 -3.976 1.00 56.44 317 GLU A CA 1
ATOM 2564 C C . GLU A 1 317 ? -16.433 -7.870 -4.426 1.00 56.44 317 GLU A C 1
ATOM 2566 O O . GLU A 1 317 ? -16.412 -9.094 -4.264 1.00 56.44 317 GLU A O 1
ATOM 2571 N N . THR A 1 318 ? -17.439 -7.223 -5.030 1.00 57.09 318 THR A N 1
ATOM 2572 C CA . THR A 1 318 ? -18.536 -7.928 -5.701 1.00 57.09 318 THR A CA 1
ATOM 2573 C C . THR A 1 318 ? -17.944 -8.968 -6.646 1.00 57.09 318 THR A C 1
ATOM 2575 O O . THR A 1 318 ? -17.349 -8.628 -7.665 1.00 57.09 318 THR A O 1
ATOM 2578 N N . THR A 1 319 ? -18.117 -10.234 -6.286 1.00 70.62 319 THR A N 1
ATOM 2579 C CA . THR A 1 319 ? -17.558 -11.375 -6.999 1.00 70.62 319 THR A CA 1
ATOM 2580 C C . THR A 1 319 ? -18.707 -12.243 -7.482 1.00 70.62 319 THR A C 1
ATOM 2582 O O . THR A 1 319 ? -19.671 -12.478 -6.758 1.00 70.62 319 THR A O 1
ATOM 2585 N N . TRP A 1 320 ? -18.634 -12.720 -8.714 1.00 77.50 320 TRP A N 1
ATOM 2586 C CA . TRP A 1 320 ? -19.627 -13.618 -9.283 1.00 77.50 320 TRP A CA 1
ATOM 2587 C C . TRP A 1 320 ? -19.119 -15.050 -9.199 1.00 77.50 320 TRP A C 1
ATOM 2589 O O . TRP A 1 320 ? -17.985 -15.329 -9.584 1.00 77.50 320 TRP A O 1
ATOM 2599 N N . GLY A 1 321 ? -19.953 -15.949 -8.682 1.00 82.19 321 GLY A N 1
ATOM 2600 C CA . GLY A 1 321 ? -19.671 -17.378 -8.585 1.00 82.19 321 GLY A CA 1
ATOM 2601 C C . GLY A 1 321 ? -20.604 -18.177 -9.491 1.00 82.19 321 GLY A C 1
ATOM 2602 O O . GLY A 1 321 ? -21.818 -17.981 -9.408 1.00 82.19 321 GLY A O 1
ATOM 2603 N N . LYS A 1 322 ? -20.072 -19.070 -10.331 1.00 86.06 322 LYS A N 1
ATOM 2604 C CA . LYS A 1 322 ? -20.862 -19.982 -11.167 1.00 86.06 322 LYS A CA 1
ATOM 2605 C C . LYS A 1 322 ? -20.965 -21.346 -10.516 1.00 86.06 322 LYS A C 1
ATOM 2607 O O . LYS A 1 322 ? -19.962 -22.035 -10.335 1.00 86.06 322 LYS A O 1
ATOM 2612 N N . ASP A 1 323 ? -22.189 -21.758 -10.244 1.00 85.25 323 ASP A N 1
ATOM 2613 C CA . ASP A 1 323 ? -22.472 -23.103 -9.774 1.00 85.25 323 ASP A CA 1
ATOM 2614 C C . ASP A 1 323 ? -22.149 -24.125 -10.881 1.00 85.25 323 ASP A C 1
ATOM 2616 O O . ASP A 1 323 ? -22.761 -24.072 -11.951 1.00 85.25 323 ASP A O 1
ATOM 2620 N N . PRO A 1 324 ? -21.223 -25.076 -10.669 1.00 81.31 324 PRO A N 1
ATOM 2621 C CA . PRO A 1 324 ? -20.868 -26.067 -11.681 1.00 81.31 324 PRO A CA 1
ATOM 2622 C C . PRO A 1 324 ? -21.990 -27.085 -11.932 1.00 81.31 324 PRO A C 1
ATOM 2624 O O . PRO A 1 324 ? -21.997 -27.744 -12.970 1.00 81.31 324 PRO A O 1
ATOM 2627 N N . SER A 1 325 ? -22.944 -27.225 -11.005 1.00 84.19 325 SER A N 1
ATOM 2628 C CA . SER A 1 325 ? -24.062 -28.164 -11.125 1.00 84.19 325 SER A CA 1
ATOM 2629 C C . SER A 1 325 ? -25.249 -27.583 -11.895 1.00 84.19 325 SER A C 1
ATOM 2631 O O . SER A 1 325 ? -25.910 -28.307 -12.640 1.00 84.19 325 SER A O 1
ATOM 2633 N N . THR A 1 326 ? -25.503 -26.279 -11.756 1.00 86.00 326 THR A N 1
ATOM 2634 C CA . THR A 1 326 ? -26.643 -25.601 -12.400 1.00 86.00 326 THR A CA 1
ATOM 2635 C C . THR A 1 326 ? -26.230 -24.666 -13.536 1.00 86.00 326 THR A C 1
ATOM 2637 O O . THR A 1 326 ? -27.053 -24.315 -14.378 1.00 86.00 326 THR A O 1
ATOM 2640 N N . GLY A 1 327 ? -24.963 -24.255 -13.584 1.00 77.31 327 GLY A N 1
ATOM 2641 C CA . GLY A 1 327 ? -24.439 -23.263 -14.520 1.00 77.31 327 GLY A CA 1
ATOM 2642 C C . GLY A 1 327 ? -24.873 -21.823 -14.224 1.00 77.31 327 GLY A C 1
ATOM 2643 O O . GLY A 1 327 ? -24.576 -20.936 -15.027 1.00 77.31 327 GLY A O 1
ATOM 2644 N N . ILE A 1 328 ? -25.575 -21.587 -13.110 1.00 75.88 328 ILE A N 1
ATOM 2645 C CA . ILE A 1 328 ? -26.126 -20.284 -12.728 1.00 75.88 328 ILE A CA 1
ATOM 2646 C C . ILE A 1 328 ? -25.046 -19.441 -12.047 1.00 75.88 328 ILE A C 1
ATOM 2648 O O . ILE A 1 328 ? -24.320 -19.924 -11.179 1.00 75.88 328 ILE A O 1
ATOM 2652 N N . TRP A 1 329 ? -24.971 -18.167 -12.432 1.00 77.81 329 TRP A N 1
ATOM 2653 C CA . TRP A 1 329 ? -24.128 -17.175 -11.775 1.00 77.81 329 TRP A CA 1
ATOM 2654 C C . TRP A 1 329 ? -24.875 -16.496 -10.628 1.00 77.81 329 TRP A C 1
ATOM 2656 O O . TRP A 1 329 ? -25.986 -16.000 -10.815 1.00 77.81 329 TRP A O 1
ATOM 2666 N N . SER A 1 330 ? -24.232 -16.429 -9.467 1.00 78.88 330 SER A N 1
ATOM 2667 C CA . SER A 1 330 ? -24.722 -15.732 -8.276 1.00 78.88 330 SER A CA 1
ATOM 2668 C C . SER A 1 330 ? -23.731 -14.656 -7.849 1.00 78.88 330 SER A C 1
ATOM 2670 O O . SER A 1 330 ? -22.522 -14.813 -8.022 1.00 78.88 330 SER A O 1
ATOM 2672 N N . LYS A 1 331 ? -24.249 -13.559 -7.291 1.00 77.44 331 LYS A N 1
ATOM 2673 C CA . LYS A 1 331 ? -23.446 -12.461 -6.752 1.00 77.44 331 LYS A CA 1
ATOM 2674 C C . LYS A 1 331 ? -23.059 -12.746 -5.301 1.00 77.44 331 LYS A C 1
ATOM 2676 O O . LYS A 1 331 ? -23.911 -13.095 -4.489 1.00 77.44 331 LYS A O 1
ATOM 2681 N N . PHE A 1 332 ? -21.794 -12.516 -4.989 1.00 74.06 332 PHE A N 1
ATOM 2682 C CA . PHE A 1 332 ? -21.185 -12.665 -3.676 1.00 74.06 332 PHE A CA 1
ATOM 2683 C C . PHE A 1 332 ? -20.487 -11.359 -3.281 1.00 74.06 332 PHE A C 1
ATOM 2685 O O . PHE A 1 332 ? -20.034 -10.602 -4.144 1.00 74.06 332 PHE A O 1
ATOM 2692 N N . ASN A 1 333 ? -20.429 -11.066 -1.982 1.00 67.19 333 ASN A N 1
ATOM 2693 C CA . ASN A 1 333 ? -19.806 -9.836 -1.478 1.00 67.19 333 ASN A CA 1
ATOM 2694 C C . ASN A 1 333 ? -18.277 -9.934 -1.457 1.00 67.19 333 ASN A C 1
ATOM 2696 O O . ASN A 1 333 ? -17.591 -8.914 -1.445 1.00 67.19 333 ASN A O 1
ATOM 2700 N N . SER A 1 334 ? -17.761 -11.160 -1.487 1.00 67.44 334 SER A N 1
ATOM 2701 C CA . SER A 1 334 ? -16.348 -11.469 -1.594 1.00 67.44 334 SER A CA 1
ATOM 2702 C C . SER A 1 334 ? -16.124 -12.752 -2.387 1.00 67.44 334 SER A C 1
ATOM 2704 O O . SER A 1 334 ? -16.964 -13.656 -2.390 1.00 67.44 334 SER A O 1
ATOM 2706 N N . SER A 1 335 ? -14.933 -12.887 -2.974 1.00 68.88 335 SER A N 1
ATOM 2707 C CA . SER A 1 335 ? -14.455 -14.156 -3.531 1.00 68.88 335 SER A CA 1
ATOM 2708 C C . SER A 1 335 ? -14.424 -15.295 -2.505 1.00 68.88 335 SER A C 1
ATOM 2710 O O . SER A 1 335 ? -14.464 -16.460 -2.891 1.00 68.88 335 SER A O 1
ATOM 2712 N N . CYS A 1 336 ? -14.413 -14.973 -1.209 1.00 66.56 336 CYS A N 1
ATOM 2713 C CA . CYS A 1 336 ? -14.449 -15.945 -0.119 1.00 66.56 336 CYS A CA 1
ATOM 2714 C C . CYS A 1 336 ? -15.851 -16.416 0.279 1.00 66.56 336 CYS A C 1
ATOM 2716 O O . CYS A 1 336 ? -15.962 -17.405 1.003 1.00 66.56 336 CYS A O 1
ATOM 2718 N N . ASP A 1 337 ? -16.907 -15.759 -0.201 1.00 73.00 337 ASP A N 1
ATOM 2719 C CA . ASP A 1 337 ? -18.278 -16.244 -0.008 1.00 73.00 337 ASP A CA 1
ATOM 2720 C C . ASP A 1 337 ? -18.687 -17.233 -1.115 1.00 73.00 337 ASP A C 1
ATOM 2722 O O . ASP A 1 337 ? -19.713 -17.906 -1.001 1.00 73.00 337 ASP A O 1
ATOM 2726 N N . VAL A 1 338 ? -17.892 -17.329 -2.190 1.00 76.81 338 VAL A N 1
ATOM 2727 C CA . VAL A 1 338 ? -18.141 -18.247 -3.303 1.00 76.81 338 VAL A CA 1
ATOM 2728 C C . VAL A 1 338 ? -17.844 -19.687 -2.851 1.00 76.81 338 VAL A C 1
ATOM 2730 O O . VAL A 1 338 ? -16.722 -19.966 -2.417 1.00 76.81 338 VAL A O 1
ATOM 2733 N N . PRO A 1 339 ? -18.802 -20.632 -2.957 1.00 81.62 339 PRO A N 1
ATOM 2734 C CA . PRO A 1 339 ? -18.578 -22.016 -2.555 1.00 81.62 339 PRO A CA 1
ATOM 2735 C C . PRO A 1 339 ? -17.397 -22.668 -3.283 1.00 81.62 339 PRO A C 1
ATOM 2737 O O . PRO A 1 339 ? -17.154 -22.443 -4.470 1.00 81.62 339 PRO A O 1
ATOM 2740 N N . THR A 1 340 ? -16.664 -23.527 -2.574 1.00 76.75 340 THR A N 1
ATOM 2741 C CA . THR A 1 340 ? -15.499 -24.222 -3.129 1.00 76.75 340 THR A CA 1
ATOM 2742 C C . THR A 1 340 ? -15.873 -25.035 -4.373 1.00 76.75 340 THR A C 1
ATOM 2744 O O . THR A 1 340 ? -16.799 -25.844 -4.342 1.00 76.75 340 THR A O 1
ATOM 2747 N N . GLY A 1 341 ? -15.122 -24.841 -5.462 1.00 73.38 341 GLY A N 1
ATOM 2748 C CA . GLY A 1 341 ? -15.326 -25.538 -6.739 1.00 73.38 341 GLY A CA 1
ATOM 2749 C C . GLY A 1 341 ? -16.230 -24.811 -7.741 1.00 73.38 341 GLY A C 1
ATOM 2750 O O . GLY A 1 341 ? -16.452 -25.341 -8.825 1.00 73.38 341 GLY A O 1
ATOM 2751 N N . TRP A 1 342 ? -16.739 -23.625 -7.402 1.00 83.62 342 TRP A N 1
ATOM 2752 C CA . TRP A 1 342 ? -17.458 -22.752 -8.334 1.00 83.62 342 TRP A CA 1
ATOM 2753 C C . TRP A 1 342 ? -16.483 -21.909 -9.168 1.00 83.62 342 TRP A C 1
ATOM 2755 O O . TRP A 1 342 ? -15.407 -21.545 -8.683 1.00 83.62 342 TRP A O 1
ATOM 2765 N N . ASP A 1 343 ? -16.857 -21.576 -10.409 1.00 79.06 343 ASP A N 1
ATOM 2766 C CA . ASP A 1 343 ? -16.067 -20.634 -11.216 1.00 79.06 343 ASP A CA 1
ATOM 2767 C C . ASP A 1 343 ? -16.213 -19.226 -10.635 1.00 79.06 343 ASP A C 1
ATOM 2769 O O . ASP A 1 343 ? -17.300 -18.845 -10.208 1.00 79.06 343 ASP A O 1
ATOM 2773 N N . VAL A 1 344 ? -15.141 -18.436 -10.636 1.00 71.31 344 VAL A N 1
ATOM 2774 C CA . VAL A 1 344 ? -15.110 -17.108 -10.005 1.00 71.31 344 VAL A CA 1
ATOM 2775 C C . VAL A 1 344 ? -14.814 -16.043 -11.056 1.00 71.31 344 VAL A C 1
ATOM 2777 O O . VAL A 1 344 ? -13.889 -16.207 -11.850 1.00 71.31 344 VAL A O 1
ATOM 2780 N N . SER A 1 345 ? -15.571 -14.946 -11.051 1.00 67.56 345 SER A N 1
ATOM 2781 C CA . SER A 1 345 ? -15.349 -13.789 -11.922 1.00 67.56 345 SER A CA 1
ATOM 2782 C C . SER A 1 345 ? -15.495 -12.479 -11.151 1.00 67.56 345 SER A C 1
ATOM 2784 O O . SER A 1 345 ? -16.488 -12.262 -10.460 1.00 67.56 345 SER A O 1
ATOM 2786 N N . ASN A 1 346 ? -14.537 -11.570 -11.331 1.00 61.84 346 ASN A N 1
ATOM 2787 C CA . ASN A 1 346 ? -14.596 -10.208 -10.782 1.00 61.84 346 ASN A CA 1
ATOM 2788 C C . ASN A 1 346 ? -15.355 -9.242 -11.716 1.00 61.84 346 ASN A C 1
ATOM 2790 O O . ASN A 1 346 ? -15.508 -8.062 -11.421 1.00 61.84 346 ASN A O 1
ATOM 2794 N N . GLN A 1 347 ? -15.823 -9.738 -12.862 1.00 59.69 347 GLN A N 1
ATOM 2795 C CA . GLN A 1 347 ? -16.661 -9.017 -13.817 1.00 59.69 347 GLN A CA 1
ATOM 2796 C C . GLN A 1 347 ? -18.030 -9.688 -13.891 1.00 59.69 347 GLN A C 1
ATOM 2798 O O . GLN A 1 347 ? -18.093 -10.916 -13.842 1.00 59.69 347 GLN A O 1
ATOM 2803 N N . ASP A 1 348 ? -19.105 -8.904 -14.022 1.00 65.38 348 ASP A N 1
ATOM 2804 C CA . ASP A 1 348 ? -20.469 -9.425 -14.172 1.00 65.38 348 ASP A CA 1
ATOM 2805 C C . ASP A 1 348 ? -20.588 -10.261 -15.462 1.00 65.38 348 ASP A C 1
ATOM 2807 O O . ASP A 1 348 ? -20.588 -9.707 -16.562 1.00 65.38 348 ASP A O 1
ATOM 2811 N N . PRO A 1 349 ? -20.698 -11.595 -15.369 1.00 63.16 349 PRO A N 1
ATOM 2812 C CA . PRO A 1 349 ? -20.800 -12.461 -16.539 1.00 63.16 349 PRO A CA 1
ATOM 2813 C C . PRO A 1 349 ? -22.193 -12.395 -17.194 1.00 63.16 349 PRO A C 1
ATOM 2815 O O . PRO A 1 349 ? -22.371 -12.811 -18.344 1.00 63.16 349 PRO A O 1
ATOM 2818 N N . GLY A 1 350 ? -23.184 -11.830 -16.497 1.00 63.50 350 GLY A N 1
ATOM 2819 C CA . GLY A 1 350 ? -24.477 -11.447 -17.049 1.00 63.50 350 GLY A CA 1
ATOM 2820 C C . GLY A 1 350 ? -24.407 -10.209 -17.945 1.00 63.50 350 GLY A C 1
ATOM 2821 O O . GLY A 1 350 ? -25.331 -10.001 -18.723 1.00 63.50 350 GLY A O 1
ATOM 2822 N N . HIS A 1 351 ? -23.313 -9.440 -17.914 1.00 64.19 351 HIS A N 1
ATOM 2823 C CA . HIS A 1 351 ? -23.141 -8.209 -18.690 1.00 64.19 351 HIS A CA 1
ATOM 2824 C C . HIS A 1 351 ? -23.222 -8.468 -20.200 1.00 64.19 351 HIS A C 1
ATOM 2826 O O . HIS A 1 351 ? -24.120 -7.957 -20.866 1.00 64.19 351 HIS A O 1
ATOM 2832 N N . GLN A 1 352 ? -22.329 -9.297 -20.752 1.00 66.00 352 GLN A N 1
ATOM 2833 C CA . GLN A 1 352 ? -22.325 -9.571 -22.194 1.00 66.00 352 GLN A CA 1
ATOM 2834 C C . GLN A 1 352 ? -23.585 -10.335 -22.621 1.00 66.00 352 GLN A C 1
ATOM 2836 O O . GLN A 1 352 ? -24.189 -10.025 -23.641 1.00 66.00 352 GLN A O 1
ATOM 2841 N N . THR A 1 353 ? -24.045 -11.266 -21.783 1.00 68.94 353 THR A N 1
ATOM 2842 C CA . THR A 1 353 ? -25.286 -12.017 -22.020 1.00 68.94 353 THR A CA 1
ATOM 2843 C C . THR A 1 353 ? -26.516 -11.099 -22.041 1.00 68.94 353 THR A C 1
ATOM 2845 O O . THR A 1 353 ? -27.430 -11.310 -22.835 1.00 68.94 353 THR A O 1
ATOM 2848 N N . GLY A 1 354 ? -26.554 -10.082 -21.178 1.00 66.50 354 GLY A N 1
ATOM 2849 C CA . GLY A 1 354 ? -27.597 -9.059 -21.130 1.00 66.50 354 GLY A CA 1
ATOM 2850 C C . GLY A 1 354 ? -27.571 -8.169 -22.368 1.00 66.50 354 GLY A C 1
ATOM 2851 O O . GLY A 1 354 ? -28.618 -7.967 -22.982 1.00 66.50 354 GLY A O 1
ATOM 2852 N N . ILE A 1 355 ? -26.379 -7.729 -22.794 1.00 62.31 355 ILE A N 1
ATOM 2853 C CA . ILE A 1 355 ? -26.186 -7.001 -24.059 1.00 62.31 355 ILE A CA 1
ATOM 2854 C C . ILE A 1 355 ? -26.719 -7.828 -25.232 1.00 62.31 355 ILE A C 1
ATOM 2856 O O . ILE A 1 355 ? -27.502 -7.322 -26.034 1.00 62.31 355 ILE A O 1
ATOM 2860 N N . ASP A 1 356 ? -26.327 -9.097 -25.334 1.00 69.88 356 ASP A N 1
ATOM 2861 C CA . ASP A 1 356 ? -26.701 -9.959 -26.457 1.00 69.88 356 ASP A CA 1
ATOM 2862 C C . ASP A 1 356 ? -28.207 -10.259 -26.467 1.00 69.88 356 ASP A C 1
ATOM 2864 O O . ASP A 1 356 ? -28.832 -10.246 -27.529 1.00 69.88 356 ASP A O 1
ATOM 2868 N N . LYS A 1 357 ? -28.820 -10.447 -25.290 1.00 70.62 357 LYS A N 1
ATOM 2869 C CA . LYS A 1 357 ? -30.278 -10.579 -25.155 1.00 70.62 357 LYS A CA 1
ATOM 2870 C C . LYS A 1 357 ? -31.014 -9.308 -25.561 1.00 70.62 357 LYS A C 1
ATOM 2872 O O . LYS A 1 357 ? -31.963 -9.407 -26.321 1.00 70.62 357 LYS A O 1
ATOM 2877 N N . CYS A 1 358 ? -30.557 -8.137 -25.125 1.00 65.38 358 CYS A N 1
ATOM 2878 C CA . CYS A 1 358 ? -31.173 -6.855 -25.475 1.00 65.38 358 CYS A CA 1
ATOM 2879 C C . CYS A 1 358 ? -31.025 -6.534 -26.975 1.00 65.38 358 CYS A C 1
ATOM 2881 O O . CYS A 1 358 ? -31.952 -6.021 -27.597 1.00 65.38 358 CYS A O 1
ATOM 2883 N N . LYS A 1 359 ? -29.896 -6.908 -27.597 1.00 65.31 359 LYS A N 1
ATOM 2884 C CA . LYS A 1 359 ? -29.699 -6.823 -29.057 1.00 65.31 359 LYS A CA 1
ATOM 2885 C C . LYS A 1 359 ? -30.637 -7.749 -29.836 1.00 65.31 359 LYS A C 1
ATOM 2887 O O . LYS A 1 359 ? -31.087 -7.378 -30.917 1.00 65.31 359 LYS A O 1
ATOM 2892 N N . ALA A 1 360 ? -30.882 -8.954 -29.323 1.00 67.94 360 ALA A N 1
ATOM 2893 C CA . ALA A 1 360 ? -31.744 -9.947 -29.964 1.00 67.94 360 ALA A CA 1
ATOM 2894 C C . ALA A 1 360 ? -33.242 -9.681 -29.731 1.00 67.94 360 ALA A C 1
ATOM 2896 O O . ALA A 1 360 ? -34.056 -9.942 -30.614 1.00 67.94 360 ALA A O 1
ATOM 2897 N N . ASP A 1 361 ? -33.590 -9.171 -28.551 1.00 70.38 361 ASP A N 1
ATOM 2898 C CA . ASP A 1 361 ? -34.943 -8.860 -28.102 1.00 70.38 361 ASP A CA 1
ATOM 2899 C C . ASP A 1 361 ? -34.925 -7.597 -27.215 1.00 70.38 361 ASP A C 1
ATOM 2901 O O . ASP A 1 361 ? -34.666 -7.685 -26.009 1.00 70.38 361 ASP A O 1
ATOM 2905 N N . PRO A 1 362 ? -35.223 -6.414 -27.777 1.00 68.69 362 PRO A N 1
ATOM 2906 C CA . PRO A 1 362 ? -35.251 -5.159 -27.024 1.00 68.69 362 PRO A CA 1
ATOM 2907 C C . PRO A 1 362 ? -36.278 -5.150 -25.876 1.00 68.69 362 PRO A C 1
ATOM 2909 O O . PRO A 1 362 ? -36.074 -4.478 -24.861 1.00 68.69 362 PRO A O 1
ATOM 2912 N N . ALA A 1 363 ? -37.351 -5.946 -25.963 1.00 67.19 363 ALA A N 1
ATOM 2913 C CA . ALA A 1 363 ? -38.339 -6.039 -24.887 1.00 67.19 363 ALA A CA 1
ATOM 2914 C C . ALA A 1 363 ? -37.745 -6.664 -23.615 1.00 67.19 363 ALA A C 1
ATOM 2916 O O . ALA A 1 363 ? -38.155 -6.318 -22.505 1.00 67.19 363 ALA A O 1
ATOM 2917 N N . SER A 1 364 ? -36.719 -7.514 -23.752 1.00 66.88 364 SER A N 1
ATOM 2918 C CA . SER A 1 364 ? -36.011 -8.133 -22.623 1.00 66.88 364 SER A CA 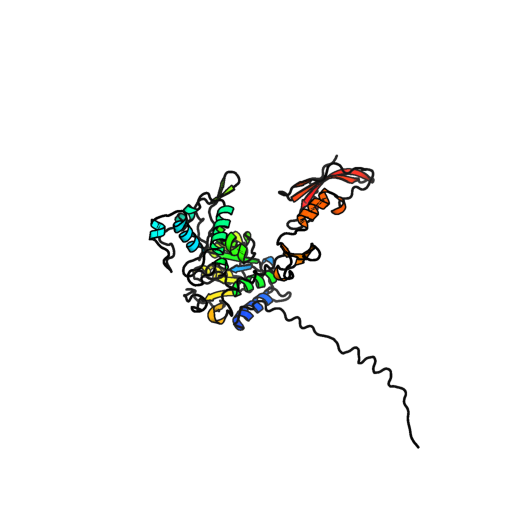1
ATOM 2919 C C . SER A 1 364 ? -35.278 -7.129 -21.719 1.00 66.88 364 SER A C 1
ATOM 2921 O O . SER A 1 364 ? -34.970 -7.454 -20.572 1.00 66.88 364 SER A O 1
ATOM 2923 N N . CYS A 1 365 ? -35.041 -5.906 -22.203 1.00 61.66 365 CYS A N 1
ATOM 2924 C CA . CYS A 1 365 ? -34.448 -4.791 -21.462 1.00 61.66 365 CYS A CA 1
ATOM 2925 C C . CYS A 1 365 ? -35.440 -3.624 -21.262 1.00 61.66 365 CYS A C 1
ATOM 2927 O O . CYS A 1 365 ? -35.025 -2.500 -20.990 1.00 61.66 365 CYS A O 1
ATOM 2929 N N . GLY A 1 366 ? -36.752 -3.887 -21.352 1.00 57.66 366 GLY A N 1
ATOM 2930 C CA . GLY A 1 366 ? -37.809 -2.910 -21.056 1.00 57.66 366 GLY A CA 1
ATOM 2931 C C . GLY A 1 366 ? -38.149 -1.954 -22.203 1.00 57.66 366 GLY A C 1
ATOM 2932 O O . GLY A 1 366 ? -38.907 -1.007 -21.997 1.00 57.66 366 GLY A O 1
ATOM 2933 N N . ILE A 1 367 ? -37.623 -2.195 -23.408 1.00 62.31 367 ILE A N 1
ATOM 2934 C CA . ILE A 1 367 ? -37.893 -1.383 -24.598 1.00 62.31 367 ILE A CA 1
ATOM 2935 C C . ILE A 1 367 ? -39.094 -1.991 -25.326 1.00 62.31 367 ILE A C 1
ATOM 2937 O O . ILE A 1 367 ? -38.988 -3.045 -25.949 1.00 62.31 367 ILE A O 1
ATOM 2941 N N . THR A 1 368 ? -40.249 -1.336 -25.246 1.00 59.44 368 THR A N 1
ATOM 2942 C CA . THR A 1 368 ? -41.493 -1.798 -25.882 1.00 59.44 368 THR A CA 1
ATOM 2943 C C . THR A 1 368 ? -41.898 -0.851 -27.013 1.00 59.44 368 THR A C 1
ATOM 2945 O O . THR A 1 368 ? -41.873 0.369 -26.864 1.00 59.44 368 THR A O 1
ATOM 2948 N N . CYS A 1 369 ? -42.224 -1.415 -28.178 1.00 60.34 369 CYS A N 1
ATOM 2949 C CA . CYS A 1 369 ? -42.781 -0.688 -29.321 1.00 60.34 369 CYS A CA 1
ATOM 2950 C C . CYS A 1 369 ? -44.318 -0.794 -29.235 1.00 60.34 369 CYS A C 1
ATOM 2952 O O . CYS A 1 369 ? -44.903 -1.673 -29.863 1.00 60.34 369 CYS A O 1
ATOM 2954 N N . ASP A 1 370 ? -44.975 0.046 -28.433 1.00 56.41 370 ASP A N 1
ATOM 2955 C CA . ASP A 1 370 ? -46.445 0.056 -28.340 1.00 56.41 370 ASP A CA 1
ATOM 2956 C C . ASP A 1 370 ? -47.061 0.999 -29.397 1.00 56.41 370 ASP A C 1
ATOM 2958 O O . ASP A 1 370 ? -46.574 2.109 -29.606 1.00 56.41 370 ASP A O 1
ATOM 2962 N N . GLY A 1 371 ? -48.149 0.578 -30.063 1.00 59.84 371 GLY A N 1
ATOM 2963 C CA . GLY A 1 371 ? -48.931 1.399 -31.012 1.00 59.84 371 GLY A CA 1
ATOM 2964 C C . GLY A 1 371 ? -48.844 0.990 -32.496 1.00 59.84 371 GLY A C 1
ATOM 2965 O O . GLY A 1 371 ? -48.416 -0.109 -32.830 1.00 59.84 371 GLY A O 1
ATOM 2966 N N . GLU A 1 372 ? -49.277 1.877 -33.409 1.00 53.78 372 GLU A N 1
ATOM 2967 C CA . GLU A 1 372 ? -49.375 1.649 -34.876 1.00 53.78 372 GLU A CA 1
ATOM 2968 C C . GLU A 1 372 ? -48.025 1.394 -35.592 1.00 53.78 372 GLU A C 1
ATOM 2970 O O . GLU A 1 372 ? -47.991 1.101 -36.792 1.00 53.78 372 GLU A O 1
ATOM 2975 N N . ILE A 1 373 ? -46.900 1.462 -34.873 1.00 54.28 373 ILE A N 1
ATOM 2976 C CA . ILE A 1 373 ? -45.563 1.146 -35.386 1.00 54.28 373 ILE A CA 1
ATOM 2977 C C . ILE A 1 373 ? -45.362 -0.373 -35.316 1.00 54.28 373 ILE A C 1
ATOM 2979 O O . ILE A 1 373 ? -44.875 -0.928 -34.338 1.00 54.28 373 ILE A O 1
ATOM 2983 N N . THR A 1 374 ? -45.757 -1.063 -36.384 1.00 53.59 374 THR A N 1
ATOM 2984 C CA . THR A 1 374 ? -45.778 -2.537 -36.469 1.00 53.59 374 THR A CA 1
ATOM 2985 C C . THR A 1 374 ? -44.409 -3.196 -36.695 1.00 53.59 374 THR A C 1
ATOM 2987 O O . THR A 1 374 ? -44.322 -4.423 -36.738 1.00 53.59 374 THR A O 1
ATOM 2990 N N . GLN A 1 375 ? -43.332 -2.412 -36.830 1.00 55.06 375 GLN A N 1
ATOM 2991 C CA . GLN A 1 375 ? -41.954 -2.896 -36.967 1.00 55.06 375 GLN A CA 1
ATOM 2992 C C . GLN A 1 375 ? -40.979 -1.945 -36.262 1.00 55.06 375 GLN A C 1
ATOM 2994 O O . GLN A 1 375 ? -40.825 -0.801 -36.689 1.00 55.06 375 GLN A O 1
ATOM 2999 N N . CYS A 1 376 ? -40.276 -2.425 -35.231 1.00 56.34 376 CYS A N 1
ATOM 3000 C CA . CYS A 1 376 ? -39.078 -1.746 -34.734 1.00 56.34 376 CYS A CA 1
ATOM 3001 C C . CYS A 1 376 ? -37.988 -1.862 -35.842 1.00 56.34 376 CYS A C 1
ATOM 3003 O O . CYS A 1 376 ? -37.697 -2.983 -36.273 1.00 56.34 376 CYS A O 1
ATOM 3005 N N . PRO A 1 377 ? -37.428 -0.765 -36.389 1.00 56.72 377 PRO A N 1
ATOM 3006 C CA . PRO A 1 377 ? -36.429 -0.832 -37.457 1.00 56.72 377 PRO A CA 1
ATOM 3007 C C . PRO A 1 377 ? -35.032 -1.223 -36.947 1.00 56.72 377 PRO A C 1
ATOM 3009 O O . PRO A 1 377 ? -34.783 -1.253 -35.748 1.00 56.72 377 PRO A O 1
ATOM 3012 N N . THR A 1 378 ? -34.157 -1.561 -37.907 1.00 60.31 378 THR A N 1
ATOM 3013 C CA . THR A 1 378 ? -32.773 -2.082 -37.803 1.00 60.31 378 THR A CA 1
ATOM 3014 C C . THR A 1 378 ? -32.158 -2.063 -36.403 1.00 60.31 378 THR A C 1
ATOM 3016 O O . THR A 1 378 ? -31.806 -0.999 -35.916 1.00 60.31 378 THR A O 1
ATOM 3019 N N . SER A 1 379 ? -32.017 -3.260 -35.827 1.00 64.06 379 SER A N 1
ATOM 3020 C CA . SER A 1 379 ? -31.336 -3.653 -34.585 1.00 64.06 379 SER A CA 1
ATOM 3021 C C . SER A 1 379 ? -30.695 -2.530 -33.754 1.00 64.06 379 SER A C 1
ATOM 3023 O O . SER A 1 379 ? -29.791 -1.859 -34.257 1.00 64.06 379 SER A O 1
ATOM 3025 N N . PRO A 1 380 ? -31.046 -2.400 -32.458 1.00 71.25 380 PRO A N 1
ATOM 3026 C CA . PRO A 1 380 ? -30.314 -1.534 -31.542 1.00 71.25 380 PRO A CA 1
ATOM 3027 C C . PRO A 1 380 ? -28.808 -1.774 -31.628 1.00 71.25 380 PRO A C 1
ATOM 3029 O O . PRO A 1 380 ? -28.340 -2.917 -31.697 1.00 71.25 380 PRO A O 1
ATOM 3032 N N . THR A 1 381 ? -28.040 -0.692 -31.607 1.00 75.50 381 THR A N 1
ATOM 3033 C CA . THR A 1 381 ? -26.579 -0.754 -31.652 1.00 75.50 381 THR A CA 1
ATOM 3034 C C . THR A 1 381 ? -26.017 -0.360 -30.303 1.00 75.50 381 THR A C 1
ATOM 3036 O O . THR A 1 381 ? -26.361 0.693 -29.775 1.00 75.50 381 THR A O 1
ATOM 3039 N N . TYR A 1 382 ? -25.134 -1.198 -29.766 1.00 75.44 382 TYR A N 1
ATOM 3040 C CA . TYR A 1 382 ? -24.409 -0.917 -28.533 1.00 75.44 382 TYR A CA 1
ATOM 3041 C C . TYR A 1 382 ? -22.923 -0.742 -28.829 1.00 75.44 382 TYR A C 1
ATOM 3043 O O . TYR A 1 382 ? -22.301 -1.655 -29.387 1.00 75.44 382 TYR A O 1
ATOM 3051 N N . GLU A 1 383 ? -22.367 0.399 -28.438 1.00 77.56 383 GLU A N 1
ATOM 3052 C CA . GLU A 1 383 ? -20.949 0.712 -28.556 1.00 77.56 383 GLU A CA 1
ATOM 3053 C C . GLU A 1 383 ? -20.242 0.462 -27.218 1.00 77.56 383 GLU A C 1
ATOM 3055 O O . GLU A 1 383 ? -20.404 1.190 -26.244 1.00 77.56 383 GLU A O 1
ATOM 3060 N N . VAL A 1 384 ? -19.417 -0.588 -27.179 1.00 67.94 384 VAL A N 1
ATOM 3061 C CA . VAL A 1 384 ? -18.747 -1.050 -25.950 1.00 67.94 384 VAL A CA 1
ATOM 3062 C C . VAL A 1 384 ? -17.787 -0.003 -25.378 1.00 67.94 384 VAL A C 1
ATOM 3064 O O . VAL A 1 384 ? -17.645 0.094 -24.165 1.00 67.94 384 VAL A O 1
ATOM 3067 N N . ALA A 1 385 ? -17.127 0.776 -26.237 1.00 68.62 385 ALA A N 1
ATOM 3068 C CA . ALA A 1 385 ? -16.129 1.757 -25.813 1.00 68.62 385 ALA A CA 1
ATOM 3069 C C . ALA A 1 385 ? -16.748 2.967 -25.096 1.00 68.62 385 ALA A C 1
ATOM 3071 O O . ALA A 1 385 ? -16.144 3.503 -24.171 1.00 68.62 385 ALA A O 1
ATOM 3072 N N . SER A 1 386 ? -17.939 3.390 -25.523 1.00 75.88 386 SER A N 1
ATOM 3073 C CA . SER A 1 386 ? -18.653 4.547 -24.974 1.00 75.88 386 SER A CA 1
ATOM 3074 C C . SER A 1 386 ? -19.738 4.159 -23.967 1.00 75.88 386 SER A C 1
ATOM 3076 O O . SER A 1 386 ? -20.207 5.013 -23.219 1.00 75.88 386 SER A O 1
ATOM 3078 N N . GLY A 1 387 ? -20.142 2.885 -23.931 1.00 75.00 387 GLY A N 1
ATOM 3079 C CA . GLY A 1 387 ? -21.295 2.437 -23.154 1.00 75.00 387 GLY A CA 1
ATOM 3080 C C . GLY A 1 387 ? -22.625 2.947 -23.714 1.00 75.00 387 GLY A C 1
ATOM 3081 O O . GLY A 1 387 ? -23.628 2.951 -22.998 1.00 75.00 387 GLY A O 1
ATOM 3082 N N . GLU A 1 388 ? -22.647 3.410 -24.968 1.00 82.69 388 GLU A N 1
ATOM 3083 C CA . GLU A 1 388 ? -23.834 3.984 -25.594 1.00 82.69 388 GLU A CA 1
ATOM 3084 C C . GLU A 1 388 ? -24.690 2.899 -26.260 1.00 82.69 388 GLU A C 1
ATOM 3086 O O . GLU A 1 388 ? -24.221 2.135 -27.107 1.00 82.69 388 GLU A O 1
ATOM 3091 N N . LEU A 1 389 ? -25.976 2.856 -25.905 1.00 81.88 389 LEU A N 1
ATOM 3092 C CA . LEU A 1 389 ? -27.003 2.084 -26.597 1.00 81.88 389 LEU A CA 1
ATOM 3093 C C . LEU A 1 389 ? -27.874 3.039 -27.418 1.00 81.88 389 LEU A C 1
ATOM 3095 O O . LEU A 1 389 ? -28.604 3.858 -26.864 1.00 81.88 389 LEU A O 1
ATOM 3099 N N . HIS A 1 390 ? -27.829 2.908 -28.739 1.00 84.31 390 HIS A N 1
ATOM 3100 C CA . HIS A 1 390 ? -28.685 3.661 -29.647 1.00 84.31 390 HIS A CA 1
ATOM 3101 C C . HIS A 1 390 ? -29.846 2.795 -30.136 1.00 84.31 390 HIS A C 1
ATOM 3103 O O . HIS A 1 390 ? -29.642 1.684 -30.640 1.00 84.31 390 HIS A O 1
ATOM 3109 N N . ILE A 1 391 ? -31.064 3.319 -30.001 1.00 77.75 391 ILE A N 1
ATOM 3110 C CA . ILE A 1 391 ? -32.292 2.646 -30.418 1.00 77.75 391 ILE A CA 1
ATOM 3111 C C . ILE A 1 391 ? -32.966 3.489 -31.497 1.00 77.75 391 ILE A C 1
ATOM 3113 O O . ILE A 1 391 ? -33.461 4.586 -31.207 1.00 77.75 391 ILE A O 1
ATOM 3117 N N . PRO A 1 392 ? -33.044 2.984 -32.735 1.00 71.38 392 PRO A N 1
ATOM 3118 C CA . PRO A 1 392 ? -33.790 3.668 -33.765 1.00 71.38 392 PRO A CA 1
ATOM 3119 C C . PRO A 1 392 ? -35.291 3.440 -33.555 1.00 71.38 392 PRO A C 1
ATOM 3121 O O . PRO A 1 392 ? -35.776 2.315 -33.647 1.00 71.38 392 PRO A O 1
ATOM 3124 N N . LEU A 1 393 ? -36.033 4.541 -33.384 1.00 71.81 393 LEU A N 1
ATOM 3125 C CA . LEU A 1 393 ? -37.476 4.621 -33.638 1.00 71.81 393 LEU A CA 1
ATOM 3126 C C . LEU A 1 393 ? -38.369 3.915 -32.595 1.00 71.81 393 LEU A C 1
ATOM 3128 O O . LEU A 1 393 ? -39.092 2.967 -32.894 1.00 71.81 393 LEU A O 1
ATOM 3132 N N . ILE A 1 394 ? -38.355 4.438 -31.370 1.00 73.19 394 ILE A N 1
ATOM 3133 C CA . ILE A 1 394 ? -39.319 4.141 -30.305 1.00 73.19 394 ILE A CA 1
ATOM 3134 C C . ILE A 1 394 ? -40.605 4.944 -30.534 1.00 73.19 394 ILE A C 1
ATOM 3136 O O . ILE A 1 394 ? -40.552 6.122 -30.891 1.00 73.19 394 ILE A O 1
ATOM 3140 N N . GLY A 1 395 ? -41.759 4.312 -30.314 1.00 70.94 395 GLY A N 1
ATOM 3141 C CA . GLY A 1 395 ? -43.056 4.983 -30.331 1.00 70.94 395 GLY A CA 1
ATOM 3142 C C . GLY A 1 395 ? -43.284 5.798 -29.059 1.00 70.94 395 GLY A C 1
ATOM 3143 O O . GLY A 1 395 ? -43.321 5.236 -27.969 1.00 70.94 395 GLY A O 1
ATOM 3144 N N . VAL A 1 396 ? -43.492 7.107 -29.194 1.00 74.06 396 VAL A N 1
ATOM 3145 C CA . VAL A 1 396 ? -43.813 8.007 -28.078 1.00 74.06 396 VAL A CA 1
ATOM 3146 C C . VAL A 1 396 ? -45.075 8.811 -28.412 1.00 74.06 396 VAL A C 1
ATOM 3148 O O . VAL A 1 396 ? -45.092 9.481 -29.444 1.00 74.06 396 VAL A O 1
ATOM 3151 N N . PRO A 1 397 ? -46.140 8.766 -27.590 1.00 72.88 397 PRO A N 1
ATOM 3152 C CA . PRO A 1 397 ? -47.334 9.569 -27.827 1.00 72.88 397 PRO A CA 1
ATOM 3153 C C . PRO A 1 397 ? -47.038 11.054 -27.603 1.00 72.88 397 PRO A C 1
ATOM 3155 O O . PRO A 1 397 ? -46.443 11.436 -26.593 1.00 72.88 397 PRO A O 1
ATOM 3158 N N . ASP A 1 398 ? -47.474 11.903 -28.529 1.00 77.38 398 ASP A N 1
ATOM 3159 C CA . ASP A 1 398 ? -47.441 13.350 -28.347 1.00 77.38 398 ASP A CA 1
ATOM 3160 C C . ASP A 1 398 ? -48.566 13.845 -27.419 1.00 77.38 398 ASP A C 1
ATOM 3162 O O . ASP A 1 398 ? -49.382 13.077 -26.901 1.00 77.38 398 ASP A O 1
ATOM 3166 N N . ALA A 1 399 ? -48.623 15.163 -27.203 1.00 76.00 399 ALA A N 1
ATOM 3167 C CA . ALA A 1 399 ? -49.608 15.800 -26.326 1.00 76.00 399 ALA A CA 1
ATOM 3168 C C . ALA A 1 399 ? -51.077 15.570 -26.745 1.00 76.00 399 ALA A C 1
ATOM 3170 O O . ALA A 1 399 ? -51.984 15.863 -25.965 1.00 76.00 399 ALA A O 1
ATOM 3171 N N . PHE A 1 400 ? -51.320 15.055 -27.952 1.00 82.44 400 PHE A N 1
ATOM 3172 C CA . PHE A 1 400 ? -52.642 14.754 -28.495 1.00 82.44 400 PHE A CA 1
ATOM 3173 C C . PHE A 1 400 ? -52.893 13.244 -28.628 1.00 82.44 400 PHE A C 1
ATOM 3175 O O . PHE A 1 400 ? -53.937 12.841 -29.141 1.00 82.44 400 PHE A O 1
ATOM 3182 N N . GLY A 1 401 ? -51.968 12.410 -28.139 1.00 75.00 401 GLY A N 1
ATOM 3183 C CA . GLY A 1 401 ? -52.063 10.953 -28.179 1.00 75.00 401 GLY A CA 1
ATOM 3184 C C . GLY A 1 401 ? -51.682 10.338 -29.525 1.00 75.00 401 GLY A C 1
ATOM 3185 O O . GLY A 1 401 ? -51.928 9.150 -29.728 1.00 75.00 401 GLY A O 1
ATOM 3186 N N . VAL A 1 402 ? -51.094 11.110 -30.445 1.00 78.88 402 VAL A N 1
ATOM 3187 C CA . VAL A 1 402 ? -50.595 10.584 -31.722 1.00 78.88 402 VAL A CA 1
ATOM 3188 C C . VAL A 1 402 ? -49.194 10.020 -31.508 1.00 78.88 402 VAL A C 1
ATOM 3190 O O . VAL A 1 402 ? -48.326 10.683 -30.945 1.00 78.88 402 VAL A O 1
ATOM 3193 N N . MET A 1 403 ? -48.963 8.786 -31.954 1.00 75.44 403 MET A N 1
ATOM 3194 C CA . MET A 1 403 ? -47.668 8.120 -31.804 1.00 75.44 403 MET A CA 1
ATOM 3195 C C . MET A 1 403 ? -46.623 8.716 -32.756 1.00 75.44 403 MET A C 1
ATOM 3197 O O . MET A 1 403 ? -46.797 8.687 -33.973 1.00 75.44 403 MET A O 1
ATOM 3201 N N . GLN A 1 404 ? -45.516 9.206 -32.200 1.00 73.12 404 GLN A N 1
ATOM 3202 C CA . GLN A 1 404 ? -44.339 9.700 -32.917 1.00 73.12 404 GLN A CA 1
ATOM 3203 C C . GLN A 1 404 ? -43.215 8.660 -32.862 1.00 73.12 404 GLN A C 1
ATOM 3205 O O . GLN A 1 404 ? -43.036 7.993 -31.845 1.00 73.12 404 GLN A O 1
ATOM 3210 N N . GLY A 1 405 ? -42.437 8.524 -33.937 1.00 76.19 405 GLY A N 1
ATOM 3211 C CA . GLY A 1 405 ? -41.235 7.686 -33.945 1.00 76.19 405 GLY A CA 1
ATOM 3212 C C . GLY A 1 405 ? -39.998 8.504 -33.579 1.00 76.19 405 GLY A C 1
ATOM 3213 O O . GLY A 1 405 ? -39.646 9.419 -34.320 1.00 76.19 405 GLY A O 1
ATOM 3214 N N . LEU A 1 406 ? -39.326 8.169 -32.476 1.00 77.75 406 LEU A N 1
ATOM 3215 C CA . LEU A 1 406 ? -38.133 8.874 -31.993 1.00 77.75 406 LEU A CA 1
ATOM 3216 C C . LEU A 1 406 ? -36.920 7.942 -31.914 1.00 77.75 406 LEU A C 1
ATOM 3218 O O . LEU A 1 406 ? -37.016 6.831 -31.404 1.00 77.75 406 LEU A O 1
ATOM 3222 N N . GLY A 1 407 ? -35.758 8.383 -32.386 1.00 82.56 407 GLY A N 1
ATOM 3223 C CA . GLY A 1 407 ? -34.481 7.750 -32.058 1.00 82.56 407 GLY A CA 1
ATOM 3224 C C . GLY A 1 407 ? -34.006 8.221 -30.687 1.00 82.56 407 GLY A C 1
ATOM 3225 O O . GLY A 1 407 ? -34.011 9.425 -30.430 1.00 82.56 407 GLY A O 1
ATOM 3226 N N . VAL A 1 408 ? -33.585 7.300 -29.821 1.00 83.56 408 VAL A N 1
ATOM 3227 C CA . VAL A 1 408 ? -33.052 7.644 -28.493 1.00 83.56 408 VAL A CA 1
ATOM 3228 C C . VAL A 1 408 ? -31.667 7.048 -28.287 1.00 83.56 408 VAL A C 1
ATOM 3230 O O . VAL A 1 408 ? -31.372 5.949 -28.762 1.00 83.56 408 VAL A O 1
ATOM 3233 N N . SER A 1 409 ? -30.834 7.775 -27.548 1.00 84.44 409 SER A N 1
ATOM 3234 C CA . SER A 1 409 ? -29.566 7.275 -27.024 1.00 84.44 409 SER A CA 1
ATOM 3235 C C . SER A 1 409 ? -29.676 7.087 -25.512 1.00 84.44 409 SER A C 1
ATOM 3237 O O . SER A 1 409 ? -30.267 7.895 -24.795 1.00 84.44 409 SER A O 1
ATOM 3239 N N . LEU A 1 410 ? -29.123 5.978 -25.041 1.00 84.00 410 LEU A N 1
ATOM 3240 C CA . LEU A 1 410 ? -29.102 5.552 -23.651 1.00 84.00 410 LEU A CA 1
ATOM 3241 C C . LEU A 1 410 ? -27.645 5.374 -23.224 1.00 84.00 410 LEU A C 1
ATOM 3243 O O . LEU A 1 410 ? -26.856 4.772 -23.954 1.00 84.00 410 LEU A O 1
ATOM 3247 N N . ILE A 1 411 ? -27.292 5.864 -22.039 1.00 81.94 411 ILE A N 1
ATOM 3248 C CA . ILE A 1 411 ? -25.930 5.777 -21.501 1.00 81.94 411 ILE A CA 1
ATOM 3249 C C . ILE A 1 411 ? -25.907 4.733 -20.392 1.00 81.94 411 ILE A C 1
ATOM 3251 O O . ILE A 1 411 ? -26.678 4.814 -19.434 1.00 81.94 411 ILE A O 1
ATOM 3255 N N . GLN A 1 412 ? -25.026 3.742 -20.513 1.00 75.75 412 GLN A N 1
ATOM 3256 C CA . GLN A 1 412 ? -24.867 2.714 -19.491 1.00 75.75 412 GLN A CA 1
ATOM 3257 C C . GLN A 1 412 ? -24.297 3.303 -18.194 1.00 75.75 412 GLN A C 1
ATOM 3259 O O . GLN A 1 412 ? -23.296 4.022 -18.198 1.00 75.75 412 GLN A O 1
ATOM 3264 N N . ARG A 1 413 ? -24.876 2.922 -17.051 1.00 70.06 413 ARG A N 1
ATOM 3265 C CA . ARG A 1 413 ? -24.289 3.211 -15.740 1.00 70.06 413 ARG A CA 1
ATOM 3266 C C . ARG A 1 413 ? -23.063 2.325 -15.490 1.00 70.06 413 ARG A C 1
ATOM 3268 O O . ARG A 1 413 ? -23.188 1.097 -15.588 1.00 70.06 413 ARG A O 1
ATOM 3275 N N . PRO A 1 414 ? -21.912 2.897 -15.088 1.00 63.75 414 PRO A N 1
ATOM 3276 C CA . PRO A 1 414 ? -20.679 2.142 -14.885 1.00 63.75 414 PRO A CA 1
ATOM 3277 C C . PRO A 1 414 ? -20.869 0.913 -13.989 1.00 63.75 414 PRO A C 1
ATOM 3279 O O . PRO A 1 414 ? -21.401 1.010 -12.885 1.00 63.75 414 PRO A O 1
ATOM 3282 N N . GLY A 1 415 ? -20.424 -0.251 -14.470 1.00 55.34 415 GLY A N 1
ATOM 3283 C CA . GLY A 1 415 ? -20.446 -1.501 -13.704 1.00 55.34 415 GLY A CA 1
ATOM 3284 C C . GLY A 1 415 ? -21.821 -2.163 -13.552 1.00 55.34 415 GLY A C 1
ATOM 3285 O O . GLY A 1 415 ? -21.958 -3.063 -12.727 1.00 55.34 415 GLY A O 1
ATOM 3286 N N . THR A 1 416 ? -22.835 -1.750 -14.321 1.00 63.50 416 THR A N 1
ATOM 3287 C CA . THR A 1 416 ? -24.185 -2.343 -14.281 1.00 63.50 416 THR A CA 1
ATOM 3288 C C . THR A 1 416 ? -24.757 -2.555 -15.685 1.00 63.50 416 THR A C 1
ATOM 3290 O O . THR A 1 416 ? -24.367 -1.869 -16.624 1.00 63.50 416 THR A O 1
ATOM 3293 N N . PHE A 1 417 ? -25.747 -3.438 -15.838 1.00 65.38 417 PHE A N 1
ATOM 3294 C CA . PHE A 1 417 ? -26.591 -3.491 -17.040 1.00 65.38 417 PHE A CA 1
ATOM 3295 C C . PHE A 1 417 ? -27.857 -2.630 -16.863 1.00 65.38 417 PHE A C 1
ATOM 3297 O O . PHE A 1 417 ? -28.982 -3.111 -16.962 1.00 65.38 417 PHE A O 1
ATOM 3304 N N . THR A 1 418 ? -27.665 -1.355 -16.514 1.00 70.50 418 THR A N 1
ATOM 3305 C CA . THR A 1 418 ? -28.735 -0.348 -16.427 1.00 70.50 418 THR A CA 1
ATOM 3306 C C . THR A 1 418 ? -28.339 0.897 -17.209 1.00 70.50 418 THR A C 1
ATOM 3308 O O . THR A 1 418 ? -27.150 1.198 -17.316 1.00 70.50 418 THR A O 1
ATOM 3311 N N . PHE A 1 419 ? -29.325 1.599 -17.767 1.00 76.50 419 PHE A N 1
ATOM 3312 C CA . PHE A 1 419 ? -29.100 2.724 -18.669 1.00 76.50 419 PHE A CA 1
ATOM 3313 C C . PHE A 1 419 ? -29.925 3.943 -18.260 1.00 76.50 419 PHE A C 1
ATOM 3315 O O . PHE A 1 419 ? -31.068 3.798 -17.827 1.00 76.50 419 PHE A O 1
ATOM 3322 N N . ASP A 1 420 ? -29.355 5.129 -18.444 1.00 78.56 420 ASP A N 1
ATOM 3323 C CA . ASP A 1 420 ? -30.041 6.411 -18.305 1.00 78.56 420 ASP A CA 1
ATOM 3324 C C . ASP A 1 420 ? -30.376 6.982 -19.692 1.00 78.56 420 ASP A C 1
ATOM 3326 O O . ASP A 1 420 ? -29.565 6.901 -20.618 1.00 78.56 420 ASP A O 1
ATOM 3330 N N . LEU A 1 421 ? -31.580 7.546 -19.845 1.00 80.44 421 LEU A N 1
ATOM 3331 C CA . LEU A 1 421 ? -32.015 8.208 -21.080 1.00 80.44 421 LEU A CA 1
ATOM 3332 C C . LEU A 1 421 ? -31.295 9.542 -21.252 1.00 80.44 421 LEU A C 1
ATOM 3334 O O . LEU A 1 421 ? -31.420 10.430 -20.407 1.00 80.44 421 LEU A O 1
ATOM 3338 N N . ASP A 1 422 ? -30.592 9.690 -22.374 1.00 82.38 422 ASP A N 1
ATOM 3339 C CA . ASP A 1 422 ? -29.997 10.958 -22.771 1.00 82.38 422 ASP A CA 1
ATOM 3340 C C . ASP A 1 422 ? -31.057 11.824 -23.465 1.00 82.38 422 ASP A C 1
ATOM 3342 O O . ASP A 1 422 ? -31.374 11.658 -24.647 1.00 82.38 422 ASP A O 1
ATOM 3346 N N . MET A 1 423 ? -31.634 12.743 -22.690 1.00 77.75 423 MET A N 1
ATOM 3347 C CA . MET A 1 423 ? -32.687 13.650 -23.151 1.00 77.75 423 MET A CA 1
ATOM 3348 C C . MET A 1 423 ? -32.205 14.626 -24.233 1.00 77.75 423 MET A C 1
ATOM 3350 O O . MET A 1 423 ? -33.023 15.081 -25.032 1.00 77.75 423 MET A O 1
ATOM 3354 N N . ASP A 1 424 ? -30.903 14.921 -24.295 1.00 81.94 424 ASP A N 1
ATOM 3355 C CA . ASP A 1 424 ? -30.331 15.876 -25.251 1.00 81.94 424 ASP A CA 1
ATOM 3356 C C . ASP A 1 424 ? -30.105 15.246 -26.635 1.00 81.94 424 ASP A C 1
ATOM 3358 O O . ASP A 1 424 ? -29.860 15.947 -27.621 1.00 81.94 424 ASP A O 1
ATOM 3362 N N . ARG A 1 425 ? -30.211 13.915 -26.732 1.00 80.31 425 ARG A N 1
ATOM 3363 C CA . ARG A 1 425 ? -29.940 13.137 -27.951 1.00 80.31 425 ARG A CA 1
ATOM 3364 C C . ARG A 1 425 ? -31.157 12.371 -28.463 1.00 80.31 425 ARG A C 1
ATOM 3366 O O . ARG A 1 425 ? -31.027 11.371 -29.169 1.00 80.31 425 ARG A O 1
ATOM 3373 N N . ILE A 1 426 ? -32.349 12.875 -28.159 1.00 82.06 426 ILE A N 1
ATOM 3374 C CA . ILE A 1 426 ? -33.59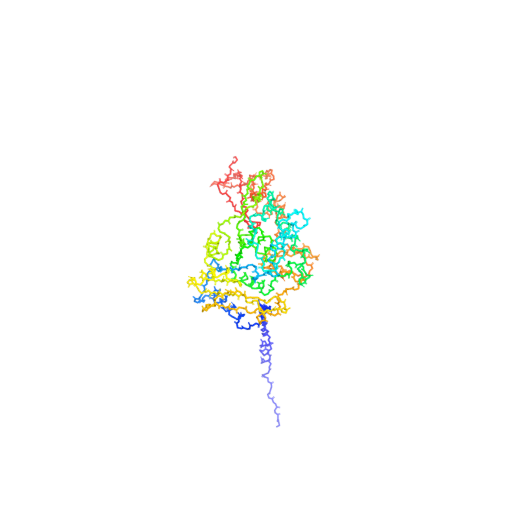8 12.404 -28.758 1.00 82.06 426 ILE A CA 1
ATOM 3375 C C . ILE A 1 426 ? -33.738 13.019 -30.154 1.00 82.06 426 ILE A C 1
ATOM 3377 O O . ILE A 1 426 ? -33.750 14.238 -30.321 1.00 82.06 426 ILE A O 1
ATOM 3381 N N . THR A 1 427 ? -33.864 12.172 -31.171 1.00 79.50 427 THR A N 1
ATOM 3382 C CA . THR A 1 427 ? -33.987 12.591 -32.573 1.00 79.50 427 THR A CA 1
ATOM 3383 C C . THR A 1 427 ? -35.372 12.248 -33.110 1.00 79.50 427 THR A C 1
ATOM 3385 O O . THR A 1 427 ? -35.852 11.128 -32.952 1.00 79.50 427 THR A O 1
ATOM 3388 N N . GLY A 1 428 ? -36.044 13.223 -33.725 1.00 74.12 428 GLY A N 1
ATOM 3389 C CA . GLY A 1 428 ? -37.321 13.000 -34.406 1.00 74.12 428 GLY A CA 1
ATOM 3390 C C . GLY A 1 428 ? -37.119 12.371 -35.781 1.00 74.12 428 GLY A C 1
ATOM 3391 O O . GLY A 1 428 ? -36.110 12.649 -36.435 1.00 74.12 428 GLY A O 1
ATOM 3392 N N . LYS A 1 429 ? -38.064 11.532 -36.212 1.00 59.34 429 LYS A N 1
ATOM 3393 C CA . LYS A 1 429 ? -38.102 11.016 -37.584 1.00 59.34 429 LYS A CA 1
ATOM 3394 C C . LYS A 1 429 ? -38.895 11.913 -38.527 1.00 59.34 429 LYS A C 1
ATOM 3396 O O . LYS A 1 429 ? -39.932 12.451 -38.084 1.00 59.34 429 LYS A O 1
#

pLDDT: mean 81.17, std 17.29, range [34.22, 98.88]